Protein AF-0000000081425101 (afdb_homodimer)

Structure (mmCIF, N/CA/C/O backbone):
data_AF-0000000081425101-model_v1
#
loop_
_entity.id
_entity.type
_entity.pdbx_description
1 polymer 'Dienelactone hydrolase domain-containing protein'
#
loop_
_atom_site.group_PDB
_atom_site.id
_atom_site.type_symbol
_atom_site.label_atom_id
_atom_site.label_alt_id
_atom_site.label_comp_id
_atom_site.label_asym_id
_atom_site.label_entity_id
_atom_site.label_seq_id
_atom_site.pdbx_PDB_ins_code
_atom_site.Cartn_x
_atom_site.Cartn_y
_atom_site.Cartn_z
_atom_site.occupancy
_atom_site.B_iso_or_equiv
_atom_site.auth_seq_id
_atom_site.auth_comp_id
_atom_site.auth_asym_id
_atom_site.auth_atom_id
_atom_site.pdbx_PDB_model_num
ATOM 1 N N . MET A 1 1 ? 7.863 -20.641 13.914 1 85.19 1 MET A N 1
ATOM 2 C CA . MET A 1 1 ? 7.121 -21.844 14.242 1 85.19 1 MET A CA 1
ATOM 3 C C . MET A 1 1 ? 7.688 -23.047 13.492 1 85.19 1 MET A C 1
ATOM 5 O O . MET A 1 1 ? 8.258 -22.906 12.414 1 85.19 1 MET A O 1
ATOM 9 N N . SER A 1 2 ? 7.559 -24.188 14.055 1 95.88 2 SER A N 1
ATOM 10 C CA . SER A 1 2 ? 8.008 -25.406 13.375 1 95.88 2 SER A CA 1
ATOM 11 C C . SER A 1 2 ? 7.145 -25.703 12.156 1 95.88 2 SER A C 1
ATOM 13 O O . SER A 1 2 ? 5.961 -25.359 12.125 1 95.88 2 SER A O 1
ATOM 15 N N . TYR A 1 3 ? 7.84 -26.203 11.117 1 97.88 3 TYR A N 1
ATOM 16 C CA . TYR A 1 3 ? 7.129 -26.469 9.875 1 97.88 3 TYR A CA 1
ATOM 17 C C . TYR A 1 3 ? 7.578 -27.797 9.266 1 97.88 3 TYR A C 1
ATOM 19 O O . TYR A 1 3 ? 8.609 -28.359 9.656 1 97.88 3 TYR A O 1
ATOM 27 N N . ILE A 1 4 ? 6.715 -28.328 8.383 1 97.94 4 ILE A N 1
ATOM 28 C CA . ILE A 1 4 ? 7.039 -29.469 7.516 1 97.94 4 ILE A CA 1
ATOM 29 C C . ILE A 1 4 ? 7.141 -29 6.066 1 97.94 4 ILE A C 1
ATOM 31 O O . ILE A 1 4 ? 6.332 -28.188 5.609 1 97.94 4 ILE A O 1
ATOM 35 N N . LYS A 1 5 ? 8.109 -29.438 5.398 1 98.25 5 LYS A N 1
ATOM 36 C CA . LYS A 1 5 ? 8.281 -29.188 3.971 1 98.25 5 LYS A CA 1
ATOM 37 C C . LYS A 1 5 ? 8.422 -30.484 3.189 1 98.25 5 LYS A C 1
ATOM 39 O O . LYS A 1 5 ? 9.164 -31.375 3.59 1 98.25 5 LYS A O 1
ATOM 44 N N . LYS A 1 6 ? 7.633 -30.625 2.078 1 97.5 6 LYS A N 1
ATOM 45 C CA . LYS A 1 6 ? 7.676 -31.812 1.232 1 97.5 6 LYS A CA 1
ATOM 46 C C . LYS A 1 6 ? 7.559 -31.438 -0.244 1 97.5 6 LYS A C 1
ATOM 48 O O . LYS A 1 6 ? 6.922 -30.453 -0.59 1 97.5 6 LYS A O 1
ATOM 53 N N . THR A 1 7 ? 8.258 -32.219 -1.006 1 97.88 7 THR A N 1
ATOM 54 C CA . THR A 1 7 ? 8.023 -32.188 -2.443 1 97.88 7 THR A CA 1
ATOM 55 C C . THR A 1 7 ? 6.867 -33.094 -2.838 1 97.88 7 THR A C 1
ATOM 57 O O . THR A 1 7 ? 6.836 -34.25 -2.447 1 97.88 7 THR A O 1
ATOM 60 N N . ILE A 1 8 ? 5.93 -32.531 -3.588 1 97.31 8 ILE A N 1
ATOM 61 C CA . ILE A 1 8 ? 4.699 -33.25 -3.914 1 97.31 8 ILE A CA 1
ATOM 62 C C . ILE A 1 8 ? 4.539 -33.344 -5.43 1 97.31 8 ILE A C 1
ATOM 64 O O . ILE A 1 8 ? 4.754 -32.344 -6.141 1 97.31 8 ILE A O 1
ATOM 68 N N . GLU A 1 9 ? 4.199 -34.562 -5.84 1 98.06 9 GLU A N 1
ATOM 69 C CA . GLU A 1 9 ? 3.771 -34.688 -7.23 1 98.06 9 GLU A CA 1
ATOM 70 C C . GLU A 1 9 ? 2.268 -34.5 -7.367 1 98.06 9 GLU A C 1
ATOM 72 O O . GLU A 1 9 ? 1.493 -34.938 -6.516 1 98.06 9 GLU A O 1
ATOM 77 N N . TYR A 1 10 ? 1.822 -33.812 -8.32 1 98 10 TYR A N 1
ATOM 78 C CA . TYR A 1 10 ? 0.434 -33.625 -8.734 1 98 10 TYR A CA 1
ATOM 79 C C . TYR A 1 10 ? 0.325 -33.562 -10.258 1 98 10 TYR A C 1
ATOM 81 O O . TYR A 1 10 ? 1.31 -33.812 -10.969 1 98 10 TYR A O 1
ATOM 89 N N . HIS A 1 11 ? -0.949 -33.438 -10.773 1 97.81 11 HIS A N 1
ATOM 90 C CA . HIS A 1 11 ? -1.079 -33.719 -12.203 1 97.81 11 HIS A CA 1
ATOM 91 C C . HIS A 1 11 ? -1.978 -32.688 -12.875 1 97.81 11 HIS A C 1
ATOM 93 O O . HIS A 1 11 ? -2.902 -32.156 -12.258 1 97.81 11 HIS A O 1
ATOM 99 N N . ASP A 1 12 ? -1.668 -32.375 -14.047 1 97.81 12 ASP A N 1
ATOM 100 C CA . ASP A 1 12 ? -2.57 -31.797 -15.039 1 97.81 12 ASP A CA 1
ATOM 101 C C . ASP A 1 12 ? -2.805 -32.781 -16.203 1 97.81 12 ASP A C 1
ATOM 103 O O . ASP A 1 12 ? -1.979 -32.875 -17.109 1 97.81 12 ASP A O 1
ATOM 107 N N . GLY A 1 13 ? -3.947 -33.406 -16.203 1 96.5 13 GLY A N 1
ATOM 108 C CA . GLY A 1 13 ? -4.094 -34.531 -17.109 1 96.5 13 GLY A CA 1
ATOM 109 C C . GLY A 1 13 ? -2.975 -35.562 -17 1 96.5 13 GLY A C 1
ATOM 110 O O . GLY A 1 13 ? -2.693 -36.062 -15.906 1 96.5 13 GLY A O 1
ATOM 111 N N . ASN A 1 14 ? -2.303 -35.812 -18.078 1 96.25 14 ASN A N 1
ATOM 112 C CA . ASN A 1 14 ? -1.231 -36.781 -18.109 1 96.25 14 ASN A CA 1
ATOM 113 C C . ASN A 1 14 ? 0.113 -36.188 -17.734 1 96.25 14 ASN A C 1
ATOM 115 O O . ASN A 1 14 ? 1.093 -36.906 -17.516 1 96.25 14 ASN A O 1
ATOM 119 N N . ASP A 1 15 ? 0.165 -34.906 -17.609 1 97 15 ASP A N 1
ATOM 120 C CA . ASP A 1 15 ? 1.416 -34.25 -17.25 1 97 15 ASP A CA 1
ATOM 121 C C . ASP A 1 15 ? 1.7 -34.344 -15.758 1 97 15 ASP A C 1
ATOM 123 O O . ASP A 1 15 ? 0.817 -34.125 -14.938 1 97 15 ASP A O 1
ATOM 127 N N . VAL A 1 16 ? 2.961 -34.75 -15.484 1 98.12 16 VAL A N 1
ATOM 128 C CA . VAL A 1 16 ? 3.387 -34.844 -14.094 1 98.12 16 VAL A CA 1
ATOM 129 C C . VAL A 1 16 ? 4.027 -33.5 -13.664 1 98.12 16 VAL A C 1
ATOM 131 O O . VAL A 1 16 ? 4.949 -33.031 -14.312 1 98.12 16 VAL A O 1
ATOM 134 N N . LEU A 1 17 ? 3.469 -32.938 -12.594 1 98.31 17 LEU A N 1
ATOM 135 C CA . LEU A 1 17 ? 3.977 -31.703 -12 1 98.31 17 LEU A CA 1
ATOM 136 C C . LEU A 1 17 ? 4.566 -31.969 -10.625 1 98.31 17 LEU A C 1
ATOM 138 O O . LEU A 1 17 ? 4.289 -33 -10.016 1 98.31 17 LEU A O 1
ATOM 142 N N . GLU A 1 18 ? 5.441 -31.125 -10.195 1 97.62 18 GLU A N 1
ATOM 143 C CA . GLU A 1 18 ? 6.078 -31.266 -8.883 1 97.62 18 GLU A CA 1
ATOM 144 C C . GLU A 1 18 ? 6.133 -29.922 -8.156 1 97.62 18 GLU A C 1
ATOM 146 O O . GLU A 1 18 ? 6.68 -28.938 -8.672 1 97.62 18 GLU A O 1
ATOM 151 N N . GLY A 1 19 ? 5.496 -29.859 -6.988 1 98.31 19 GLY A N 1
ATOM 152 C CA . GLY A 1 19 ? 5.477 -28.641 -6.188 1 98.31 19 GLY A CA 1
ATOM 153 C C . GLY A 1 19 ? 6.07 -28.828 -4.805 1 98.31 19 GLY A C 1
ATOM 154 O O . GLY A 1 19 ? 6.461 -29.938 -4.434 1 98.31 19 GLY A O 1
ATOM 155 N N . VAL A 1 20 ? 6.324 -27.734 -4.133 1 98.75 20 VAL A N 1
ATOM 156 C CA . VAL A 1 20 ? 6.828 -27.75 -2.762 1 98.75 20 VAL A CA 1
ATOM 157 C C . VAL A 1 20 ? 5.715 -27.344 -1.798 1 98.75 20 VAL A C 1
ATOM 159 O O . VAL A 1 20 ? 5.176 -26.234 -1.887 1 98.75 20 VAL A O 1
ATOM 162 N N . LEU A 1 21 ? 5.363 -28.25 -0.912 1 98.75 21 LEU A N 1
ATOM 163 C CA . LEU A 1 21 ? 4.352 -28.016 0.113 1 98.75 21 LEU A CA 1
ATOM 164 C C . LEU A 1 21 ? 5 -27.75 1.468 1 98.75 21 LEU A C 1
ATOM 166 O O . LEU A 1 21 ? 5.895 -28.5 1.885 1 98.75 21 LEU A O 1
ATOM 170 N N . ALA A 1 22 ? 4.699 -26.672 2.129 1 98.88 22 ALA A N 1
ATOM 171 C CA . ALA A 1 22 ? 5.133 -26.375 3.49 1 98.88 22 ALA A CA 1
ATOM 172 C C . ALA A 1 22 ? 3.951 -25.984 4.367 1 98.88 22 ALA A C 1
ATOM 174 O O . ALA A 1 22 ? 3.055 -25.266 3.924 1 98.88 22 ALA A O 1
ATOM 175 N N . TYR A 1 23 ? 3.924 -26.469 5.59 1 98.44 23 TYR A N 1
ATOM 176 C CA . TYR A 1 23 ? 2.826 -26.172 6.504 1 98.44 23 TYR A CA 1
ATOM 177 C C . TYR A 1 23 ? 3.268 -26.328 7.953 1 98.44 23 TYR A C 1
ATOM 179 O O . TYR A 1 23 ? 4.297 -26.938 8.234 1 98.44 23 TYR A O 1
ATOM 187 N N . PRO A 1 24 ? 2.506 -25.672 8.859 1 97.88 24 PRO A N 1
ATOM 188 C CA . PRO A 1 24 ? 2.848 -25.812 10.281 1 97.88 24 PRO A CA 1
ATOM 189 C C . PRO A 1 24 ? 2.879 -27.266 10.742 1 97.88 24 PRO A C 1
ATOM 191 O O . PRO A 1 24 ? 2.037 -28.062 10.328 1 97.88 24 PRO A O 1
ATOM 194 N N . LYS A 1 25 ? 3.766 -27.484 11.586 1 96.12 25 LYS A N 1
ATOM 195 C CA . LYS A 1 25 ? 3.916 -28.844 12.094 1 96.12 25 LYS A CA 1
ATOM 196 C C . LYS A 1 25 ? 2.605 -29.359 12.688 1 96.12 25 LYS A C 1
ATOM 198 O O . LYS A 1 25 ? 1.928 -28.641 13.422 1 96.12 25 LYS A O 1
ATOM 203 N N . ASP A 1 26 ? 2.137 -30.516 12.281 1 92.12 26 ASP A N 1
ATOM 204 C CA . ASP A 1 26 ? 1.005 -31.281 12.789 1 92.12 26 ASP A CA 1
ATOM 205 C C . ASP A 1 26 ? -0.319 -30.719 12.289 1 92.12 26 ASP A C 1
ATOM 207 O O . ASP A 1 26 ? -1.387 -31.078 12.781 1 92.12 26 ASP A O 1
ATOM 211 N N . ALA A 1 27 ? -0.232 -29.766 11.352 1 93.94 27 ALA A N 1
ATOM 212 C CA . ALA A 1 27 ? -1.463 -29.234 10.773 1 93.94 27 ALA A CA 1
ATOM 213 C C . ALA A 1 27 ? -2.289 -30.344 10.125 1 93.94 27 ALA A C 1
ATOM 215 O O . ALA A 1 27 ? -3.52 -30.297 10.148 1 93.94 27 ALA A O 1
ATOM 216 N N . ASP A 1 28 ? -1.655 -31.328 9.594 1 92.12 28 ASP A N 1
ATOM 217 C CA . ASP A 1 28 ? -2.334 -32.406 8.883 1 92.12 28 ASP A CA 1
ATOM 218 C C . ASP A 1 28 ? -2.887 -33.438 9.859 1 92.12 28 ASP A C 1
ATOM 220 O O . ASP A 1 28 ? -3.543 -34.406 9.453 1 92.12 28 ASP A O 1
ATOM 224 N N . LYS A 1 29 ? -2.65 -33.156 11.156 1 92.75 29 LYS A N 1
ATOM 225 C CA . LYS A 1 29 ? -3.082 -34.125 12.164 1 92.75 29 LYS A CA 1
ATOM 226 C C . LYS A 1 29 ? -4.137 -33.5 13.086 1 92.75 29 LYS A C 1
ATOM 228 O O . LYS A 1 29 ? -4.824 -34.25 13.812 1 92.75 29 LYS A O 1
ATOM 233 N N . ASN A 1 30 ? -4.355 -32.25 13.219 1 85.44 30 ASN A N 1
ATOM 234 C CA . ASN A 1 30 ? -5.109 -31.531 14.242 1 85.44 30 ASN A CA 1
ATOM 235 C C . ASN A 1 30 ? -6.57 -31.344 13.836 1 85.44 30 ASN A C 1
ATOM 237 O O . ASN A 1 30 ? -7.391 -30.906 14.648 1 85.44 30 ASN A O 1
ATOM 241 N N . GLY A 1 31 ? -6.996 -31.75 12.695 1 86.75 31 GLY A N 1
ATOM 242 C CA . GLY A 1 31 ? -8.383 -31.672 12.25 1 86.75 31 GLY A CA 1
ATOM 243 C C . GLY A 1 31 ? -8.805 -30.266 11.867 1 86.75 31 GLY A C 1
ATOM 244 O O . GLY A 1 31 ? -9.789 -30.094 11.148 1 86.75 31 GLY A O 1
ATOM 245 N N . SER A 1 32 ? -8.164 -29.219 12.445 1 91.44 32 SER A N 1
ATOM 246 C CA . SER A 1 32 ? -8.5 -27.844 12.078 1 91.44 32 SER A CA 1
ATOM 247 C C . SER A 1 32 ? -7.973 -27.516 10.688 1 91.44 32 SER A C 1
ATOM 249 O O . SER A 1 32 ? -6.879 -27.938 10.305 1 91.44 32 SER A O 1
ATOM 251 N N . LYS A 1 33 ? -8.781 -26.844 9.953 1 97.12 33 LYS A N 1
ATOM 252 C CA . LYS A 1 33 ? -8.375 -26.438 8.609 1 97.12 33 LYS A CA 1
ATOM 253 C C . LYS A 1 33 ? -7.691 -25.078 8.625 1 97.12 33 LYS A C 1
ATOM 255 O O . LYS A 1 33 ? -8.078 -24.188 9.391 1 97.12 33 LYS A O 1
ATOM 260 N N . LEU A 1 34 ? -6.699 -24.953 7.867 1 98.19 34 LEU A N 1
ATOM 261 C CA . LEU A 1 34 ? -5.879 -23.75 7.832 1 98.19 34 LEU A CA 1
ATOM 262 C C . LEU A 1 34 ? -6.059 -23 6.512 1 98.19 34 LEU A C 1
ATOM 264 O O . LEU A 1 34 ? -6.465 -23.594 5.512 1 98.19 34 LEU A O 1
ATOM 268 N N . LYS A 1 35 ? -5.793 -21.688 6.559 1 98.62 35 LYS A N 1
ATOM 269 C CA . LYS A 1 35 ? -5.688 -20.906 5.324 1 98.62 35 LYS A CA 1
ATOM 270 C C . LYS A 1 35 ? -4.52 -21.391 4.473 1 98.62 35 LYS A C 1
ATOM 272 O O . LYS A 1 35 ? -3.512 -21.859 5 1 98.62 35 LYS A O 1
ATOM 277 N N . ALA A 1 36 ? -4.633 -21.234 3.178 1 98.88 36 ALA A N 1
ATOM 278 C CA . ALA A 1 36 ? -3.568 -21.672 2.287 1 98.88 36 ALA A CA 1
ATOM 279 C C . ALA A 1 36 ? -3.131 -20.562 1.343 1 98.88 36 ALA A C 1
ATOM 281 O O . ALA A 1 36 ? -3.902 -19.641 1.063 1 98.88 36 ALA A O 1
ATOM 282 N N . VAL A 1 37 ? -1.928 -20.625 0.927 1 98.94 37 VAL A N 1
ATOM 283 C CA . VAL A 1 37 ? -1.384 -19.688 -0.046 1 98.94 37 VAL A CA 1
ATOM 284 C C . VAL A 1 37 ? -0.661 -20.438 -1.154 1 98.94 37 VAL A C 1
ATOM 286 O O . VAL A 1 37 ? 0.284 -21.188 -0.889 1 98.94 37 VAL A O 1
ATOM 289 N N . LEU A 1 38 ? -1.127 -20.281 -2.369 1 98.94 38 LEU A N 1
ATOM 290 C CA . LEU A 1 38 ? -0.383 -20.734 -3.537 1 98.94 38 LEU A CA 1
ATOM 291 C C . LEU A 1 38 ? 0.763 -19.781 -3.859 1 98.94 38 LEU A C 1
ATOM 293 O O . LEU A 1 38 ? 0.61 -18.562 -3.76 1 98.94 38 LEU A O 1
ATOM 297 N N . VAL A 1 39 ? 1.881 -20.359 -4.211 1 98.94 39 VAL A N 1
ATOM 298 C CA . VAL A 1 39 ? 3.043 -19.562 -4.617 1 98.94 39 VAL A CA 1
ATOM 299 C C . VAL A 1 39 ? 3.408 -19.906 -6.062 1 98.94 39 VAL A C 1
ATOM 301 O O . VAL A 1 39 ? 3.754 -21.047 -6.375 1 98.94 39 VAL A O 1
ATOM 304 N N . PHE A 1 40 ? 3.295 -18.891 -6.953 1 98.94 40 PHE A N 1
ATOM 305 C CA . PHE A 1 40 ? 3.639 -19.109 -8.359 1 98.94 40 PHE A CA 1
ATOM 306 C C . PHE A 1 40 ? 4.992 -18.484 -8.68 1 98.94 40 PHE A C 1
ATOM 308 O O . PHE A 1 40 ? 5.266 -17.344 -8.305 1 98.94 40 PHE A O 1
ATOM 315 N N . HIS A 1 41 ? 5.766 -19.156 -9.398 1 98.75 41 HIS A N 1
ATOM 316 C CA . HIS A 1 41 ? 7.176 -18.859 -9.602 1 98.75 41 HIS A CA 1
ATOM 317 C C . HIS A 1 41 ? 7.359 -17.812 -10.703 1 98.75 41 HIS A C 1
ATOM 319 O O . HIS A 1 41 ? 6.457 -17.594 -11.508 1 98.75 41 HIS A O 1
ATOM 325 N N . ALA A 1 42 ? 8.562 -17.219 -10.711 1 98.25 42 ALA A N 1
ATOM 326 C CA . ALA A 1 42 ? 9.016 -16.391 -11.828 1 98.25 42 ALA A CA 1
ATOM 327 C C . ALA A 1 42 ? 9.414 -17.266 -13.016 1 98.25 42 ALA A C 1
ATOM 329 O O . ALA A 1 42 ? 9.078 -18.453 -13.062 1 98.25 42 ALA A O 1
ATOM 330 N N . PHE A 1 43 ? 10.172 -16.719 -14.016 1 97.62 43 PHE A N 1
ATOM 331 C CA . PHE A 1 43 ? 10.289 -17.328 -15.328 1 97.62 43 PHE A CA 1
ATOM 332 C C . PHE A 1 43 ? 11.211 -18.547 -15.273 1 97.62 43 PHE A C 1
ATOM 334 O O . PHE A 1 43 ? 11.234 -19.359 -16.203 1 97.62 43 PHE A O 1
ATOM 341 N N . SER A 1 44 ? 11.867 -18.844 -14.172 1 97.62 44 SER A N 1
ATOM 342 C CA . SER A 1 44 ? 12.828 -19.938 -14.141 1 97.62 44 SER A CA 1
ATOM 343 C C . SER A 1 44 ? 12.195 -21.203 -13.57 1 97.62 44 SER A C 1
ATOM 345 O O . SER A 1 44 ? 12.828 -22.266 -13.539 1 97.62 44 SER A O 1
ATOM 347 N N . GLY A 1 45 ? 10.992 -21.203 -13.148 1 98 45 GLY A N 1
ATOM 348 C CA . GLY A 1 45 ? 10.422 -22.25 -12.328 1 98 45 GLY A CA 1
ATOM 349 C C . GLY A 1 45 ? 10.648 -22.047 -10.844 1 98 45 GLY A C 1
ATOM 350 O O . GLY A 1 45 ? 10.961 -20.938 -10.406 1 98 45 GLY A O 1
ATOM 351 N N . ILE A 1 46 ? 10.367 -23.094 -10.094 1 97.88 46 ILE A N 1
ATOM 352 C CA . ILE A 1 46 ? 10.57 -22.984 -8.648 1 97.88 46 ILE A CA 1
ATOM 353 C C . ILE A 1 46 ? 12.07 -22.922 -8.344 1 97.88 46 ILE A C 1
ATOM 355 O O . ILE A 1 46 ? 12.82 -23.828 -8.734 1 97.88 46 ILE A O 1
ATOM 359 N N . THR A 1 47 ? 12.469 -21.875 -7.805 1 96.62 47 THR A N 1
ATOM 360 C CA . THR A 1 47 ? 13.836 -21.719 -7.324 1 96.62 47 THR A CA 1
ATOM 361 C C . THR A 1 47 ? 13.867 -21.625 -5.801 1 96.62 47 THR A C 1
ATOM 363 O O . THR A 1 47 ? 12.852 -21.844 -5.141 1 96.62 47 THR A O 1
ATOM 366 N N . GLU A 1 48 ? 15.008 -21.312 -5.262 1 96.75 48 GLU A N 1
ATOM 367 C CA . GLU A 1 48 ? 15.164 -21.109 -3.824 1 96.75 48 GLU A CA 1
ATOM 368 C C . GLU A 1 48 ? 14.273 -19.984 -3.32 1 96.75 48 GLU A C 1
ATOM 370 O O . GLU A 1 48 ? 13.766 -20.031 -2.199 1 96.75 48 GLU A O 1
ATOM 375 N N . HIS A 1 49 ? 14.078 -19.031 -4.148 1 97.69 49 HIS A N 1
ATOM 376 C CA . HIS A 1 49 ? 13.273 -17.875 -3.758 1 97.69 49 HIS A CA 1
ATOM 377 C C . HIS A 1 49 ? 11.852 -18.297 -3.418 1 97.69 49 HIS A C 1
ATOM 379 O O . HIS A 1 49 ? 11.352 -18 -2.328 1 97.69 49 HIS A O 1
ATOM 385 N N . GLU A 1 50 ? 11.219 -18.984 -4.305 1 98.12 50 GLU A N 1
ATOM 386 C CA . GLU A 1 50 ? 9.844 -19.422 -4.07 1 98.12 50 GLU A CA 1
ATOM 387 C C . GLU A 1 50 ? 9.766 -20.422 -2.92 1 98.12 50 GLU A C 1
ATOM 389 O O . GLU A 1 50 ? 8.805 -20.406 -2.148 1 98.12 50 GLU A O 1
ATOM 394 N N . GLU A 1 51 ? 10.758 -21.266 -2.852 1 98.19 51 GLU A N 1
ATOM 395 C CA . GLU A 1 51 ? 10.781 -22.234 -1.753 1 98.19 51 GLU A CA 1
ATOM 396 C C . GLU A 1 51 ? 10.883 -21.531 -0.404 1 98.19 51 GLU A C 1
ATOM 398 O O . GLU A 1 51 ? 10.188 -21.891 0.547 1 98.19 51 GLU A O 1
ATOM 403 N N . GLU A 1 52 ? 11.75 -20.547 -0.371 1 98.44 52 GLU A N 1
ATOM 404 C CA . GLU A 1 52 ? 11.922 -19.781 0.861 1 98.44 52 GLU A CA 1
ATOM 405 C C . GLU A 1 52 ? 10.633 -19.062 1.242 1 98.44 52 GLU A C 1
ATOM 407 O O . GLU A 1 52 ? 10.242 -19.047 2.412 1 98.44 52 GLU A O 1
ATOM 412 N N . LYS A 1 53 ? 9.992 -18.438 0.291 1 98.81 53 LYS A N 1
ATOM 413 C CA . LYS A 1 53 ? 8.734 -17.75 0.568 1 98.81 53 LYS A CA 1
ATOM 414 C C . LYS A 1 53 ? 7.664 -18.734 1.029 1 98.81 53 LYS A C 1
ATOM 416 O O . LYS A 1 53 ? 6.848 -18.406 1.895 1 98.81 53 LYS A O 1
ATOM 421 N N . THR A 1 54 ? 7.664 -19.922 0.459 1 98.88 54 THR A N 1
ATOM 422 C CA . THR A 1 54 ? 6.73 -20.969 0.856 1 98.88 54 THR A CA 1
ATOM 423 C C . THR A 1 54 ? 6.949 -21.359 2.314 1 98.88 54 THR A C 1
ATOM 425 O O . THR A 1 54 ? 5.992 -21.453 3.086 1 98.88 54 THR A O 1
ATOM 428 N N . VAL A 1 55 ? 8.18 -21.531 2.684 1 98.75 55 VAL A N 1
ATOM 429 C CA . VAL A 1 55 ? 8.531 -21.875 4.055 1 98.75 55 VAL A CA 1
ATOM 430 C C . VAL A 1 55 ? 8.172 -20.719 4.992 1 98.75 55 VAL A C 1
ATOM 432 O O . VAL A 1 55 ? 7.637 -20.938 6.078 1 98.75 55 VAL A O 1
ATOM 435 N N . ASP A 1 56 ? 8.5 -19.484 4.594 1 98.81 56 ASP A N 1
ATOM 436 C CA . ASP A 1 56 ? 8.164 -18.328 5.406 1 98.81 56 ASP A CA 1
ATOM 437 C C . ASP A 1 56 ? 6.672 -18.266 5.699 1 98.81 56 ASP A C 1
ATOM 439 O O . ASP A 1 56 ? 6.266 -17.969 6.828 1 98.81 56 ASP A O 1
ATOM 443 N N . LEU A 1 57 ? 5.871 -18.547 4.703 1 98.88 57 LEU A N 1
ATOM 444 C CA . LEU A 1 57 ? 4.422 -18.547 4.875 1 98.88 57 LEU A CA 1
ATOM 445 C C . LEU A 1 57 ? 3.99 -19.641 5.84 1 98.88 57 LEU A C 1
ATOM 447 O O . LEU A 1 57 ? 3.104 -19.438 6.672 1 98.88 57 LEU A O 1
ATOM 451 N N . ALA A 1 58 ? 4.602 -20.797 5.73 1 98.81 58 ALA A N 1
ATOM 452 C CA . ALA A 1 58 ? 4.293 -21.891 6.652 1 98.81 58 ALA A CA 1
ATOM 453 C C . ALA A 1 58 ? 4.605 -21.5 8.094 1 98.81 58 ALA A C 1
ATOM 455 O O . ALA A 1 58 ? 3.826 -21.781 9.008 1 98.81 58 ALA A O 1
ATOM 456 N N . LYS A 1 59 ? 5.754 -20.812 8.234 1 98.5 59 LYS A N 1
ATOM 457 C CA . LYS A 1 59 ? 6.16 -20.359 9.562 1 98.5 59 LYS A CA 1
ATOM 458 C C . LYS A 1 59 ? 5.172 -19.344 10.125 1 98.5 59 LYS A C 1
ATOM 460 O O . LYS A 1 59 ? 5.094 -19.156 11.344 1 98.5 59 LYS A O 1
ATOM 465 N N . LEU A 1 60 ? 4.414 -18.75 9.281 1 98.31 60 LEU A N 1
ATOM 466 C CA . LEU A 1 60 ? 3.422 -17.766 9.695 1 98.31 60 LEU A CA 1
ATOM 467 C C . LEU A 1 60 ? 2.062 -18.422 9.922 1 98.31 60 LEU A C 1
ATOM 469 O O . LEU A 1 60 ? 1.085 -17.734 10.234 1 98.31 60 LEU A O 1
ATOM 473 N N . GLY A 1 61 ? 1.929 -19.719 9.633 1 97.69 61 GLY A N 1
ATOM 474 C CA . GLY A 1 61 ? 0.725 -20.438 10 1 97.69 61 GLY A CA 1
ATOM 475 C C . GLY A 1 61 ? -0.112 -20.844 8.797 1 97.69 61 GLY A C 1
ATOM 476 O O . GLY A 1 61 ? -1.219 -21.375 8.953 1 97.69 61 GLY A O 1
ATOM 477 N N . PHE A 1 62 ? 0.399 -20.688 7.613 1 98.62 62 PHE A N 1
ATOM 478 C CA . PHE A 1 62 ? -0.336 -21.031 6.402 1 98.62 62 PHE A CA 1
ATOM 479 C C . PHE A 1 62 ? 0.089 -22.391 5.883 1 98.62 62 PHE A C 1
ATOM 481 O O . PHE A 1 62 ? 1.204 -22.844 6.152 1 98.62 62 PHE A O 1
ATOM 488 N N . VAL A 1 63 ? -0.837 -23.062 5.199 1 98.62 63 VAL A N 1
ATOM 489 C CA . VAL A 1 63 ? -0.418 -24.078 4.246 1 98.62 63 VAL A CA 1
ATOM 490 C C . VAL A 1 63 ? 0.036 -23.422 2.947 1 98.62 63 VAL A C 1
ATOM 492 O O . VAL A 1 63 ? -0.746 -22.719 2.287 1 98.62 63 VAL A O 1
ATOM 495 N N . ALA A 1 64 ? 1.246 -23.578 2.658 1 98.94 64 ALA A N 1
ATOM 496 C CA . ALA A 1 64 ? 1.78 -22.938 1.462 1 98.94 64 ALA A CA 1
ATOM 497 C C . ALA A 1 64 ? 2.217 -23.969 0.428 1 98.94 64 ALA A C 1
ATOM 499 O O . ALA A 1 64 ? 2.779 -25.016 0.78 1 98.94 64 ALA A O 1
ATOM 500 N N . PHE A 1 65 ? 1.963 -23.703 -0.838 1 98.94 65 PHE A N 1
ATOM 501 C CA . PHE A 1 65 ? 2.295 -24.641 -1.915 1 98.94 65 PHE A CA 1
ATOM 502 C C . PHE A 1 65 ? 2.893 -23.891 -3.104 1 98.94 65 PHE A C 1
ATOM 504 O O . PHE A 1 65 ? 2.195 -23.141 -3.787 1 98.94 65 PHE A O 1
ATOM 511 N N . ALA A 1 66 ? 4.172 -24.062 -3.316 1 98.94 66 ALA A N 1
ATOM 512 C CA . ALA A 1 66 ? 4.797 -23.578 -4.547 1 98.94 66 ALA A CA 1
ATOM 513 C C . ALA A 1 66 ? 4.465 -24.5 -5.723 1 98.94 66 ALA A C 1
ATOM 515 O O . ALA A 1 66 ? 4.902 -25.641 -5.762 1 98.94 66 ALA A O 1
ATOM 516 N N . ALA A 1 67 ? 3.787 -23.938 -6.672 1 98.56 67 ALA A N 1
ATOM 517 C CA . ALA A 1 67 ? 3.27 -24.75 -7.77 1 98.56 67 ALA A CA 1
ATOM 518 C C . ALA A 1 67 ? 4.242 -24.781 -8.945 1 98.56 67 ALA A C 1
ATOM 520 O O . ALA A 1 67 ? 4.84 -23.75 -9.281 1 98.56 67 ALA A O 1
ATOM 521 N N . ASP A 1 68 ? 4.262 -25.875 -9.531 1 95.12 68 ASP A N 1
ATOM 522 C CA . ASP A 1 68 ? 5.047 -26.109 -10.742 1 95.12 68 ASP A CA 1
ATOM 523 C C . ASP A 1 68 ? 4.203 -25.875 -12 1 95.12 68 ASP A C 1
ATOM 525 O O . ASP A 1 68 ? 3.424 -26.734 -12.398 1 95.12 68 ASP A O 1
ATOM 529 N N . VAL A 1 69 ? 4.492 -24.766 -12.633 1 98.12 69 VAL A N 1
ATOM 530 C CA . VAL A 1 69 ? 3.686 -24.469 -13.812 1 98.12 69 VAL A CA 1
ATOM 531 C C . VAL A 1 69 ? 4.266 -25.188 -15.031 1 98.12 69 VAL A C 1
ATOM 533 O O . VAL A 1 69 ? 3.529 -25.562 -15.938 1 98.12 69 VAL A O 1
ATOM 536 N N . TYR A 1 70 ? 5.488 -25.422 -15.062 1 98.12 70 TYR A N 1
ATOM 537 C CA . TYR A 1 70 ? 6.16 -25.922 -16.266 1 98.12 70 TYR A CA 1
ATOM 538 C C . TYR A 1 70 ? 6.121 -27.438 -16.328 1 98.12 70 TYR A C 1
ATOM 540 O O . TYR A 1 70 ? 6.105 -28.016 -17.422 1 98.12 70 TYR A O 1
ATOM 548 N N . GLY A 1 71 ? 6.234 -28.062 -15.164 1 97.12 71 GLY A N 1
ATOM 549 C CA . GLY A 1 71 ? 6.301 -29.516 -15.117 1 97.12 71 GLY A CA 1
ATOM 550 C C . GLY A 1 71 ? 7.52 -30.031 -14.375 1 97.12 71 GLY A C 1
ATOM 551 O O . GLY A 1 71 ? 8.508 -29.312 -14.211 1 97.12 71 GLY A O 1
ATOM 552 N N . LYS A 1 72 ? 7.387 -31.297 -13.992 1 97.06 72 LYS A N 1
ATOM 553 C CA . LYS A 1 72 ? 8.422 -31.906 -13.172 1 97.06 72 LYS A CA 1
ATOM 554 C C . LYS A 1 72 ? 9.781 -31.875 -13.867 1 97.06 72 LYS A C 1
ATOM 556 O O . LYS A 1 72 ? 9.906 -32.312 -15.008 1 97.06 72 LYS A O 1
ATOM 561 N N . GLY A 1 73 ? 10.695 -31.281 -13.156 1 94.25 73 GLY A N 1
ATOM 562 C CA . GLY A 1 73 ? 12.078 -31.297 -13.617 1 94.25 73 GLY A CA 1
ATOM 563 C C . GLY A 1 73 ? 12.391 -30.203 -14.609 1 94.25 73 GLY A C 1
ATOM 564 O O . GLY A 1 73 ? 13.516 -30.094 -15.094 1 94.25 73 GLY A O 1
ATOM 565 N N . LYS A 1 74 ? 11.453 -29.375 -14.961 1 96.56 74 LYS A N 1
ATOM 566 C CA . LYS A 1 74 ? 11.648 -28.297 -15.914 1 96.56 74 LYS A CA 1
ATOM 567 C C . LYS A 1 74 ? 12 -27 -15.195 1 96.56 74 LYS A C 1
ATOM 569 O O . LYS A 1 74 ? 11.125 -26.297 -14.695 1 96.56 74 LYS A O 1
ATOM 574 N N . ARG A 1 75 ? 13.328 -26.688 -15.164 1 96.81 75 ARG A N 1
ATOM 575 C CA . ARG A 1 75 ? 13.859 -25.484 -14.523 1 96.81 75 ARG A CA 1
ATOM 576 C C . ARG A 1 75 ? 14.867 -24.797 -15.422 1 96.81 75 ARG A C 1
ATOM 578 O O . ARG A 1 75 ? 15.695 -25.438 -16.062 1 96.81 75 ARG A O 1
ATOM 585 N N . GLY A 1 76 ? 14.727 -23.484 -15.477 1 96.12 76 GLY A N 1
ATOM 586 C CA . GLY A 1 76 ? 15.719 -22.719 -16.203 1 96.12 76 GLY A CA 1
ATOM 587 C C . GLY A 1 76 ? 16.922 -22.328 -15.359 1 96.12 76 GLY A C 1
ATOM 588 O O . GLY A 1 76 ? 16.766 -21.953 -14.195 1 96.12 76 GLY A O 1
ATOM 589 N N . THR A 1 77 ? 18.109 -22.391 -16.016 1 93.69 77 THR A N 1
ATOM 590 C CA . THR A 1 77 ? 19.328 -22.016 -15.297 1 93.69 77 THR A CA 1
ATOM 591 C C . THR A 1 77 ? 19.922 -20.734 -15.875 1 93.69 77 THR A C 1
ATOM 593 O O . THR A 1 77 ? 20.734 -20.078 -15.227 1 93.69 77 THR A O 1
ATOM 596 N N . THR A 1 78 ? 19.516 -20.531 -17.094 1 94.31 78 THR A N 1
ATOM 597 C CA . THR A 1 78 ? 19.922 -19.281 -17.75 1 94.31 78 THR A CA 1
ATOM 598 C C . THR A 1 78 ? 18.703 -18.453 -18.125 1 94.31 78 THR A C 1
ATOM 600 O O . THR A 1 78 ? 17.562 -18.938 -18.078 1 94.31 78 THR A O 1
ATOM 603 N N . ARG A 1 79 ? 19.031 -17.188 -18.391 1 93.12 79 ARG A N 1
ATOM 604 C CA . ARG A 1 79 ? 17.953 -16.312 -18.828 1 93.12 79 ARG A CA 1
ATOM 605 C C . ARG A 1 79 ? 17.266 -16.844 -20.078 1 93.12 79 ARG A C 1
ATOM 607 O O . ARG A 1 79 ? 16.047 -16.828 -20.172 1 93.12 79 ARG A O 1
ATOM 614 N N . GLU A 1 80 ? 18.031 -17.312 -21.016 1 95.88 80 GLU A N 1
ATOM 615 C CA . GLU A 1 80 ? 17.516 -17.844 -22.266 1 95.88 80 GLU A CA 1
ATOM 616 C C . GLU A 1 80 ? 16.656 -19.078 -22.016 1 95.88 80 GLU A C 1
ATOM 618 O O . GLU A 1 80 ? 15.555 -19.203 -22.562 1 95.88 80 GLU A O 1
ATOM 623 N N . GLU A 1 81 ? 17.141 -19.984 -21.188 1 97.06 81 GLU A N 1
ATOM 624 C CA . GLU A 1 81 ? 16.391 -21.188 -20.844 1 97.06 81 GLU A CA 1
ATOM 625 C C . GLU A 1 81 ? 15.078 -20.828 -20.141 1 97.06 81 GLU A C 1
ATOM 627 O O . GLU A 1 81 ? 14.039 -21.422 -20.422 1 97.06 81 GLU A O 1
ATOM 632 N N . SER A 1 82 ? 15.18 -19.938 -19.297 1 97.38 82 SER A N 1
ATOM 633 C CA . SER A 1 82 ? 14.008 -19.531 -18.531 1 97.38 82 SER A CA 1
ATOM 634 C C . SER A 1 82 ? 12.938 -18.922 -19.453 1 97.38 82 SER A C 1
ATOM 636 O O . SER A 1 82 ? 11.758 -19.234 -19.312 1 97.38 82 SER A O 1
ATOM 638 N N . HIS A 1 83 ? 13.383 -18.094 -20.375 1 97.19 83 HIS A N 1
ATOM 639 C CA . HIS A 1 83 ? 12.438 -17.5 -21.312 1 97.19 83 HIS A CA 1
ATOM 640 C C . HIS A 1 83 ? 11.805 -18.578 -22.188 1 97.19 83 HIS A C 1
ATOM 642 O O . HIS A 1 83 ? 10.609 -18.516 -22.5 1 97.19 83 HIS A O 1
ATOM 648 N N . ALA A 1 84 ? 12.57 -19.484 -22.594 1 98 84 ALA A N 1
ATOM 649 C CA . ALA A 1 84 ? 12.07 -20.578 -23.422 1 98 84 ALA A CA 1
ATOM 650 C C . ALA A 1 84 ? 11.039 -21.406 -22.672 1 98 84 ALA A C 1
ATOM 652 O O . ALA A 1 84 ? 10.062 -21.875 -23.266 1 98 84 ALA A O 1
ATOM 653 N N . LEU A 1 85 ? 11.273 -21.625 -21.453 1 98.12 85 LEU A N 1
ATOM 654 C CA . LEU A 1 85 ? 10.352 -22.391 -20.625 1 98.12 85 LEU A CA 1
ATOM 655 C C . LEU A 1 85 ? 9.039 -21.641 -20.438 1 98.12 85 LEU A C 1
ATOM 657 O O . LEU A 1 85 ? 7.961 -22.25 -20.453 1 98.12 85 LEU A O 1
ATOM 661 N N . MET A 1 86 ? 9.086 -20.328 -20.281 1 98.44 86 MET A N 1
ATOM 662 C CA . MET A 1 86 ? 7.938 -19.484 -19.953 1 98.44 86 MET A CA 1
ATOM 663 C C . MET A 1 86 ? 7.066 -19.266 -21.188 1 98.44 86 MET A C 1
ATOM 665 O O . MET A 1 86 ? 5.848 -19.125 -21.078 1 98.44 86 MET A O 1
ATOM 669 N N . LYS A 1 87 ? 7.664 -19.234 -22.391 1 98.19 87 LYS A N 1
ATOM 670 C CA . LYS A 1 87 ? 7.07 -18.75 -23.625 1 98.19 87 LYS A CA 1
ATOM 671 C C . LYS A 1 87 ? 5.762 -19.469 -23.938 1 98.19 87 LYS A C 1
ATOM 673 O O . LYS A 1 87 ? 4.738 -18.844 -24.188 1 98.19 87 LYS A O 1
ATOM 678 N N . PRO A 1 88 ? 5.719 -20.781 -23.828 1 98.12 88 PRO A N 1
ATOM 679 C CA . PRO A 1 88 ? 4.469 -21.453 -24.188 1 98.12 88 PRO A CA 1
ATOM 680 C C . PRO A 1 88 ? 3.318 -21.094 -23.25 1 98.12 88 PRO A C 1
ATOM 682 O O . PRO A 1 88 ? 2.162 -21.031 -23.672 1 98.12 88 PRO A O 1
ATOM 685 N N . TYR A 1 89 ? 3.594 -20.844 -22.047 1 98.31 89 TYR A N 1
ATOM 686 C CA . TYR A 1 89 ? 2.568 -20.547 -21.062 1 98.31 89 TYR A CA 1
ATOM 687 C C . TYR A 1 89 ? 2.123 -19.094 -21.156 1 98.31 89 TYR A C 1
ATOM 689 O O . TYR A 1 89 ? 0.953 -18.781 -20.938 1 98.31 89 TYR A O 1
ATOM 697 N N . SER A 1 90 ? 3.012 -18.219 -21.547 1 97.25 90 SER A N 1
ATOM 698 C CA . SER A 1 90 ? 2.68 -16.812 -21.781 1 97.25 90 SER A CA 1
ATOM 699 C C . SER A 1 90 ? 1.859 -16.641 -23.047 1 97.25 90 SER A C 1
ATOM 701 O O . SER A 1 90 ? 1.02 -15.75 -23.141 1 97.25 90 SER A O 1
ATOM 703 N N . GLU A 1 91 ? 2.072 -17.516 -24 1 96.5 91 GLU A N 1
ATOM 704 C CA . GLU A 1 91 ? 1.381 -17.422 -25.281 1 96.5 91 GLU A CA 1
ATOM 705 C C . GLU A 1 91 ? 0.031 -18.141 -25.234 1 96.5 91 GLU A C 1
ATOM 707 O O . GLU A 1 91 ? -0.864 -17.828 -26.031 1 96.5 91 GLU A O 1
ATOM 712 N N . ASN A 1 92 ? -0.084 -19.094 -24.344 1 97.88 92 ASN A N 1
ATOM 713 C CA . ASN A 1 92 ? -1.302 -19.875 -24.203 1 97.88 92 ASN A CA 1
ATOM 714 C C . ASN A 1 92 ? -1.913 -19.734 -22.812 1 97.88 92 ASN A C 1
ATOM 716 O O . ASN A 1 92 ? -2.1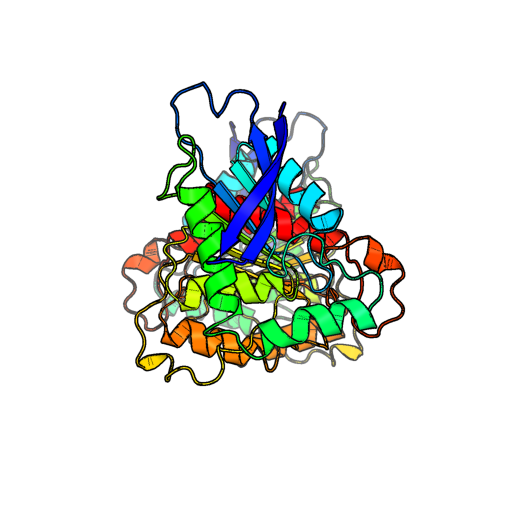78 -20.734 -22.141 1 97.88 92 ASN A O 1
ATOM 720 N N . ARG A 1 93 ? -2.266 -18.484 -22.484 1 98.31 93 ARG A N 1
ATOM 721 C CA . ARG A 1 93 ? -2.684 -18.141 -21.125 1 98.31 93 ARG A CA 1
ATOM 722 C C . ARG A 1 93 ? -4.059 -18.734 -20.812 1 98.31 93 ARG A C 1
ATOM 724 O O . ARG A 1 93 ? -4.332 -19.109 -19.672 1 98.31 93 ARG A O 1
ATOM 731 N N . SER A 1 94 ? -4.969 -18.875 -21.828 1 97.94 94 SER A N 1
ATOM 732 C CA . SER A 1 94 ? -6.348 -19.281 -21.594 1 97.94 94 SER A CA 1
ATOM 733 C C . SER A 1 94 ? -6.504 -20.797 -21.688 1 97.94 94 SER A C 1
ATOM 735 O O . SER A 1 94 ? -7.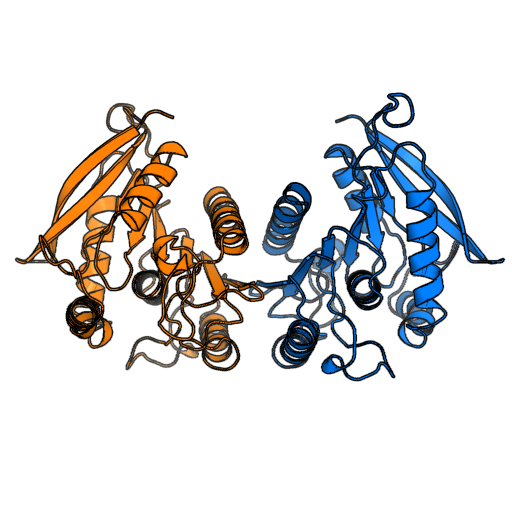59 -21.328 -21.453 1 97.94 94 SER A O 1
ATOM 737 N N . THR A 1 95 ? -5.449 -21.516 -22.016 1 97.69 95 THR A N 1
ATOM 738 C CA . THR A 1 95 ? -5.516 -22.969 -22.156 1 97.69 95 THR A CA 1
ATOM 739 C C . THR A 1 95 ? -4.43 -23.641 -21.312 1 97.69 95 THR A C 1
ATOM 741 O O . THR A 1 95 ? -4.617 -23.875 -20.109 1 97.69 95 THR A O 1
ATOM 744 N N . LEU A 1 96 ? -3.189 -23.656 -21.891 1 98.12 96 LEU A N 1
ATOM 745 C CA . LEU A 1 96 ? -2.105 -24.375 -21.234 1 98.12 96 LEU A CA 1
ATOM 746 C C . LEU A 1 96 ? -1.833 -23.797 -19.844 1 98.12 96 LEU A C 1
ATOM 748 O O . LEU A 1 96 ? -1.806 -24.547 -18.859 1 98.12 96 LEU A O 1
ATOM 752 N N . CYS A 1 97 ? -1.602 -22.531 -19.766 1 98.62 97 CYS A N 1
ATOM 753 C CA . CYS A 1 97 ? -1.273 -21.891 -18.5 1 98.62 97 CYS A CA 1
ATOM 754 C C . CYS A 1 97 ? -2.438 -22 -17.516 1 98.62 97 CYS A C 1
ATOM 756 O O . CYS A 1 97 ? -2.246 -22.375 -16.359 1 98.62 97 CYS A O 1
ATOM 758 N N . LYS A 1 98 ? -3.631 -21.688 -18 1 98.62 98 LYS A N 1
ATOM 759 C CA . LYS A 1 98 ? -4.824 -21.797 -17.172 1 98.62 98 LYS A CA 1
ATOM 760 C C . LYS A 1 98 ? -4.938 -23.188 -16.531 1 98.62 98 LYS A C 1
ATOM 762 O O . LYS A 1 98 ? -5.168 -23.312 -15.336 1 98.62 98 LYS A O 1
ATOM 767 N N . ASN A 1 99 ? -4.766 -24.219 -17.344 1 98.62 99 ASN A N 1
ATOM 768 C CA . ASN A 1 99 ? -4.879 -25.578 -16.844 1 98.62 99 ASN A CA 1
ATOM 769 C C . ASN A 1 99 ? -3.871 -25.85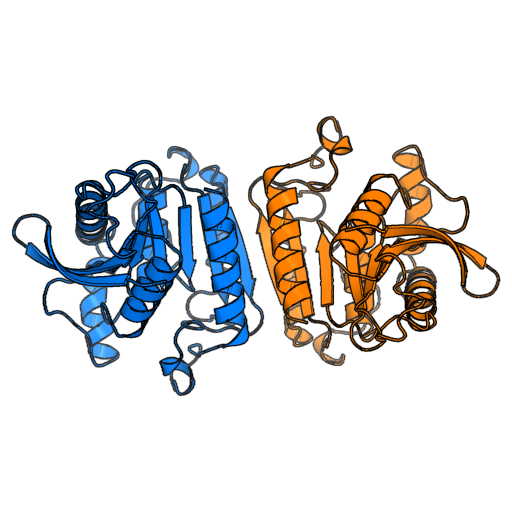9 -15.734 1 98.62 99 ASN A C 1
ATOM 771 O O . ASN A 1 99 ? -4.203 -26.516 -14.742 1 98.62 99 ASN A O 1
ATOM 775 N N . ARG A 1 100 ? -2.699 -25.391 -15.914 1 98.81 100 ARG A N 1
ATOM 776 C CA . ARG A 1 100 ? -1.656 -25.578 -14.914 1 98.81 100 ARG A CA 1
ATOM 777 C C . ARG A 1 100 ? -2.025 -24.891 -13.602 1 98.81 100 ARG A C 1
ATOM 779 O O . ARG A 1 100 ? -1.829 -25.453 -12.523 1 98.81 100 ARG A O 1
ATOM 786 N N . LEU A 1 101 ? -2.502 -23.688 -13.695 1 98.88 101 LEU A N 1
ATOM 787 C CA . LEU A 1 101 ? -2.871 -22.906 -12.516 1 98.88 101 LEU A CA 1
ATOM 788 C C . LEU A 1 101 ? -4 -23.594 -11.75 1 98.88 101 LEU A C 1
ATOM 790 O O . LEU A 1 101 ? -3.941 -23.719 -10.531 1 98.88 101 LEU A O 1
ATOM 794 N N . PHE A 1 102 ? -4.992 -24.078 -12.461 1 98.75 102 PHE A N 1
ATOM 795 C CA . PHE A 1 102 ? -6.133 -24.719 -11.812 1 98.75 102 PHE A CA 1
ATOM 796 C C . PHE A 1 102 ? -5.746 -26.078 -11.258 1 98.75 102 PHE A C 1
ATOM 798 O O . PHE A 1 102 ? -6.285 -26.516 -10.234 1 98.75 102 PHE A O 1
ATOM 805 N N . ALA A 1 103 ? -4.797 -26.766 -11.906 1 98.69 103 ALA A N 1
ATOM 806 C CA . ALA A 1 103 ? -4.289 -28.016 -11.336 1 98.69 103 ALA A CA 1
ATOM 807 C C . ALA A 1 103 ? -3.697 -27.781 -9.953 1 98.69 103 ALA A C 1
ATOM 809 O O . ALA A 1 103 ? -3.93 -28.562 -9.031 1 98.69 103 ALA A O 1
ATOM 810 N N . ALA A 1 104 ? -2.928 -26.734 -9.812 1 98.69 104 ALA A N 1
ATOM 811 C CA . ALA A 1 104 ? -2.338 -26.391 -8.523 1 98.69 104 ALA A CA 1
ATOM 812 C C . ALA A 1 104 ? -3.418 -26.062 -7.5 1 98.69 104 ALA A C 1
ATOM 814 O O . ALA A 1 104 ? -3.373 -26.531 -6.363 1 98.69 104 ALA A O 1
ATOM 815 N N . LEU A 1 105 ? -4.367 -25.203 -7.895 1 98.69 105 LEU A N 1
ATOM 816 C CA . LEU A 1 105 ? -5.469 -24.812 -7.016 1 98.69 105 LEU A CA 1
ATOM 817 C C . LEU A 1 105 ? -6.246 -26.047 -6.555 1 98.69 105 LEU A C 1
ATOM 819 O O . LEU A 1 105 ? -6.535 -26.188 -5.363 1 98.69 105 LEU A O 1
ATOM 823 N N . ASN A 1 106 ? -6.566 -26.922 -7.492 1 98.19 106 ASN A N 1
ATOM 824 C CA . ASN A 1 106 ? -7.324 -28.125 -7.168 1 98.19 106 ASN A CA 1
ATOM 825 C C . ASN A 1 106 ? -6.551 -29.031 -6.227 1 98.19 106 ASN A C 1
ATOM 827 O O . ASN A 1 106 ? -7.137 -29.672 -5.352 1 98.19 106 ASN A O 1
ATOM 831 N N . HIS A 1 107 ? -5.273 -29.109 -6.449 1 98.12 107 HIS A N 1
ATOM 832 C CA . HIS A 1 107 ? -4.461 -29.906 -5.547 1 98.12 107 HIS A CA 1
ATOM 833 C C . HIS A 1 107 ? -4.539 -29.391 -4.117 1 98.12 107 HIS A C 1
ATOM 835 O O . HIS A 1 107 ? -4.762 -30.156 -3.178 1 98.12 107 HIS A O 1
ATOM 841 N N . VAL A 1 108 ? -4.328 -28.109 -3.928 1 98.31 108 VAL A N 1
ATOM 842 C CA . VAL A 1 108 ? -4.359 -27.5 -2.602 1 98.31 108 VAL A CA 1
ATOM 843 C C . VAL A 1 108 ? -5.738 -27.703 -1.976 1 98.31 108 VAL A C 1
ATOM 845 O O . VAL A 1 108 ? -5.852 -28 -0.783 1 98.31 108 VAL A O 1
ATOM 848 N N . LYS A 1 109 ? -6.793 -27.594 -2.764 1 97.88 109 LYS A N 1
ATOM 849 C CA . LYS A 1 109 ? -8.156 -27.781 -2.289 1 97.88 109 LYS A CA 1
ATOM 850 C C . LYS A 1 109 ? -8.367 -29.219 -1.808 1 97.88 109 LYS A C 1
ATOM 852 O O . LYS A 1 109 ? -9.219 -29.469 -0.951 1 97.88 109 LYS A O 1
ATOM 857 N N . SER A 1 110 ? -7.625 -30.109 -2.332 1 97.31 110 SER A N 1
ATOM 858 C CA . SER A 1 110 ? -7.805 -31.531 -2.02 1 97.31 110 SER A CA 1
ATOM 859 C C . SER A 1 110 ? -7.16 -31.891 -0.685 1 97.31 110 SER A C 1
ATOM 861 O O . SER A 1 110 ? -7.41 -32.969 -0.135 1 97.31 110 SER A O 1
ATOM 863 N N . LEU A 1 111 ? -6.281 -31.016 -0.194 1 96.94 111 LEU A N 1
ATOM 864 C CA . LEU A 1 111 ? -5.648 -31.281 1.095 1 96.94 111 LEU A CA 1
ATOM 865 C C . LEU A 1 111 ? -6.66 -31.156 2.23 1 96.94 111 LEU A C 1
ATOM 867 O O . LEU A 1 111 ? -7.328 -30.125 2.363 1 96.94 111 LEU A O 1
ATOM 871 N N . ASN A 1 112 ? -6.746 -32.125 3.072 1 95.62 112 ASN A N 1
ATOM 872 C CA . ASN A 1 112 ? -7.812 -32.219 4.062 1 95.62 112 ASN A CA 1
ATOM 873 C C . ASN A 1 112 ? -7.633 -31.188 5.184 1 95.62 112 ASN A C 1
ATOM 875 O O . ASN A 1 112 ? -8.555 -30.938 5.965 1 95.62 112 ASN A O 1
ATOM 879 N N . PHE A 1 113 ? -6.488 -30.562 5.273 1 96.94 113 PHE A N 1
ATOM 880 C CA . PHE A 1 113 ? -6.223 -29.609 6.34 1 96.94 113 PHE A CA 1
ATOM 881 C C . PHE A 1 113 ? -6.195 -28.188 5.789 1 96.94 113 PHE A C 1
ATOM 883 O O . PHE A 1 113 ? -5.629 -27.281 6.414 1 96.94 113 PHE A O 1
ATOM 890 N N . VAL A 1 114 ? -6.785 -27.984 4.613 1 98.06 114 VAL A N 1
ATOM 891 C CA . VAL A 1 114 ? -6.91 -26.656 4.016 1 98.06 114 VAL A CA 1
ATOM 892 C C . VAL A 1 114 ? -8.375 -26.219 4.031 1 98.06 114 VAL A C 1
ATOM 894 O O . VAL A 1 114 ? -9.266 -27.016 3.717 1 98.06 114 VAL A O 1
ATOM 897 N N . ASP A 1 115 ? -8.641 -25.016 4.512 1 97.94 115 ASP A N 1
ATOM 898 C CA . ASP A 1 115 ? -9.938 -24.375 4.336 1 97.94 115 ASP A CA 1
ATOM 899 C C . ASP A 1 115 ? -10.125 -23.891 2.898 1 97.94 115 ASP A C 1
ATOM 901 O O . ASP A 1 115 ? -9.523 -22.891 2.492 1 97.94 115 ASP A O 1
ATOM 905 N N . GLN A 1 116 ? -10.977 -24.531 2.16 1 97.12 116 GLN A N 1
ATOM 906 C CA . GLN A 1 116 ? -11.125 -24.297 0.727 1 97.12 116 GLN A CA 1
ATOM 907 C C . GLN A 1 116 ? -11.648 -22.891 0.448 1 97.12 116 GLN A C 1
ATOM 909 O O . GLN A 1 116 ? -11.555 -22.406 -0.68 1 97.12 116 GLN A O 1
ATOM 914 N N . LYS A 1 117 ? -12.211 -22.25 1.468 1 96.44 117 LYS A N 1
ATOM 915 C CA . LYS A 1 117 ? -12.758 -20.906 1.282 1 96.44 117 LYS A CA 1
ATOM 916 C C . LYS A 1 117 ? -11.719 -19.844 1.581 1 96.44 117 LYS A C 1
ATOM 918 O O . LYS A 1 117 ? -11.953 -18.656 1.348 1 96.44 117 LYS A O 1
ATOM 923 N N . LYS A 1 118 ? -10.555 -20.219 2.078 1 98.31 118 LYS A N 1
ATOM 924 C CA . LYS A 1 118 ? -9.523 -19.281 2.504 1 98.31 118 LYS A CA 1
ATOM 925 C C . LYS A 1 118 ? -8.195 -19.578 1.813 1 98.31 118 LYS A C 1
ATOM 927 O O . LYS A 1 118 ? -7.148 -19.656 2.467 1 98.31 118 LYS A O 1
ATOM 932 N N . ILE A 1 119 ? -8.25 -19.766 0.483 1 98.88 119 ILE A N 1
ATOM 933 C CA . ILE A 1 119 ? -7.062 -19.969 -0.34 1 98.88 119 ILE A CA 1
ATOM 934 C C . ILE A 1 119 ? -6.699 -18.672 -1.046 1 98.88 119 ILE A C 1
ATOM 936 O O . ILE A 1 119 ? -7.551 -18.031 -1.671 1 98.88 119 ILE A O 1
ATOM 940 N N . SER A 1 120 ? -5.516 -18.188 -0.841 1 98.94 120 SER A N 1
ATOM 941 C CA . SER A 1 120 ? -4.938 -17.031 -1.541 1 98.94 120 SER A CA 1
ATOM 942 C C . SER A 1 120 ? -3.781 -17.469 -2.439 1 98.94 120 SER A C 1
ATOM 944 O O . SER A 1 120 ? -3.422 -18.641 -2.477 1 98.94 120 SER A O 1
ATOM 946 N N . ALA A 1 121 ? -3.291 -16.562 -3.223 1 98.94 121 ALA A N 1
ATOM 947 C CA . ALA A 1 121 ? -2.156 -16.828 -4.098 1 98.94 121 ALA A CA 1
ATOM 948 C C . ALA A 1 121 ? -1.213 -15.641 -4.172 1 98.94 121 ALA A C 1
ATOM 950 O O . ALA A 1 121 ? -1.658 -14.484 -4.164 1 98.94 121 ALA A O 1
ATOM 951 N N . ILE A 1 122 ? 0.036 -15.938 -4.188 1 99 122 ILE A N 1
ATOM 952 C CA . ILE A 1 122 ? 1.048 -14.93 -4.473 1 99 122 ILE A CA 1
ATOM 953 C C . ILE A 1 122 ? 1.897 -15.367 -5.664 1 99 122 ILE A C 1
ATOM 955 O O . ILE A 1 122 ? 1.942 -16.562 -5.996 1 99 122 ILE A O 1
ATOM 959 N N . GLY A 1 123 ? 2.51 -14.445 -6.309 1 98.94 123 GLY A N 1
ATOM 960 C CA . GLY A 1 123 ? 3.395 -14.789 -7.41 1 98.94 123 GLY A CA 1
ATOM 961 C C . GLY A 1 123 ? 4.367 -13.68 -7.762 1 98.94 123 GLY A C 1
ATOM 962 O O . GLY A 1 123 ? 4.145 -12.516 -7.41 1 98.94 123 GLY A O 1
ATOM 963 N N . PHE A 1 124 ? 5.41 -14.031 -8.445 1 98.88 124 PHE A N 1
ATOM 964 C CA . PHE A 1 124 ? 6.496 -13.125 -8.797 1 98.88 124 PHE A CA 1
ATOM 965 C C . PHE A 1 124 ? 6.703 -13.086 -10.305 1 98.88 124 PHE A C 1
ATOM 967 O O . PHE A 1 124 ? 6.879 -14.125 -10.938 1 98.88 124 PHE A O 1
ATOM 974 N N . CYS A 1 125 ? 6.781 -11.828 -10.898 1 98.69 125 CYS A N 1
ATOM 975 C CA . CYS A 1 125 ? 7 -11.688 -12.328 1 98.69 125 CYS A CA 1
ATOM 976 C C . CYS A 1 125 ? 5.969 -12.484 -13.125 1 98.69 125 CYS A C 1
ATOM 978 O O . CYS A 1 125 ? 4.777 -12.164 -13.094 1 98.69 125 CYS A O 1
ATOM 980 N N . PHE A 1 126 ? 6.352 -13.562 -13.789 1 98.75 126 PHE A N 1
ATOM 981 C CA . PHE A 1 126 ? 5.441 -14.477 -14.469 1 98.75 126 PHE A CA 1
ATOM 982 C C . PHE A 1 126 ? 4.387 -15.008 -13.5 1 98.75 126 PHE A C 1
ATOM 984 O O . PHE A 1 126 ? 3.199 -15.039 -13.828 1 98.75 126 PHE A O 1
ATOM 991 N N . GLY A 1 127 ? 4.789 -15.375 -12.344 1 98.88 127 GLY A N 1
ATOM 992 C CA . GLY A 1 127 ? 3.881 -15.859 -11.32 1 98.88 127 GLY A CA 1
ATOM 993 C C . GLY A 1 127 ? 2.875 -14.82 -10.867 1 98.88 127 GLY A C 1
ATOM 994 O O . GLY A 1 127 ? 1.749 -15.156 -10.5 1 98.88 127 GLY A O 1
ATOM 995 N N . GLY A 1 128 ? 3.348 -13.562 -10.805 1 98.94 128 GLY A N 1
ATOM 996 C CA . GLY A 1 128 ? 2.4 -12.5 -10.523 1 98.94 128 GLY A CA 1
ATOM 997 C C . GLY A 1 128 ? 1.294 -12.391 -11.555 1 98.94 128 GLY A C 1
ATOM 998 O O . GLY A 1 128 ? 0.127 -12.203 -11.211 1 98.94 128 GLY A O 1
ATOM 999 N N . GLN A 1 129 ? 1.67 -12.492 -12.797 1 98.81 129 GLN A N 1
ATOM 1000 C CA . GLN A 1 129 ? 0.68 -12.531 -13.867 1 98.81 129 GLN A CA 1
ATOM 1001 C C . GLN A 1 129 ? -0.276 -13.703 -13.695 1 98.81 129 GLN A C 1
ATOM 1003 O O . GLN A 1 129 ? -1.483 -13.57 -13.906 1 98.81 129 GLN A O 1
ATOM 1008 N N . CYS A 1 130 ? 0.246 -14.828 -13.32 1 98.88 130 CYS A N 1
ATOM 1009 C CA . CYS A 1 130 ? -0.558 -16.031 -13.109 1 98.88 130 CYS A CA 1
ATOM 1010 C C . CYS A 1 130 ? -1.609 -15.797 -12.031 1 98.88 130 CYS A C 1
ATOM 1012 O O . CYS A 1 130 ? -2.766 -16.188 -12.188 1 98.88 130 CYS A O 1
ATOM 1014 N N . VAL A 1 131 ? -1.216 -15.148 -10.977 1 98.94 131 VAL A N 1
ATOM 1015 C CA . VAL A 1 131 ? -2.127 -14.844 -9.883 1 98.94 131 VAL A CA 1
ATOM 1016 C C . VAL A 1 131 ? -3.25 -13.938 -10.375 1 98.94 131 VAL A C 1
ATOM 1018 O O . VAL A 1 131 ? -4.426 -14.172 -10.078 1 98.94 131 VAL A O 1
ATOM 1021 N N . LEU A 1 132 ? -2.881 -12.953 -11.109 1 98.88 132 LEU A N 1
ATOM 1022 C CA . LEU A 1 132 ? -3.873 -12.023 -11.648 1 98.88 132 LEU A CA 1
ATOM 1023 C C . LEU A 1 132 ? -4.805 -12.734 -12.625 1 98.88 132 LEU A C 1
ATOM 1025 O O . LEU A 1 132 ? -6 -12.438 -12.672 1 98.88 132 LEU A O 1
ATOM 1029 N N . ASP A 1 133 ? -4.262 -13.68 -13.391 1 98.81 133 ASP A N 1
ATOM 1030 C CA . ASP A 1 133 ? -5.098 -14.445 -14.312 1 98.81 133 ASP A CA 1
ATOM 1031 C C . ASP A 1 133 ? -6.102 -15.312 -13.555 1 98.81 133 ASP A C 1
ATOM 1033 O O . ASP A 1 133 ? -7.258 -15.43 -13.961 1 98.81 133 ASP A O 1
ATOM 1037 N N . LEU A 1 134 ? -5.664 -15.945 -12.461 1 98.88 134 LEU A N 1
ATOM 1038 C CA . LEU A 1 134 ? -6.613 -16.688 -11.641 1 98.88 134 LEU A CA 1
ATOM 1039 C C . LEU A 1 134 ? -7.766 -15.805 -11.195 1 98.88 134 LEU A C 1
ATOM 1041 O O . LEU A 1 134 ? -8.922 -16.234 -11.18 1 98.88 134 LEU A O 1
ATOM 1045 N N . ALA A 1 135 ? -7.473 -14.609 -10.781 1 98.75 135 ALA A N 1
ATOM 1046 C CA . ALA A 1 135 ? -8.516 -13.664 -10.391 1 98.75 135 ALA A CA 1
ATOM 1047 C C . ALA A 1 135 ? -9.422 -13.336 -11.578 1 98.75 135 ALA A C 1
ATOM 1049 O O . ALA A 1 135 ? -10.648 -13.273 -11.43 1 98.75 135 ALA A O 1
ATOM 1050 N N . ARG A 1 136 ? -8.781 -13.133 -12.734 1 98.5 136 ARG A N 1
ATOM 1051 C CA . ARG A 1 136 ? -9.539 -12.836 -13.938 1 98.5 136 ARG A CA 1
ATOM 1052 C C . ARG A 1 136 ? -10.516 -13.953 -14.266 1 98.5 136 ARG A C 1
ATOM 1054 O O . ARG A 1 136 ? -11.617 -13.703 -14.773 1 98.5 136 ARG A O 1
ATOM 1061 N N . TYR A 1 137 ? -10.117 -15.18 -13.953 1 97.94 137 TYR A N 1
ATOM 1062 C CA . TYR A 1 137 ? -10.961 -16.344 -14.211 1 97.94 137 TYR A CA 1
ATOM 1063 C C . TYR A 1 137 ? -11.961 -16.547 -13.078 1 97.94 137 TYR A C 1
ATOM 1065 O O . TYR A 1 137 ? -12.742 -17.5 -13.094 1 97.94 137 TYR A O 1
ATOM 1073 N N . ASN A 1 138 ? -11.906 -15.789 -12.055 1 97.56 138 ASN A N 1
ATOM 1074 C CA . ASN A 1 138 ? -12.711 -15.93 -10.844 1 97.56 138 ASN A CA 1
ATOM 1075 C C . ASN A 1 138 ? -12.555 -17.312 -10.219 1 97.56 138 ASN A C 1
ATOM 1077 O O . ASN A 1 138 ? -13.539 -17.953 -9.875 1 97.56 138 ASN A O 1
ATOM 1081 N N . ALA A 1 139 ? -11.211 -17.859 -10.109 1 96.06 139 ALA A N 1
ATOM 1082 C CA . ALA A 1 139 ? -10.844 -19.141 -9.523 1 96.06 139 ALA A CA 1
ATOM 1083 C C . ALA A 1 139 ? -11.117 -19.156 -8.023 1 96.06 139 ALA A C 1
ATOM 1085 O O . ALA A 1 139 ? -10.734 -20.094 -7.32 1 96.06 139 ALA A O 1
ATOM 1086 N N . ASP A 1 140 ? -11.977 -18.469 -7.391 1 90.5 140 ASP A N 1
ATOM 1087 C CA . ASP A 1 140 ? -12.43 -18.422 -6.004 1 90.5 140 ASP A CA 1
ATOM 1088 C C . ASP A 1 140 ? -11.25 -18.234 -5.047 1 90.5 140 ASP A C 1
ATOM 1090 O O . ASP A 1 140 ? -11.062 -19.047 -4.133 1 90.5 140 ASP A O 1
ATOM 1094 N N . LEU A 1 141 ? -10.406 -17.359 -5.188 1 98.44 141 LEU A N 1
ATOM 1095 C CA . LEU A 1 141 ? -9.336 -16.969 -4.27 1 98.44 141 LEU A CA 1
ATOM 1096 C C . LEU A 1 141 ? -9.82 -15.883 -3.309 1 98.44 141 LEU A C 1
ATOM 1098 O O . LEU A 1 141 ? -10.547 -14.969 -3.711 1 98.44 141 LEU A O 1
ATOM 1102 N N . ALA A 1 142 ? -9.43 -16.062 -2.035 1 98.75 142 ALA A N 1
ATOM 1103 C CA . ALA A 1 142 ? -9.703 -15.008 -1.064 1 98.75 142 ALA A CA 1
ATOM 1104 C C . ALA A 1 142 ? -8.906 -13.75 -1.388 1 98.75 142 ALA A C 1
ATOM 1106 O O . ALA A 1 142 ? -9.445 -12.641 -1.342 1 98.75 142 ALA A O 1
ATOM 1107 N N . ALA A 1 143 ? -7.637 -13.938 -1.731 1 98.88 143 ALA A N 1
ATOM 1108 C CA . ALA A 1 143 ? -6.766 -12.828 -2.117 1 98.88 143 ALA A CA 1
ATOM 1109 C C . ALA A 1 143 ? -5.754 -13.266 -3.172 1 98.88 143 ALA A C 1
ATOM 1111 O O . ALA A 1 143 ? -5.383 -14.445 -3.236 1 98.88 143 ALA A O 1
ATOM 1112 N N . GLY A 1 144 ? -5.395 -12.398 -4.035 1 98.94 144 GLY A N 1
ATOM 1113 C CA . GLY A 1 144 ? -4.309 -12.547 -4.992 1 98.94 144 GLY A CA 1
ATOM 1114 C C . GLY A 1 144 ? -3.287 -11.422 -4.91 1 98.94 144 GLY A C 1
ATOM 1115 O O . GLY A 1 144 ? -3.645 -10.25 -4.98 1 98.94 144 GLY A O 1
ATOM 1116 N N . ILE A 1 145 ? -2.037 -11.75 -4.742 1 99 145 ILE A N 1
ATOM 1117 C CA . ILE A 1 145 ? -0.967 -10.766 -4.609 1 99 145 ILE A CA 1
ATOM 1118 C C . ILE A 1 145 ? 0.03 -10.93 -5.754 1 99 145 ILE A C 1
ATOM 1120 O O . ILE A 1 145 ? 0.601 -12.008 -5.938 1 99 145 ILE A O 1
ATOM 1124 N N . SER A 1 146 ? 0.216 -9.93 -6.508 1 98.94 146 SER A N 1
ATOM 1125 C CA . SER A 1 146 ? 1.195 -9.898 -7.59 1 98.94 146 SER A CA 1
ATOM 1126 C C . SER A 1 146 ? 2.41 -9.055 -7.211 1 98.94 146 SER A C 1
ATOM 1128 O O . SER A 1 146 ? 2.281 -7.867 -6.918 1 98.94 146 SER A O 1
ATOM 1130 N N . PHE A 1 147 ? 3.58 -9.672 -7.191 1 98.94 147 PHE A N 1
ATOM 1131 C CA . PHE A 1 147 ? 4.844 -8.953 -7.039 1 98.94 147 PHE A CA 1
ATOM 1132 C C . PHE A 1 147 ? 5.516 -8.742 -8.391 1 98.94 147 PHE A C 1
ATOM 1134 O O . PHE A 1 147 ? 5.969 -9.703 -9.016 1 98.94 147 PHE A O 1
ATOM 1141 N N . HIS A 1 148 ? 5.629 -7.48 -8.797 1 98.81 148 HIS A N 1
ATOM 1142 C CA . HIS A 1 148 ? 6.207 -7.094 -10.078 1 98.81 148 HIS A CA 1
ATOM 1143 C C . HIS A 1 148 ? 5.734 -8.016 -11.195 1 98.81 148 HIS A C 1
ATOM 1145 O O . HIS A 1 148 ? 6.531 -8.438 -12.039 1 98.81 148 HIS A O 1
ATOM 1151 N N . GLY A 1 149 ? 4.484 -8.359 -11.211 1 98.81 149 GLY A N 1
ATOM 1152 C CA . GLY A 1 149 ? 3.908 -9.273 -12.18 1 98.81 149 GLY A CA 1
ATOM 1153 C C . GLY A 1 149 ? 3.48 -8.586 -13.469 1 98.81 149 GLY A C 1
ATOM 1154 O O . GLY A 1 149 ? 3.277 -7.375 -13.492 1 98.81 149 GLY A O 1
ATOM 1155 N N . GLY A 1 150 ? 3.408 -9.391 -14.531 1 98.56 150 GLY A N 1
ATOM 1156 C CA . GLY A 1 150 ? 2.805 -8.883 -15.75 1 98.56 150 GLY A CA 1
ATOM 1157 C C . GLY A 1 150 ? 1.376 -8.406 -15.562 1 98.56 150 GLY A C 1
ATOM 1158 O O . GLY A 1 150 ? 0.602 -9.031 -14.836 1 98.56 150 GLY A O 1
ATOM 1159 N N . LEU A 1 151 ? 1.035 -7.309 -16.25 1 98.75 151 LEU A N 1
ATOM 1160 C CA . LEU A 1 151 ? -0.236 -6.648 -15.969 1 98.75 151 LEU A CA 1
ATOM 1161 C C . LEU A 1 151 ? -1.165 -6.734 -17.172 1 98.75 151 LEU A C 1
ATOM 1163 O O . LEU A 1 151 ? -2.338 -6.363 -17.094 1 98.75 151 LEU A O 1
ATOM 1167 N N . SER A 1 152 ? -0.725 -7.281 -18.25 1 97.94 152 SER A N 1
ATOM 1168 C CA . SER A 1 152 ? -1.512 -7.305 -19.484 1 97.94 152 SER A CA 1
ATOM 1169 C C . SER A 1 152 ? -2.734 -8.203 -19.344 1 97.94 152 SER A C 1
ATOM 1171 O O . SER A 1 152 ? -2.688 -9.219 -18.641 1 97.94 152 SER A O 1
ATOM 1173 N N . PRO A 1 153 ? -3.797 -7.844 -20.016 1 97.69 153 PRO A N 1
ATOM 1174 C CA . PRO A 1 153 ? -4.98 -8.711 -19.984 1 97.69 153 PRO A CA 1
ATOM 1175 C C . PRO A 1 153 ? -4.746 -10.047 -20.688 1 97.69 153 PRO A C 1
ATOM 1177 O O . PRO A 1 153 ? -3.742 -10.227 -21.375 1 97.69 153 PRO A O 1
ATOM 1180 N N . ILE A 1 154 ? -5.668 -10.961 -20.422 1 97.56 154 ILE A N 1
ATOM 1181 C CA . ILE A 1 154 ? -5.645 -12.234 -21.141 1 97.56 154 ILE A CA 1
ATOM 1182 C C . ILE A 1 154 ? -5.906 -12 -22.625 1 97.56 154 ILE A C 1
ATOM 1184 O O . ILE A 1 154 ? -6.91 -11.391 -22.984 1 97.56 154 ILE A O 1
ATOM 1188 N N . PRO A 1 155 ? -4.98 -12.5 -23.422 1 95.5 155 PRO A N 1
ATOM 1189 C CA . PRO A 1 155 ? -5.184 -12.297 -24.859 1 95.5 155 PRO A CA 1
ATOM 1190 C C . PRO A 1 155 ? -6.496 -12.898 -25.359 1 95.5 155 PRO A C 1
ATOM 1192 O O . PRO A 1 155 ? -6.848 -14.023 -24.984 1 95.5 155 PRO A O 1
ATOM 1195 N N . GLY A 1 156 ? -7.234 -12.078 -26.094 1 93.75 156 GLY A N 1
ATOM 1196 C CA . GLY A 1 156 ? -8.445 -12.57 -26.734 1 93.75 156 GLY A CA 1
ATOM 1197 C C . GLY A 1 156 ? -9.648 -12.547 -25.812 1 93.75 156 GLY A C 1
ATOM 1198 O O . GLY A 1 156 ? -10.742 -12.984 -26.188 1 93.75 156 GLY A O 1
ATOM 1199 N N . ALA A 1 157 ? -9.445 -12.102 -24.625 1 92.56 157 ALA A N 1
ATOM 1200 C CA . ALA A 1 157 ? -10.578 -12.031 -23.688 1 92.56 157 ALA A CA 1
ATOM 1201 C C . ALA A 1 157 ? -11.602 -11 -24.156 1 92.56 157 ALA A C 1
ATOM 1203 O O . ALA A 1 157 ? -11.266 -10.047 -24.875 1 92.56 157 ALA A O 1
ATOM 1204 N N . GLU A 1 158 ? -12.773 -11.234 -23.734 1 92.75 158 GLU A N 1
ATOM 1205 C CA . GLU A 1 158 ? -13.836 -10.258 -23.969 1 92.75 158 GLU A CA 1
ATOM 1206 C C . GLU A 1 158 ? -13.547 -8.953 -23.234 1 92.75 158 GLU A C 1
ATOM 1208 O O . GLU A 1 158 ? -12.703 -8.906 -22.344 1 92.75 158 GLU A O 1
ATOM 1213 N N . SER A 1 159 ? -14.344 -7.957 -23.703 1 96.12 159 SER A N 1
ATOM 1214 C CA . SER A 1 159 ? -14.219 -6.672 -23.016 1 96.12 159 SER A CA 1
ATOM 1215 C C . SER A 1 159 ? -14.531 -6.793 -21.531 1 96.12 159 SER A C 1
ATOM 1217 O O . SER A 1 159 ? -15.508 -7.441 -21.156 1 96.12 159 SER A O 1
ATOM 1219 N N . PRO A 1 160 ? -13.672 -6.203 -20.719 1 96.94 160 PRO A N 1
ATOM 1220 C CA . PRO A 1 160 ? -13.859 -6.352 -19.281 1 96.94 160 PRO A CA 1
ATOM 1221 C C . PRO A 1 160 ? -15.258 -5.945 -18.828 1 96.94 160 PRO A C 1
ATOM 1223 O O . PRO A 1 160 ? -15.797 -6.516 -17.859 1 96.94 160 PRO A O 1
ATOM 1226 N N . GLU A 1 161 ? -15.852 -5.027 -19.469 1 96.19 161 GLU A N 1
ATOM 1227 C CA . GLU A 1 161 ? -17.156 -4.516 -19.094 1 96.19 161 GLU A CA 1
ATOM 1228 C C . GLU A 1 161 ? -18.234 -5.594 -19.234 1 96.19 161 GLU A C 1
ATOM 1230 O O . GLU A 1 161 ? -19.312 -5.484 -18.641 1 96.19 161 GLU A O 1
ATOM 1235 N N . THR A 1 162 ? -17.969 -6.605 -20.016 1 97.12 162 THR A N 1
ATOM 1236 C CA . THR A 1 162 ? -18.969 -7.637 -20.297 1 97.12 162 THR A CA 1
ATOM 1237 C C . THR A 1 162 ? -18.766 -8.844 -19.375 1 97.12 162 THR A C 1
ATOM 1239 O O . THR A 1 162 ? -19.562 -9.781 -19.391 1 97.12 162 THR A O 1
ATOM 1242 N N . LEU A 1 163 ? -17.75 -8.797 -18.656 1 96.88 163 LEU A N 1
ATOM 1243 C CA . LEU A 1 163 ? -17.406 -9.938 -17.812 1 96.88 163 LEU A CA 1
ATOM 1244 C C . LEU A 1 163 ? -17.891 -9.727 -16.391 1 96.88 163 LEU A C 1
ATOM 1246 O O . LEU A 1 163 ? -18.109 -8.586 -15.953 1 96.88 163 LEU A O 1
ATOM 1250 N N . ASP A 1 164 ? -18.078 -10.789 -15.648 1 97.06 164 ASP A N 1
ATOM 1251 C CA . ASP A 1 164 ? -18.484 -10.727 -14.258 1 97.06 164 ASP A CA 1
ATOM 1252 C C . ASP A 1 164 ? -17.453 -9.992 -13.406 1 97.06 164 ASP A C 1
ATOM 1254 O O . ASP A 1 164 ? -16.266 -10 -13.719 1 97.06 164 ASP A O 1
ATOM 1258 N N . PRO A 1 165 ? -17.922 -9.367 -12.328 1 97.88 165 PRO A N 1
ATOM 1259 C CA . PRO A 1 165 ? -16.969 -8.734 -11.406 1 97.88 165 PRO A CA 1
ATOM 1260 C C . PRO A 1 165 ? -15.953 -9.719 -10.844 1 97.88 165 PRO A C 1
ATOM 1262 O O . PRO A 1 165 ? -16.266 -10.891 -10.625 1 97.88 165 PRO A O 1
ATOM 1265 N N . ILE A 1 166 ? -14.773 -9.25 -10.633 1 98.44 166 ILE A N 1
ATOM 1266 C CA . ILE A 1 166 ? -13.734 -10.039 -9.977 1 98.44 166 ILE A CA 1
ATOM 1267 C C . ILE A 1 166 ? -14.008 -10.109 -8.477 1 98.44 166 ILE A C 1
ATOM 1269 O O . ILE A 1 166 ? -14.172 -9.086 -7.82 1 98.44 166 ILE A O 1
ATOM 1273 N N . LYS A 1 167 ? -13.984 -11.289 -7.914 1 97.62 167 LYS A N 1
ATOM 1274 C CA . LYS A 1 167 ? -14.359 -11.492 -6.52 1 97.62 167 LYS A CA 1
ATOM 1275 C C . LYS A 1 167 ? -13.133 -11.5 -5.613 1 97.62 167 LYS A C 1
ATOM 1277 O O . LYS A 1 167 ? -13.234 -11.219 -4.418 1 97.62 167 LYS A O 1
ATOM 1282 N N . THR A 1 168 ? -12.008 -11.844 -6.184 1 98.56 168 THR A N 1
ATOM 1283 C CA . THR A 1 168 ? -10.758 -11.938 -5.441 1 98.56 168 THR A CA 1
ATOM 1284 C C . THR A 1 168 ? -10.273 -10.547 -5.02 1 98.56 168 THR A C 1
ATOM 1286 O O . THR A 1 168 ? -10.336 -9.602 -5.805 1 98.56 168 THR A O 1
ATOM 1289 N N . SER A 1 169 ? -9.891 -10.375 -3.707 1 98.81 169 SER A N 1
ATOM 1290 C CA . SER A 1 169 ? -9.211 -9.156 -3.287 1 98.81 169 SER A CA 1
ATOM 1291 C C . SER A 1 169 ? -7.773 -9.117 -3.805 1 98.81 169 SER A C 1
ATOM 1293 O O . SER A 1 169 ? -7 -10.047 -3.576 1 98.81 169 SER A O 1
ATOM 1295 N N . LEU A 1 170 ? -7.426 -8.07 -4.508 1 98.94 170 LEU A N 1
ATOM 1296 C CA . LEU A 1 170 ? -6.152 -8.047 -5.215 1 98.94 170 LEU A CA 1
ATOM 1297 C C . LEU A 1 170 ? -5.211 -7.016 -4.602 1 98.94 170 LEU A C 1
ATOM 1299 O O . LEU A 1 170 ? -5.637 -5.922 -4.227 1 98.94 170 LEU A O 1
ATOM 1303 N N . LEU A 1 171 ? -3.988 -7.395 -4.445 1 98.94 171 LEU A N 1
ATOM 1304 C CA . LEU A 1 171 ? -2.875 -6.512 -4.117 1 98.94 171 LEU A CA 1
ATOM 1305 C C . LEU A 1 171 ? -1.788 -6.59 -5.188 1 98.94 171 LEU A C 1
ATOM 1307 O O . LEU A 1 171 ? -1.241 -7.664 -5.441 1 98.94 171 LEU A O 1
ATOM 1311 N N . ILE A 1 172 ? -1.565 -5.5 -5.836 1 98.94 172 ILE A N 1
ATOM 1312 C CA . ILE A 1 172 ? -0.507 -5.406 -6.836 1 98.94 172 ILE A CA 1
ATOM 1313 C C . ILE A 1 172 ? 0.648 -4.57 -6.289 1 98.94 172 ILE A C 1
ATOM 1315 O O . ILE A 1 172 ? 0.486 -3.379 -6.02 1 98.94 172 ILE A O 1
ATOM 1319 N N . CYS A 1 173 ? 1.773 -5.188 -6.066 1 98.94 173 CYS A N 1
ATOM 1320 C CA . CYS A 1 173 ? 3.008 -4.52 -5.668 1 98.94 173 CYS A CA 1
ATOM 1321 C C . CYS A 1 173 ? 3.938 -4.332 -6.863 1 98.94 173 CYS A C 1
ATOM 1323 O O . CYS A 1 173 ? 4.496 -5.301 -7.379 1 98.94 173 CYS A O 1
ATOM 1325 N N . HIS A 1 174 ? 4.156 -3.123 -7.285 1 98.88 174 HIS A N 1
ATOM 1326 C CA . HIS A 1 174 ? 4.844 -2.84 -8.539 1 98.88 174 HIS A CA 1
ATOM 1327 C C . HIS A 1 174 ? 5.891 -1.749 -8.359 1 98.88 174 HIS A C 1
ATOM 1329 O O . HIS A 1 174 ? 5.711 -0.834 -7.555 1 98.88 174 HIS A O 1
ATOM 1335 N N . GLY A 1 175 ? 7.027 -1.9 -9.047 1 98.69 175 GLY A N 1
ATOM 1336 C CA . GLY A 1 175 ? 8.07 -0.885 -8.977 1 98.69 175 GLY A CA 1
ATOM 1337 C C . GLY A 1 175 ? 7.855 0.252 -9.961 1 98.69 175 GLY A C 1
ATOM 1338 O O . GLY A 1 175 ? 7.594 0.019 -11.141 1 98.69 175 GLY A O 1
ATOM 1339 N N . ASP A 1 176 ? 7.996 1.444 -9.492 1 98 176 ASP A N 1
ATOM 1340 C CA . ASP A 1 176 ? 7.902 2.631 -10.336 1 98 176 ASP A CA 1
ATOM 1341 C C . ASP A 1 176 ? 9.008 2.652 -11.391 1 98 176 ASP A C 1
ATOM 1343 O O . ASP A 1 176 ? 8.844 3.232 -12.461 1 98 176 ASP A O 1
ATOM 1347 N N . GLY A 1 177 ? 10.141 2.043 -11.078 1 97.38 177 GLY A N 1
ATOM 1348 C CA . GLY A 1 177 ? 11.281 2.004 -11.984 1 97.38 177 GLY A CA 1
ATOM 1349 C C . GLY A 1 177 ? 11.273 0.798 -12.906 1 97.38 177 GLY A C 1
ATOM 1350 O O . GLY A 1 177 ? 12.258 0.526 -13.586 1 97.38 177 GLY A O 1
ATOM 1351 N N . ASP A 1 178 ? 10.211 0.015 -12.922 1 98.06 178 ASP A N 1
ATOM 1352 C CA . ASP A 1 178 ? 10.102 -1.159 -13.781 1 98.06 178 ASP A CA 1
ATOM 1353 C C . ASP A 1 178 ? 9.844 -0.756 -15.234 1 98.06 178 ASP A C 1
ATOM 1355 O O . ASP A 1 178 ? 8.695 -0.57 -15.641 1 98.06 178 ASP A O 1
ATOM 1359 N N . ILE A 1 179 ? 10.82 -0.722 -16.031 1 97 179 ILE A N 1
ATOM 1360 C CA . ILE A 1 179 ? 10.711 -0.256 -17.406 1 97 179 ILE A CA 1
ATOM 1361 C C . ILE A 1 179 ? 10.188 -1.386 -18.297 1 97 179 ILE A C 1
ATOM 1363 O O . ILE A 1 179 ? 9.82 -1.157 -19.453 1 97 179 ILE A O 1
ATOM 1367 N N . HIS A 1 180 ? 10.188 -2.627 -17.812 1 97.19 180 HIS A N 1
ATOM 1368 C CA . HIS A 1 180 ? 9.672 -3.764 -18.562 1 97.19 180 HIS A CA 1
ATOM 1369 C C . HIS A 1 180 ? 8.148 -3.822 -18.5 1 97.19 180 HIS A C 1
ATOM 1371 O O . HIS A 1 180 ? 7.508 -4.379 -19.391 1 97.19 180 HIS A O 1
ATOM 1377 N N . ILE A 1 181 ? 7.613 -3.369 -17.453 1 98 181 ILE A N 1
ATOM 1378 C CA . ILE A 1 181 ? 6.176 -3.232 -17.219 1 98 181 ILE A CA 1
ATOM 1379 C C . ILE A 1 181 ? 5.867 -1.842 -16.672 1 98 181 ILE A C 1
ATOM 1381 O O . ILE A 1 181 ? 5.582 -1.688 -15.484 1 98 181 ILE A O 1
ATOM 1385 N N . PRO A 1 182 ? 5.863 -0.893 -17.531 1 96.69 182 PRO A N 1
ATOM 1386 C CA . PRO A 1 182 ? 5.75 0.489 -17.047 1 96.69 182 PRO A CA 1
ATOM 1387 C C . PRO A 1 182 ? 4.383 0.797 -16.453 1 96.69 182 PRO A C 1
ATOM 1389 O O . PRO A 1 182 ? 3.354 0.487 -17.047 1 96.69 182 PRO A O 1
ATOM 1392 N N . VAL A 1 183 ? 4.371 1.416 -15.312 1 95.81 183 VAL A N 1
ATOM 1393 C CA . VAL A 1 183 ? 3.141 1.761 -14.602 1 95.81 183 VAL A CA 1
ATOM 1394 C C . VAL A 1 183 ? 2.33 2.752 -15.438 1 95.81 183 VAL A C 1
ATOM 1396 O O . VAL A 1 183 ? 1.104 2.646 -15.516 1 95.81 183 VAL A O 1
ATOM 1399 N N . GLU A 1 184 ? 2.904 3.674 -16.094 1 93.19 184 GLU A N 1
ATOM 1400 C CA . GLU A 1 184 ? 2.262 4.785 -16.797 1 93.19 184 GLU A CA 1
ATOM 1401 C C . GLU A 1 184 ? 1.427 4.293 -17.969 1 93.19 184 GLU A C 1
ATOM 1403 O O . GLU A 1 184 ? 0.532 4.996 -18.438 1 93.19 184 GLU A O 1
ATOM 1408 N N . THR A 1 185 ? 1.753 3.158 -18.469 1 95.06 185 THR A N 1
ATOM 1409 C CA . THR A 1 185 ? 0.994 2.605 -19.594 1 95.06 185 THR A CA 1
ATOM 1410 C C . THR A 1 185 ? 0.269 1.33 -19.172 1 95.06 185 THR A C 1
ATOM 1412 O O . THR A 1 185 ? -0.935 1.353 -18.906 1 95.06 185 THR A O 1
ATOM 1415 N N . GLN A 1 186 ? 1.092 0.34 -18.797 1 97.19 186 GLN A N 1
ATOM 1416 C CA . GLN A 1 186 ? 0.498 -0.958 -18.5 1 97.19 186 GLN A CA 1
ATOM 1417 C C . GLN A 1 186 ? -0.261 -0.92 -17.172 1 97.19 186 GLN A C 1
ATOM 1419 O O . GLN A 1 186 ? -1.31 -1.555 -17.031 1 97.19 186 GLN A O 1
ATOM 1424 N N . GLY A 1 187 ? 0.3 -0.204 -16.203 1 97.19 187 GLY A N 1
ATOM 1425 C CA . GLY A 1 187 ? -0.427 -0.046 -14.961 1 97.19 187 GLY A CA 1
ATOM 1426 C C . GLY A 1 187 ? -1.767 0.645 -15.133 1 97.19 187 GLY A C 1
ATOM 1427 O O . GLY A 1 187 ? -2.77 0.218 -14.555 1 97.19 187 GLY A O 1
ATOM 1428 N N . VAL A 1 188 ? -1.771 1.66 -15.922 1 95.31 188 VAL A N 1
ATOM 1429 C CA . VAL A 1 188 ? -2.979 2.439 -16.172 1 95.31 188 VAL A CA 1
ATOM 1430 C C . VAL A 1 188 ? -4.031 1.557 -16.844 1 95.31 188 VAL A C 1
ATOM 1432 O O . VAL A 1 188 ? -5.191 1.541 -16.422 1 95.31 188 VAL A O 1
ATOM 1435 N N . GLU A 1 189 ? -3.666 0.794 -17.859 1 96.5 189 GLU A N 1
ATOM 1436 C CA . GLU A 1 189 ? -4.59 -0.098 -18.547 1 96.5 189 GLU A CA 1
ATOM 1437 C C . GLU A 1 189 ? -5.102 -1.192 -17.609 1 96.5 189 GLU A C 1
ATOM 1439 O O . GLU A 1 189 ? -6.27 -1.577 -17.688 1 96.5 189 GLU A O 1
ATOM 1444 N N . PHE A 1 190 ? -4.219 -1.631 -16.859 1 98.56 190 PHE A N 1
ATOM 1445 C CA . PHE A 1 190 ? -4.605 -2.656 -15.891 1 98.56 190 PHE A CA 1
ATOM 1446 C C . PHE A 1 190 ? -5.664 -2.129 -14.93 1 98.56 190 PHE A C 1
ATOM 1448 O O . PHE A 1 190 ? -6.664 -2.805 -14.672 1 98.56 190 PHE A O 1
ATOM 1455 N N . ILE A 1 191 ? -5.477 -0.939 -14.391 1 98 191 ILE A N 1
ATOM 1456 C CA . ILE A 1 191 ? -6.41 -0.346 -13.438 1 98 191 ILE A CA 1
ATOM 1457 C C . ILE A 1 191 ? -7.762 -0.121 -14.109 1 98 191 ILE A C 1
ATOM 1459 O O . ILE A 1 191 ? -8.812 -0.369 -13.508 1 98 191 ILE A O 1
ATOM 1463 N N . LYS A 1 192 ? -7.734 0.287 -15.344 1 96.94 192 LYS A N 1
ATOM 1464 C CA . LYS A 1 192 ? -8.977 0.443 -16.094 1 96.94 192 LYS A CA 1
ATOM 1465 C C . LYS A 1 192 ? -9.727 -0.879 -16.188 1 96.94 192 LYS A C 1
ATOM 1467 O O . LYS A 1 192 ? -10.953 -0.919 -16.016 1 96.94 192 LYS A O 1
ATOM 1472 N N . GLU A 1 193 ? -8.992 -1.901 -16.484 1 98.31 193 GLU A N 1
ATOM 1473 C CA . GLU A 1 193 ? -9.594 -3.232 -16.547 1 98.31 193 GLU A CA 1
ATOM 1474 C C . GLU A 1 193 ? -10.219 -3.623 -15.219 1 98.31 193 GLU A C 1
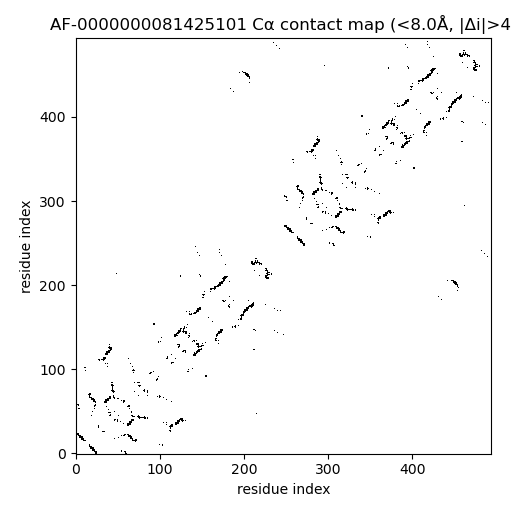ATOM 1476 O O . GLU A 1 193 ? -11.344 -4.109 -15.172 1 98.31 193 GLU A O 1
ATOM 1481 N N . MET A 1 194 ? -9.461 -3.4 -14.148 1 98.44 194 MET A N 1
ATOM 1482 C CA . MET A 1 194 ? -9.93 -3.773 -12.82 1 98.44 194 MET A CA 1
ATOM 1483 C C . MET A 1 194 ? -11.164 -2.965 -12.43 1 98.44 194 MET A C 1
ATOM 1485 O O . MET A 1 194 ? -12.086 -3.49 -11.805 1 98.44 194 MET A O 1
ATOM 1489 N N . ARG A 1 195 ? -11.188 -1.736 -12.82 1 97.19 195 ARG A N 1
ATOM 1490 C CA . ARG A 1 195 ? -12.352 -0.891 -12.578 1 97.19 195 ARG A CA 1
ATOM 1491 C C . ARG A 1 195 ? -13.586 -1.435 -13.289 1 97.19 195 ARG A C 1
ATOM 1493 O O . ARG A 1 195 ? -14.648 -1.557 -12.68 1 97.19 195 ARG A O 1
ATOM 1500 N N . ALA A 1 196 ? -13.383 -1.732 -14.508 1 97.69 196 ALA A N 1
ATOM 1501 C CA . ALA A 1 196 ? -14.5 -2.234 -15.312 1 97.69 196 ALA A CA 1
ATOM 1502 C C . ALA A 1 196 ? -15.062 -3.525 -14.727 1 97.69 196 ALA A C 1
ATOM 1504 O O . ALA A 1 196 ? -16.266 -3.771 -14.797 1 97.69 196 ALA A O 1
ATOM 1505 N N . ARG A 1 197 ? -14.195 -4.285 -14.148 1 98.06 197 ARG A N 1
ATOM 1506 C CA . ARG A 1 197 ? -14.586 -5.57 -13.586 1 98.06 197 ARG A CA 1
ATOM 1507 C C . ARG A 1 197 ? -14.969 -5.434 -12.117 1 98.06 197 ARG A C 1
ATOM 1509 O O . ARG A 1 197 ? -15.164 -6.434 -11.422 1 98.06 197 ARG A O 1
ATOM 1516 N N . LYS A 1 198 ? -15.016 -4.164 -11.57 1 97.69 198 LYS A N 1
ATOM 1517 C CA . LYS A 1 198 ? -15.453 -3.846 -10.211 1 97.69 198 LYS A CA 1
ATOM 1518 C C . LYS A 1 198 ? -14.609 -4.59 -9.18 1 97.69 198 LYS A C 1
ATOM 1520 O O . LYS A 1 198 ? -15.141 -5.062 -8.164 1 97.69 198 LYS A O 1
ATOM 1525 N N . ALA A 1 199 ? -13.344 -4.723 -9.469 1 98.56 199 ALA A N 1
ATOM 1526 C CA . ALA A 1 199 ? -12.453 -5.48 -8.602 1 98.56 199 ALA A CA 1
ATOM 1527 C C . ALA A 1 199 ? -12.141 -4.699 -7.324 1 98.56 199 ALA A C 1
ATOM 1529 O O . ALA A 1 199 ? -12.062 -3.471 -7.344 1 98.56 199 ALA A O 1
ATOM 1530 N N . ASP A 1 200 ? -12.008 -5.387 -6.191 1 98.56 200 ASP A N 1
ATOM 1531 C CA . ASP A 1 200 ? -11.344 -4.887 -4.988 1 98.56 200 ASP A CA 1
ATOM 1532 C C . ASP A 1 200 ? -9.82 -4.973 -5.121 1 98.56 200 ASP A C 1
ATOM 1534 O O . ASP A 1 200 ? -9.234 -6.031 -4.887 1 98.56 200 ASP A O 1
ATOM 1538 N N . PHE A 1 2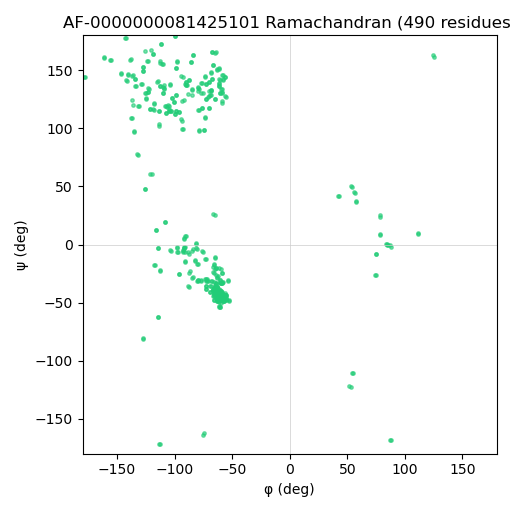01 ? -9.188 -3.824 -5.492 1 98.81 201 PHE A N 1
ATOM 1539 C CA . PHE A 1 201 ? -7.746 -3.881 -5.68 1 98.81 201 PHE A CA 1
ATOM 1540 C C . PHE A 1 201 ? -7.051 -2.795 -4.867 1 98.81 201 PHE A C 1
ATOM 1542 O O . PHE A 1 201 ? -7.664 -1.785 -4.516 1 98.81 201 PHE A O 1
ATOM 1549 N N . GLN A 1 202 ? -5.883 -3.066 -4.453 1 98.88 202 GLN A N 1
ATOM 1550 C CA . GLN A 1 202 ? -4.848 -2.135 -4.027 1 98.88 202 GLN A CA 1
ATOM 1551 C C . GLN A 1 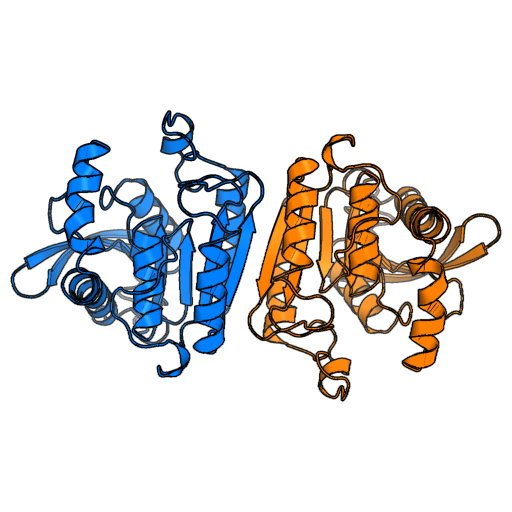202 ? -3.658 -2.158 -4.984 1 98.88 202 GLN A C 1
ATOM 1553 O O . GLN A 1 202 ? -3.031 -3.203 -5.176 1 98.88 202 GLN A O 1
ATOM 1558 N N . PHE A 1 203 ? -3.412 -1.097 -5.648 1 98.88 203 PHE A N 1
ATOM 1559 C CA . PHE A 1 203 ? -2.238 -0.98 -6.504 1 98.88 203 PHE A CA 1
ATOM 1560 C C . PHE A 1 203 ? -1.18 -0.096 -5.855 1 98.88 203 PHE A C 1
ATOM 1562 O O . PHE A 1 203 ? -1.407 1.097 -5.641 1 98.88 203 PHE A O 1
ATOM 1569 N N . ILE A 1 204 ? -0.066 -0.632 -5.52 1 98.94 204 ILE A N 1
ATOM 1570 C CA . ILE A 1 204 ? 1.002 0.119 -4.871 1 98.94 204 ILE A CA 1
ATOM 1571 C C . ILE A 1 204 ? 2.154 0.332 -5.848 1 98.94 204 ILE A C 1
ATOM 1573 O O . ILE A 1 204 ? 2.709 -0.631 -6.383 1 98.94 204 ILE A O 1
ATOM 1577 N N . ASP A 1 205 ? 2.449 1.533 -6.121 1 98.75 205 ASP A N 1
ATOM 1578 C CA . ASP A 1 205 ? 3.623 1.94 -6.887 1 98.75 205 ASP A CA 1
ATOM 1579 C C . ASP A 1 205 ? 4.777 2.326 -5.965 1 98.75 205 ASP A C 1
ATOM 1581 O O . ASP A 1 205 ? 4.676 3.299 -5.215 1 98.75 205 ASP A O 1
ATOM 1585 N N . TYR A 1 206 ? 5.895 1.565 -5.965 1 98.88 206 TYR A N 1
ATOM 1586 C CA . TYR A 1 206 ? 7.039 1.785 -5.09 1 98.88 206 TYR A CA 1
ATOM 1587 C C . TYR A 1 206 ? 8.141 2.541 -5.816 1 98.88 206 TYR A C 1
ATOM 1589 O O . TYR A 1 206 ? 8.656 2.074 -6.836 1 98.88 206 TYR A O 1
ATOM 1597 N N . ALA A 1 207 ? 8.586 3.568 -5.203 1 98.38 207 ALA A N 1
ATOM 1598 C CA . ALA A 1 207 ? 9.625 4.422 -5.773 1 98.38 207 ALA A CA 1
ATOM 1599 C C . ALA A 1 207 ? 10.914 3.639 -5.992 1 98.38 207 ALA A C 1
ATOM 1601 O O . ALA A 1 207 ? 11.297 2.814 -5.156 1 98.38 207 ALA A O 1
ATOM 1602 N N . ASN A 1 208 ? 11.547 3.801 -7.082 1 95.94 208 ASN A N 1
ATOM 1603 C CA . ASN A 1 208 ? 12.93 3.406 -7.355 1 95.94 208 ASN A CA 1
ATOM 1604 C C . ASN A 1 208 ? 13.047 1.897 -7.547 1 95.94 208 ASN A C 1
ATOM 1606 O O . ASN A 1 208 ? 14.094 1.404 -7.973 1 95.94 208 ASN A O 1
ATOM 1610 N N . ALA A 1 209 ? 12.031 1.154 -7.301 1 98.44 209 ALA A N 1
ATOM 1611 C CA . ALA A 1 209 ? 12.094 -0.299 -7.426 1 98.44 209 ALA A CA 1
ATOM 1612 C C . ALA A 1 209 ? 11.969 -0.73 -8.883 1 98.44 209 ALA A C 1
ATOM 1614 O O . ALA A 1 209 ? 11.133 -0.201 -9.625 1 98.44 209 ALA A O 1
ATOM 1615 N N . LYS A 1 210 ? 12.812 -1.645 -9.281 1 98.44 210 LYS A N 1
ATOM 1616 C CA . LYS A 1 210 ? 12.836 -2.191 -10.641 1 98.44 210 LYS A CA 1
ATOM 1617 C C . LYS A 1 210 ? 12.125 -3.541 -10.695 1 98.44 210 LYS A C 1
ATOM 1619 O O . LYS A 1 210 ? 11.508 -3.967 -9.719 1 98.44 210 LYS A O 1
ATOM 1624 N N . HIS A 1 211 ? 12.094 -4.105 -11.953 1 98.62 211 HIS A N 1
ATOM 1625 C CA . HIS A 1 211 ? 11.539 -5.445 -12.086 1 98.62 211 HIS A CA 1
ATOM 1626 C C . HIS A 1 211 ? 12.344 -6.457 -11.273 1 98.62 211 HIS A C 1
ATOM 1628 O O . HIS A 1 211 ? 13.578 -6.402 -11.25 1 98.62 211 HIS A O 1
ATOM 1634 N N . GLY A 1 212 ? 11.664 -7.387 -10.594 1 98.62 212 GLY A N 1
ATOM 1635 C CA . GLY A 1 212 ? 12.344 -8.414 -9.82 1 98.62 212 GLY A CA 1
ATOM 1636 C C . GLY A 1 212 ? 12.852 -7.906 -8.484 1 98.62 212 GLY A C 1
ATOM 1637 O O . GLY A 1 212 ? 13.797 -8.469 -7.922 1 98.62 212 GLY A O 1
ATOM 1638 N N . PHE A 1 213 ? 12.273 -6.844 -7.926 1 98.81 213 PHE A N 1
ATOM 1639 C CA . PHE A 1 213 ? 12.781 -6.156 -6.742 1 98.81 213 PHE A CA 1
ATOM 1640 C C . PHE A 1 213 ? 12.727 -7.07 -5.523 1 98.81 213 PHE A C 1
ATOM 1642 O O . PHE A 1 213 ? 13.336 -6.77 -4.496 1 98.81 213 PHE A O 1
ATOM 1649 N N . THR A 1 214 ? 12.07 -8.211 -5.578 1 98.75 214 THR A N 1
ATOM 1650 C CA . THR A 1 214 ? 11.914 -9.086 -4.422 1 98.75 214 THR A CA 1
ATOM 1651 C C . THR A 1 214 ? 13.047 -10.109 -4.363 1 98.75 214 THR A C 1
ATOM 1653 O O . THR A 1 214 ? 13.227 -10.789 -3.354 1 98.75 214 THR A O 1
ATOM 1656 N N . GLU A 1 215 ? 13.797 -10.297 -5.391 1 97.94 215 GLU A N 1
ATOM 1657 C CA . GLU A 1 215 ? 14.742 -11.398 -5.484 1 97.94 215 GLU A CA 1
ATOM 1658 C C . GLU A 1 215 ? 16.172 -10.93 -5.238 1 97.94 215 GLU A C 1
ATOM 1660 O O . GLU A 1 215 ? 16.766 -10.266 -6.09 1 97.94 215 GLU A O 1
ATOM 1665 N N . PRO A 1 216 ? 16.828 -11.344 -4.203 1 96.75 216 PRO A N 1
ATOM 1666 C CA . PRO A 1 216 ? 18.172 -10.883 -3.861 1 96.75 216 PRO A CA 1
ATOM 1667 C C . PRO A 1 216 ? 19.188 -11.195 -4.953 1 96.75 216 PRO A C 1
ATOM 1669 O O . PRO A 1 216 ? 20.156 -10.445 -5.145 1 96.75 216 PRO A O 1
ATOM 1672 N N . LYS A 1 217 ? 18.984 -12.273 -5.691 1 94.12 217 LYS A N 1
ATOM 1673 C CA . LYS A 1 217 ? 19.922 -12.648 -6.75 1 94.12 217 LYS A CA 1
ATOM 1674 C C . LYS A 1 217 ? 20.031 -11.547 -7.805 1 94.12 217 LYS A C 1
ATOM 1676 O O . LYS A 1 217 ? 21.016 -11.469 -8.539 1 94.12 217 LYS A O 1
ATOM 1681 N N . ASN A 1 218 ? 19.031 -10.695 -7.859 1 96.44 218 ASN A N 1
ATOM 1682 C CA . ASN A 1 218 ? 19 -9.625 -8.852 1 96.44 218 ASN A CA 1
ATOM 1683 C C . ASN A 1 218 ? 19.844 -8.438 -8.414 1 96.44 218 ASN A C 1
ATOM 1685 O O . ASN A 1 218 ? 19.984 -7.461 -9.156 1 96.44 218 ASN A O 1
ATOM 1689 N N . ALA A 1 219 ? 20.438 -8.438 -7.223 1 95.62 219 ALA A N 1
ATOM 1690 C CA . ALA A 1 219 ? 21.281 -7.359 -6.738 1 95.62 219 ALA A CA 1
ATOM 1691 C C . ALA A 1 219 ? 22.469 -7.129 -7.676 1 95.62 219 ALA A C 1
ATOM 1693 O O . ALA A 1 219 ? 22.969 -6.012 -7.785 1 95.62 219 ALA A O 1
ATOM 1694 N N . THR A 1 220 ? 22.844 -8.172 -8.43 1 94.25 220 THR A N 1
ATOM 1695 C CA . THR A 1 220 ? 24 -8.086 -9.305 1 94.25 220 THR A CA 1
ATOM 1696 C C . THR A 1 220 ? 23.594 -8.227 -10.766 1 94.25 220 THR A C 1
ATOM 1698 O O . THR A 1 220 ? 24.422 -8.539 -11.625 1 94.25 220 THR A O 1
ATOM 1701 N N . SER A 1 221 ? 22.328 -8.133 -10.961 1 94 221 SER A N 1
ATOM 1702 C CA . SER A 1 221 ? 21.844 -8.273 -12.336 1 94 221 SER A CA 1
ATOM 1703 C C . SER A 1 221 ? 22.438 -7.195 -13.234 1 94 221 SER A C 1
ATOM 1705 O O . SER A 1 221 ? 22.531 -6.031 -12.836 1 94 221 SER A O 1
ATOM 1707 N N . THR A 1 222 ? 22.766 -7.574 -14.461 1 93.69 222 THR A N 1
ATOM 1708 C CA . THR A 1 222 ? 23.266 -6.625 -15.453 1 93.69 222 THR A CA 1
ATOM 1709 C C . THR A 1 222 ? 22.172 -6.27 -16.453 1 93.69 222 THR A C 1
ATOM 1711 O O . THR A 1 222 ? 22.406 -5.484 -17.375 1 93.69 222 THR A O 1
ATOM 1714 N N . VAL A 1 223 ? 21.031 -6.934 -16.344 1 94.12 223 VAL A N 1
ATOM 1715 C CA . VAL A 1 223 ? 19.906 -6.633 -17.234 1 94.12 223 VAL A CA 1
ATOM 1716 C C . VAL A 1 223 ? 19.312 -5.277 -16.859 1 94.12 223 VAL A C 1
ATOM 1718 O O . VAL A 1 223 ? 18.953 -5.043 -15.695 1 94.12 223 VAL A O 1
ATOM 1721 N N . GLU A 1 224 ? 19.203 -4.426 -17.859 1 95.12 224 GLU A N 1
ATOM 1722 C CA . GLU A 1 224 ? 18.641 -3.098 -17.609 1 95.12 224 GLU A CA 1
ATOM 1723 C C . GLU A 1 224 ? 17.219 -3.188 -17.078 1 95.12 224 GLU A C 1
ATOM 1725 O O . GLU A 1 224 ? 16.391 -3.93 -17.609 1 95.12 224 GLU A O 1
ATOM 1730 N N . GLY A 1 225 ? 16.938 -2.484 -15.984 1 96.5 225 GLY A N 1
ATOM 1731 C CA . GLY A 1 225 ? 15.602 -2.402 -15.43 1 96.5 225 GLY A CA 1
ATOM 1732 C C . GLY A 1 225 ? 15.281 -3.523 -14.461 1 96.5 225 GLY A C 1
ATOM 1733 O O . GLY A 1 225 ? 14.164 -3.619 -13.953 1 96.5 225 GLY A O 1
ATOM 1734 N N . VAL A 1 226 ? 16.219 -4.41 -14.258 1 97.69 226 VAL A N 1
ATOM 1735 C CA . VAL A 1 226 ? 16.062 -5.488 -13.289 1 97.69 226 VAL A CA 1
ATOM 1736 C C . VAL A 1 226 ? 16.969 -5.242 -12.086 1 97.69 226 VAL A C 1
ATOM 1738 O O . VAL A 1 226 ? 18.125 -4.836 -12.25 1 97.69 226 VAL A O 1
ATOM 1741 N N . GLY A 1 227 ? 16.406 -5.418 -10.867 1 98.19 227 GLY A N 1
ATOM 1742 C CA . GLY A 1 227 ? 17.266 -5.211 -9.711 1 98.19 227 GLY A CA 1
ATOM 1743 C C . GLY A 1 227 ? 16.562 -5.461 -8.391 1 98.19 227 GLY A C 1
ATOM 1744 O O . GLY A 1 227 ? 15.375 -5.152 -8.25 1 98.19 227 GLY A O 1
ATOM 1745 N N . TYR A 1 228 ? 17.391 -6.027 -7.469 1 98.38 228 TYR A N 1
ATOM 1746 C CA . TYR A 1 228 ? 16.891 -6.211 -6.109 1 98.38 228 TYR A CA 1
ATOM 1747 C C . TYR A 1 228 ? 16.75 -4.871 -5.395 1 98.38 228 TYR A C 1
ATOM 1749 O O . TYR A 1 228 ? 17.562 -3.969 -5.578 1 98.38 228 TYR A O 1
ATOM 1757 N N . HIS A 1 229 ? 15.672 -4.723 -4.637 1 98.5 229 HIS A N 1
ATOM 1758 C CA . HIS A 1 229 ? 15.43 -3.559 -3.791 1 98.5 229 HIS A CA 1
ATOM 1759 C C . HIS A 1 229 ? 14.93 -3.977 -2.41 1 98.5 229 HIS A C 1
ATOM 1761 O O . HIS A 1 229 ? 13.734 -4.176 -2.211 1 98.5 229 HIS A O 1
ATOM 1767 N N . GLU A 1 230 ? 15.805 -4.047 -1.466 1 98.06 230 GLU A N 1
ATOM 1768 C CA . GLU A 1 230 ? 15.57 -4.648 -0.157 1 98.06 230 GLU A CA 1
ATOM 1769 C C . GLU A 1 230 ? 14.391 -3.986 0.547 1 98.06 230 GLU A C 1
ATOM 1771 O O . GLU A 1 230 ? 13.508 -4.668 1.077 1 98.06 230 GLU A O 1
ATOM 1776 N N . LYS A 1 231 ? 14.367 -2.652 0.588 1 97.81 231 LYS A N 1
ATOM 1777 C CA . LYS A 1 231 ? 13.32 -1.899 1.271 1 97.81 231 LYS A CA 1
ATOM 1778 C C . LYS A 1 231 ? 11.945 -2.215 0.688 1 97.81 231 LYS A C 1
ATOM 1780 O O . LYS A 1 231 ? 11 -2.508 1.428 1 97.81 231 LYS A O 1
ATOM 1785 N N . THR A 1 232 ? 11.82 -2.197 -0.599 1 98.75 232 THR A N 1
ATOM 1786 C CA . THR A 1 232 ? 10.555 -2.484 -1.263 1 98.75 232 THR A CA 1
ATOM 1787 C C . THR A 1 232 ? 10.156 -3.941 -1.057 1 98.75 232 THR A C 1
ATOM 1789 O O . THR A 1 232 ? 8.969 -4.25 -0.912 1 98.75 232 THR A O 1
ATOM 1792 N N . SER A 1 233 ? 11.141 -4.836 -1.114 1 98.75 233 SER A N 1
ATOM 1793 C CA . SER A 1 233 ? 10.859 -6.242 -0.837 1 98.75 233 SER A CA 1
ATOM 1794 C C . SER A 1 233 ? 10.188 -6.414 0.523 1 98.75 233 SER A C 1
ATOM 1796 O O . SER A 1 233 ? 9.164 -7.086 0.637 1 98.75 233 SER A O 1
ATOM 1798 N N . ARG A 1 234 ? 10.719 -5.793 1.51 1 98.5 234 ARG A N 1
ATOM 1799 C CA . ARG A 1 234 ? 10.164 -5.859 2.859 1 98.5 234 ARG A CA 1
ATOM 1800 C C . ARG A 1 234 ? 8.789 -5.207 2.922 1 98.5 234 ARG A C 1
ATOM 1802 O O . ARG A 1 234 ? 7.852 -5.773 3.484 1 98.5 234 ARG A O 1
ATOM 1809 N N . ARG A 1 235 ? 8.641 -4.016 2.371 1 98.88 235 ARG A N 1
ATOM 1810 C CA . ARG A 1 235 ? 7.391 -3.264 2.396 1 98.88 235 ARG A CA 1
ATOM 1811 C C . ARG A 1 235 ? 6.27 -4.039 1.715 1 98.88 235 ARG A C 1
ATOM 1813 O O . ARG A 1 235 ? 5.148 -4.098 2.223 1 98.88 235 ARG A O 1
ATOM 1820 N N . SER A 1 236 ? 6.59 -4.617 0.558 1 98.88 236 SER A N 1
ATOM 1821 C CA . SER A 1 236 ? 5.574 -5.352 -0.189 1 98.88 236 SER A CA 1
ATOM 1822 C C . SER A 1 236 ? 5.168 -6.629 0.536 1 98.88 236 SER A C 1
ATOM 1824 O O . SER A 1 236 ? 4.008 -7.035 0.49 1 98.88 236 SER A O 1
ATOM 1826 N N . TRP A 1 237 ? 6.102 -7.289 1.198 1 98.81 237 TRP A N 1
ATOM 1827 C CA . TRP A 1 237 ? 5.773 -8.453 2.014 1 98.81 237 TRP A CA 1
ATOM 1828 C C . TRP A 1 237 ? 4.836 -8.07 3.156 1 98.81 237 TRP A C 1
ATOM 1830 O O . TRP A 1 237 ? 3.852 -8.766 3.416 1 98.81 237 TRP A O 1
ATOM 1840 N N . ASN A 1 238 ? 5.086 -6.953 3.811 1 98.81 238 ASN A N 1
ATOM 1841 C CA . ASN A 1 238 ? 4.227 -6.484 4.895 1 98.81 238 ASN A CA 1
ATOM 1842 C C . ASN A 1 238 ? 2.826 -6.148 4.391 1 98.81 238 ASN A C 1
ATOM 1844 O O . ASN A 1 238 ? 1.836 -6.418 5.074 1 98.81 238 ASN A O 1
ATOM 1848 N N . ALA A 1 239 ? 2.787 -5.543 3.219 1 98.88 239 ALA A N 1
ATOM 1849 C CA . ALA A 1 239 ? 1.481 -5.266 2.627 1 98.88 239 ALA A CA 1
ATOM 1850 C C . ALA A 1 239 ? 0.702 -6.555 2.387 1 98.88 239 ALA A C 1
ATOM 1852 O O . ALA A 1 239 ? -0.503 -6.613 2.643 1 98.88 239 ALA A O 1
ATOM 1853 N N . MET A 1 240 ? 1.39 -7.535 1.887 1 98.94 240 MET A N 1
ATOM 1854 C CA . MET A 1 240 ? 0.771 -8.844 1.694 1 98.94 240 MET A CA 1
ATOM 1855 C C . MET A 1 240 ? 0.238 -9.391 3.014 1 98.94 240 MET A C 1
ATOM 1857 O O . MET A 1 240 ? -0.901 -9.859 3.084 1 98.94 240 MET A O 1
ATOM 1861 N N . LEU A 1 241 ? 1.068 -9.344 4.02 1 98.75 241 LEU A N 1
ATOM 1862 C CA . LEU A 1 241 ? 0.664 -9.898 5.305 1 98.75 241 LEU A CA 1
ATOM 1863 C C . LEU A 1 241 ? -0.583 -9.195 5.832 1 98.75 241 LEU A C 1
ATOM 1865 O O . LEU A 1 241 ? -1.462 -9.836 6.418 1 98.75 241 LEU A O 1
ATOM 1869 N N . ASN A 1 242 ? -0.689 -7.891 5.676 1 98.69 242 ASN A N 1
ATOM 1870 C CA . ASN A 1 242 ? -1.893 -7.164 6.07 1 98.69 242 ASN A CA 1
ATOM 1871 C C . ASN A 1 242 ? -3.127 -7.688 5.34 1 98.69 242 ASN A C 1
ATOM 1873 O O . ASN A 1 242 ? -4.18 -7.879 5.949 1 98.69 242 ASN A O 1
ATOM 1877 N N . LEU A 1 243 ? -2.977 -7.906 4.031 1 98.88 243 LEU A N 1
ATOM 1878 C CA . LEU A 1 243 ? -4.125 -8.375 3.266 1 98.88 243 LEU A CA 1
ATOM 1879 C C . LEU A 1 243 ? -4.492 -9.805 3.656 1 98.88 243 LEU A C 1
ATOM 1881 O O . LEU A 1 243 ? -5.672 -10.133 3.795 1 98.88 243 LEU A O 1
ATOM 1885 N N . LEU A 1 244 ? -3.482 -10.656 3.857 1 98.75 244 LEU A N 1
ATOM 1886 C CA . LEU A 1 244 ? -3.748 -12.039 4.234 1 98.75 244 LEU A CA 1
ATOM 1887 C C . LEU A 1 244 ? -4.426 -12.109 5.598 1 98.75 244 LEU A C 1
ATOM 1889 O O . LEU A 1 244 ? -5.254 -12.992 5.84 1 98.75 244 LEU A O 1
ATOM 1893 N N . ALA A 1 245 ? -4.113 -11.211 6.473 1 97.94 245 ALA A N 1
ATOM 1894 C CA . ALA A 1 245 ? -4.758 -11.156 7.781 1 97.94 245 ALA A CA 1
ATOM 1895 C C . ALA A 1 245 ? -6.223 -10.742 7.652 1 97.94 245 ALA A C 1
ATOM 1897 O O . ALA A 1 245 ? -7.059 -11.141 8.469 1 97.94 245 ALA A O 1
ATOM 1898 N N . GLU A 1 246 ? -6.516 -9.977 6.711 1 97.56 246 GLU A N 1
ATOM 1899 C CA . GLU A 1 246 ? -7.855 -9.445 6.48 1 97.56 246 GLU A CA 1
ATOM 1900 C C . GLU A 1 246 ? -8.797 -10.516 5.953 1 97.56 246 GLU A C 1
ATOM 1902 O O . GLU A 1 246 ? -9.977 -10.547 6.305 1 97.56 246 GLU A O 1
ATOM 1907 N N . VAL A 1 247 ? -8.297 -11.414 5.141 1 96.5 247 VAL A N 1
ATOM 1908 C CA . VAL A 1 247 ? -9.172 -12.328 4.418 1 96.5 247 VAL A CA 1
ATOM 1909 C C . VAL A 1 247 ? -9.117 -13.711 5.07 1 96.5 247 VAL A C 1
ATOM 1911 O O . VAL A 1 247 ? -8.211 -14 5.852 1 96.5 247 VAL A O 1
ATOM 1914 N N . MET B 1 1 ? -3.232 1.216 25.5 1 85.38 1 MET B N 1
ATOM 1915 C CA . MET B 1 1 ? -2.367 1.762 26.531 1 85.38 1 MET B CA 1
ATOM 1916 C C . MET B 1 1 ? -2.949 3.049 27.109 1 85.38 1 MET B C 1
ATOM 1918 O O . MET B 1 1 ? -3.701 3.752 26.438 1 85.38 1 MET B O 1
ATOM 1922 N N . SER B 1 2 ? -2.645 3.334 28.312 1 95.81 2 SER B N 1
ATOM 1923 C CA . SER B 1 2 ? -3.098 4.582 28.922 1 95.81 2 SER B CA 1
ATOM 1924 C C . SER B 1 2 ? -2.434 5.789 28.266 1 95.81 2 SER B C 1
ATOM 1926 O O . SER B 1 2 ? -1.307 5.695 27.781 1 95.81 2 SER B O 1
ATOM 1928 N N . TYR B 1 3 ? -3.254 6.863 28.141 1 97.81 3 TYR B N 1
ATOM 1929 C CA . TYR B 1 3 ? -2.744 8.055 27.469 1 97.81 3 TYR B CA 1
ATOM 1930 C C . TYR B 1 3 ? -3.184 9.32 28.203 1 97.81 3 TYR B C 1
ATOM 1932 O O . TYR B 1 3 ? -4.086 9.281 29.047 1 97.81 3 TYR B O 1
ATOM 1940 N N . ILE B 1 4 ? -2.42 10.398 27.938 1 97.88 4 ILE B N 1
ATOM 1941 C CA . ILE B 1 4 ? -2.795 11.75 28.344 1 97.88 4 ILE B CA 1
ATOM 1942 C C . ILE B 1 4 ? -3.186 12.555 27.109 1 97.88 4 ILE B C 1
ATOM 1944 O O . ILE B 1 4 ? -2.543 12.453 26.062 1 97.88 4 ILE B O 1
ATOM 1948 N N . LYS B 1 5 ? -4.215 13.289 27.203 1 97.88 5 LYS B N 1
ATOM 1949 C CA . LYS B 1 5 ? -4.656 14.211 26.156 1 97.88 5 LYS B CA 1
ATOM 1950 C C . LYS B 1 5 ? -4.82 15.625 26.719 1 97.88 5 LYS B C 1
ATOM 1952 O O . LYS B 1 5 ? -5.43 15.82 27.766 1 97.88 5 LYS B O 1
ATOM 1957 N N . LYS B 1 6 ? -4.211 16.594 25.984 1 97.56 6 LYS B N 1
ATOM 1958 C CA . LYS B 1 6 ? -4.297 18 26.391 1 97.56 6 LYS B CA 1
ATOM 1959 C C . LYS B 1 6 ? -4.473 18.906 25.188 1 97.56 6 LYS B C 1
ATOM 1961 O O . LYS B 1 6 ? -3.99 18.609 24.094 1 97.56 6 LYS B O 1
ATOM 1966 N N . THR B 1 7 ? -5.219 19.969 25.484 1 97.75 7 THR B N 1
ATOM 1967 C CA . THR B 1 7 ? -5.238 21.062 24.516 1 97.75 7 THR B CA 1
ATOM 1968 C C . THR B 1 7 ? -4.098 22.047 24.797 1 97.75 7 THR B C 1
ATOM 1970 O O . THR B 1 7 ? -3.904 22.484 25.938 1 97.75 7 THR B O 1
ATOM 1973 N N . ILE B 1 8 ? -3.363 22.344 23.766 1 97.25 8 ILE B N 1
ATOM 1974 C CA . ILE B 1 8 ? -2.156 23.156 23.906 1 97.25 8 ILE B CA 1
ATOM 1975 C C . ILE B 1 8 ? -2.254 24.391 23.016 1 97.25 8 ILE B C 1
ATOM 1977 O O . ILE B 1 8 ? -2.682 24.312 21.859 1 97.25 8 ILE B O 1
ATOM 1981 N N . GLU B 1 9 ? -1.867 25.516 23.656 1 98 9 GLU B N 1
ATOM 1982 C CA . GLU B 1 9 ? -1.676 26.703 22.828 1 98 9 GLU B CA 1
ATOM 1983 C C . GLU B 1 9 ? -0.24 26.812 22.328 1 98 9 GLU B C 1
ATOM 1985 O O . GLU B 1 9 ? 0.704 26.484 23.062 1 98 9 GLU B O 1
ATOM 1990 N N . TYR B 1 10 ? -0.027 27.156 21.141 1 97.88 10 TYR B N 1
ATOM 1991 C CA . TYR B 1 10 ? 1.25 27.484 20.516 1 97.88 10 TYR B CA 1
ATOM 1992 C C . TYR B 1 10 ? 1.095 28.625 19.531 1 97.88 10 TYR B C 1
ATOM 1994 O O . TYR B 1 10 ? 0.027 29.25 19.438 1 97.88 10 TYR B O 1
ATOM 2002 N N . HIS B 1 11 ? 2.248 29.062 18.906 1 97.69 11 HIS B N 1
ATOM 2003 C CA . HIS B 1 11 ? 2.154 30.344 18.219 1 97.69 11 HIS B CA 1
ATOM 2004 C C . HIS B 1 11 ? 2.836 30.297 16.859 1 97.69 11 HIS B C 1
ATOM 2006 O O . HIS B 1 11 ? 3.809 29.562 16.672 1 97.69 11 HIS B O 1
ATOM 2012 N N . ASP B 1 12 ? 2.309 30.984 15.953 1 97.75 12 ASP B N 1
ATOM 2013 C CA . ASP B 1 12 ? 2.977 31.453 14.742 1 97.75 12 ASP B CA 1
ATOM 2014 C C . ASP B 1 12 ? 3.092 32.969 14.75 1 97.75 12 ASP B C 1
ATOM 2016 O O . ASP B 1 12 ? 2.137 33.688 14.406 1 97.75 12 ASP B O 1
ATOM 2020 N N . GLY B 1 13 ? 4.262 33.469 15.07 1 96.38 13 GLY B N 1
ATOM 2021 C CA . GLY B 1 13 ? 4.34 34.906 15.352 1 96.38 13 GLY B CA 1
ATOM 2022 C C . GLY B 1 13 ? 3.344 35.375 16.391 1 96.38 13 GLY B C 1
ATOM 2023 O O . GLY B 1 13 ? 3.285 34.812 17.5 1 96.38 13 GLY B O 1
ATOM 2024 N N . ASN B 1 14 ? 2.525 36.312 16.047 1 96 14 ASN B N 1
ATOM 2025 C CA . ASN B 1 14 ? 1.55 36.844 16.984 1 96 14 ASN B CA 1
ATOM 2026 C C . ASN B 1 14 ? 0.242 36.062 16.953 1 96 14 ASN B C 1
ATOM 2028 O O . ASN B 1 14 ? -0.624 36.281 17.812 1 96 14 ASN B O 1
ATOM 2032 N N . ASP B 1 15 ? 0.111 35.156 16.062 1 96.88 15 ASP B N 1
ATOM 2033 C CA . ASP B 1 15 ? -1.113 34.375 15.977 1 96.88 15 ASP B CA 1
ATOM 2034 C C . ASP B 1 15 ? -1.132 33.281 17.031 1 96.88 15 ASP B C 1
ATOM 2036 O O . ASP B 1 15 ? -0.143 32.562 17.203 1 96.88 15 ASP B O 1
ATOM 2040 N N . VAL B 1 16 ? -2.287 33.188 17.688 1 98 16 VAL B N 1
ATOM 2041 C CA . VAL B 1 16 ? -2.465 32.156 18.688 1 98 16 VAL B CA 1
ATOM 2042 C C . VAL B 1 16 ? -3.125 30.938 18.031 1 98 16 VAL B C 1
ATOM 2044 O O . VAL B 1 16 ? -4.184 31.047 17.406 1 98 16 VAL B O 1
ATOM 2047 N N . LEU B 1 17 ? -2.439 29.781 18.156 1 98.19 17 LEU B N 1
ATOM 2048 C CA . LEU B 1 17 ? -2.936 28.516 17.641 1 98.19 17 LEU B CA 1
ATOM 2049 C C . LEU B 1 17 ? -3.262 27.562 18.781 1 98.19 17 LEU B C 1
ATOM 2051 O O . LEU B 1 17 ? -2.824 27.766 19.922 1 98.19 17 LEU B O 1
ATOM 2055 N N . GLU B 1 18 ? -4.094 26.609 18.516 1 97.44 18 GLU B N 1
ATOM 2056 C CA . GLU B 1 18 ? -4.484 25.625 19.516 1 97.44 18 GLU B CA 1
ATOM 2057 C C . GLU B 1 18 ? -4.5 24.219 18.922 1 97.44 18 GLU B C 1
ATOM 2059 O O . GLU B 1 18 ? -5.133 23.984 17.891 1 97.44 18 GLU B O 1
ATOM 2064 N N . GLY B 1 19 ? -3.744 23.297 19.547 1 98.19 19 GLY B N 1
ATOM 2065 C CA . GLY B 1 19 ? -3.682 21.922 19.094 1 98.19 19 GLY B CA 1
ATOM 2066 C C . GLY B 1 19 ? -4.008 20.922 20.188 1 98.19 19 GLY B C 1
ATOM 2067 O O . GLY B 1 19 ? -4.23 21.297 21.328 1 98.19 19 GLY B O 1
ATOM 2068 N N . VAL B 1 20 ? -4.234 19.719 19.781 1 98.75 20 VAL B N 1
ATOM 2069 C CA . VAL B 1 20 ? -4.496 18.609 20.703 1 98.75 20 VAL B CA 1
ATOM 2070 C C . VAL B 1 20 ? -3.268 17.703 20.797 1 98.75 20 VAL B C 1
ATOM 2072 O O . VAL B 1 20 ? -2.844 17.125 19.797 1 98.75 20 VAL B O 1
ATOM 2075 N N . LEU B 1 21 ? -2.686 17.625 21.984 1 98.75 21 LEU B N 1
ATOM 2076 C CA . LEU B 1 21 ? -1.534 16.766 22.25 1 98.75 21 LEU B CA 1
ATOM 2077 C C . LEU B 1 21 ? -1.96 15.508 22.984 1 98.75 21 LEU B C 1
ATOM 2079 O O . LEU B 1 21 ? -2.705 15.57 23.969 1 98.75 21 LEU B O 1
ATOM 2083 N N . ALA B 1 22 ? -1.644 14.344 22.5 1 98.88 22 ALA B N 1
ATOM 2084 C CA . ALA B 1 22 ? -1.862 13.07 23.172 1 98.88 22 ALA B CA 1
ATOM 2085 C C . ALA B 1 22 ? -0.584 12.234 23.203 1 98.88 22 ALA B C 1
ATOM 2087 O O . ALA B 1 22 ? 0.162 12.203 22.219 1 98.88 22 ALA B O 1
ATOM 2088 N N . TYR B 1 23 ? -0.317 11.602 24.312 1 98.44 23 TYR B N 1
ATOM 2089 C CA . TYR B 1 23 ? 0.892 10.797 24.469 1 98.44 23 TYR B CA 1
ATOM 2090 C C . TYR B 1 23 ? 0.715 9.734 25.531 1 98.44 23 TYR B C 1
ATOM 2092 O O . TYR B 1 23 ? -0.198 9.82 26.359 1 98.44 23 TYR B O 1
ATOM 2100 N N . PRO B 1 24 ? 1.566 8.68 25.453 1 97.88 24 PRO B N 1
ATOM 2101 C CA . PRO B 1 24 ? 1.479 7.645 26.484 1 97.88 24 PRO B CA 1
ATOM 2102 C C . PRO B 1 24 ? 1.646 8.203 27.906 1 97.88 24 PRO B C 1
ATOM 2104 O O . PRO B 1 24 ? 2.469 9.094 28.125 1 97.88 24 PRO B O 1
ATOM 2107 N N . LYS B 1 25 ? 0.938 7.621 28.734 1 96.12 25 LYS B N 1
ATOM 2108 C CA . LYS B 1 25 ? 0.989 8.062 30.125 1 96.12 25 LYS B CA 1
ATOM 2109 C C . LYS B 1 25 ? 2.418 8.039 30.672 1 96.12 25 LYS B C 1
ATOM 2111 O O . LYS B 1 25 ? 3.152 7.07 30.438 1 96.12 25 LYS B O 1
ATOM 2116 N N . ASP B 1 26 ? 2.912 9.125 31.234 1 92.06 26 ASP B N 1
ATOM 2117 C CA . ASP B 1 26 ? 4.172 9.305 31.938 1 92.06 26 ASP B CA 1
ATOM 2118 C C . ASP B 1 26 ? 5.34 9.445 30.969 1 92.06 26 ASP B C 1
ATOM 2120 O O . ASP B 1 26 ? 6.504 9.367 31.375 1 92.06 26 ASP B O 1
ATOM 2124 N N . ALA B 1 27 ? 5.016 9.562 29.688 1 93.94 27 ALA B N 1
ATOM 2125 C CA . ALA B 1 27 ? 6.086 9.781 28.719 1 93.94 27 ALA B CA 1
ATOM 2126 C C . ALA B 1 27 ? 6.875 11.047 29.031 1 93.94 27 ALA B C 1
ATOM 2128 O O . ALA B 1 27 ? 8.086 11.102 28.812 1 93.94 27 ALA B O 1
ATOM 2129 N N . ASP B 1 28 ? 6.246 12.023 29.578 1 91.94 28 ASP B N 1
ATOM 2130 C CA . ASP B 1 28 ? 6.879 13.305 29.875 1 91.94 28 ASP B CA 1
ATOM 2131 C C . ASP B 1 28 ? 7.668 13.242 31.188 1 91.94 28 ASP B C 1
ATOM 2133 O O . ASP B 1 28 ? 8.312 14.219 31.562 1 91.94 28 ASP B O 1
ATOM 2137 N N . LYS B 1 29 ? 7.641 12.023 31.797 1 92.5 29 LYS B N 1
ATOM 2138 C CA . LYS B 1 29 ? 8.312 11.883 33.094 1 92.5 29 LYS B CA 1
ATOM 2139 C C . LYS B 1 29 ? 9.453 10.867 33 1 92.5 29 LYS B C 1
ATOM 2141 O O . LYS B 1 29 ? 10.312 10.82 33.875 1 92.5 29 LYS B O 1
ATOM 2146 N N . ASN B 1 30 ? 9.562 10.008 32.062 1 85.62 30 ASN B N 1
ATOM 2147 C CA . ASN B 1 30 ? 10.422 8.828 32 1 85.62 30 ASN B CA 1
ATOM 2148 C C . ASN B 1 30 ? 11.766 9.141 31.359 1 85.62 30 ASN B C 1
ATOM 2150 O O . ASN B 1 30 ? 12.68 8.305 31.375 1 85.62 30 ASN B O 1
ATOM 2154 N N . GLY B 1 31 ? 12.039 10.336 30.906 1 86.62 31 GLY B N 1
ATOM 2155 C CA . GLY B 1 31 ? 13.312 10.75 30.344 1 86.62 31 GLY B CA 1
ATOM 2156 C C . GLY B 1 31 ? 13.555 10.195 28.953 1 86.62 31 GLY B C 1
ATOM 2157 O O . GLY B 1 31 ? 14.383 10.719 28.203 1 86.62 31 GLY B O 1
ATOM 2158 N N . SER B 1 32 ? 12.938 9.023 28.578 1 91.38 32 SER B N 1
ATOM 2159 C CA . SER B 1 32 ? 13.094 8.477 27.234 1 91.38 32 SER B CA 1
ATOM 2160 C C . SER B 1 32 ? 12.312 9.297 26.219 1 91.38 32 SER B C 1
ATOM 2162 O O . SER B 1 32 ? 11.203 9.758 26.5 1 91.38 32 SER B O 1
ATOM 2164 N N . LYS B 1 33 ? 12.93 9.508 25.109 1 97.06 33 LYS B N 1
ATOM 2165 C CA . LYS B 1 33 ? 12.266 10.266 24.047 1 97.06 33 LYS B CA 1
ATOM 2166 C C . LYS B 1 33 ? 11.484 9.344 23.125 1 97.06 33 LYS B C 1
ATOM 2168 O O . LYS B 1 33 ? 11.922 8.227 22.844 1 97.06 33 LYS B O 1
ATOM 2173 N N . LEU B 1 34 ? 10.375 9.758 22.75 1 98.19 34 LEU B N 1
ATOM 2174 C CA . LEU B 1 34 ? 9.461 8.961 21.922 1 98.19 34 LEU B CA 1
ATOM 2175 C C . LEU B 1 34 ? 9.359 9.531 20.516 1 98.19 34 LEU B C 1
ATOM 2177 O O . LEU B 1 34 ? 9.633 10.711 20.297 1 98.19 34 LEU B O 1
ATOM 2181 N N . LYS B 1 35 ? 8.992 8.656 19.562 1 98.69 35 LYS B N 1
ATOM 2182 C CA . LYS B 1 35 ? 8.617 9.109 18.234 1 98.69 35 LYS B CA 1
ATOM 2183 C C . LYS B 1 35 ? 7.363 9.984 18.281 1 98.69 35 LYS B C 1
ATOM 2185 O O . LYS B 1 35 ? 6.5 9.789 19.141 1 98.69 35 LYS B O 1
ATOM 2190 N N . ALA B 1 36 ? 7.25 10.898 17.359 1 98.88 36 ALA B N 1
ATOM 2191 C CA . ALA B 1 36 ? 6.086 11.781 17.344 1 98.88 36 ALA B CA 1
ATOM 2192 C C . ALA B 1 36 ? 5.41 11.766 15.969 1 98.88 36 ALA B C 1
ATOM 2194 O O . ALA B 1 36 ? 6.043 11.461 14.961 1 98.88 36 ALA B O 1
ATOM 2195 N N . VAL B 1 37 ? 4.16 12.023 15.961 1 98.94 37 VAL B N 1
ATOM 2196 C CA . VAL B 1 37 ? 3.383 12.141 14.734 1 98.94 37 VAL B CA 1
ATOM 2197 C C . VAL B 1 37 ? 2.547 13.414 14.773 1 98.94 37 VAL B C 1
ATOM 2199 O O . VAL B 1 37 ? 1.728 13.602 15.672 1 98.94 37 VAL B O 1
ATOM 2202 N N . LEU B 1 38 ? 2.789 14.297 13.828 1 98.94 38 LEU B N 1
ATOM 2203 C CA . LEU B 1 38 ? 1.897 15.43 13.602 1 98.94 38 LEU B CA 1
ATOM 2204 C C . LEU B 1 38 ? 0.639 14.984 12.859 1 98.94 38 LEU B C 1
ATOM 2206 O O . LEU B 1 38 ? 0.706 14.148 11.953 1 98.94 38 LEU B O 1
ATOM 2210 N N . VAL B 1 39 ? -0.48 15.516 13.273 1 98.94 39 VAL B N 1
ATOM 2211 C CA . VAL B 1 39 ? -1.754 15.242 12.617 1 98.94 39 VAL B CA 1
ATOM 2212 C C . VAL B 1 39 ? -2.332 16.547 12.055 1 98.94 39 VAL B C 1
ATOM 2214 O O . VAL B 1 39 ? -2.627 17.469 12.805 1 98.94 39 VAL B O 1
ATOM 2217 N N . PHE B 1 40 ? -2.455 16.609 10.719 1 98.94 40 PHE B N 1
ATOM 2218 C CA . PHE B 1 40 ? -3.012 17.797 10.078 1 98.94 40 PHE B CA 1
ATOM 2219 C C . PHE B 1 40 ? -4.445 17.547 9.625 1 98.94 40 PHE B C 1
ATOM 2221 O O . PHE B 1 40 ? -4.742 16.516 9.023 1 98.94 40 PHE B O 1
ATOM 2228 N N . HIS B 1 41 ? -5.27 18.469 9.844 1 98.75 41 HIS B N 1
ATOM 2229 C CA . HIS B 1 41 ? -6.715 18.312 9.719 1 98.75 41 HIS B CA 1
ATOM 2230 C C . HIS B 1 41 ? -7.168 18.5 8.273 1 98.75 41 HIS B C 1
ATOM 2232 O O . HIS B 1 41 ? -6.438 19.062 7.457 1 98.75 41 HIS B O 1
ATOM 2238 N N . ALA B 1 42 ? -8.406 18.031 8.008 1 98.19 42 ALA B N 1
ATOM 2239 C CA . ALA B 1 42 ? -9.109 18.344 6.766 1 98.19 42 ALA B CA 1
ATOM 2240 C C . ALA B 1 42 ? -9.625 19.781 6.773 1 98.19 42 ALA B C 1
ATOM 2242 O O . ALA B 1 42 ? -9.203 20.594 7.602 1 98.19 42 ALA B O 1
ATOM 2243 N N . PHE B 1 43 ? -10.594 20.141 5.887 1 97.5 43 PHE B N 1
ATOM 2244 C CA . PHE B 1 43 ? -10.883 21.531 5.574 1 97.5 43 PHE B CA 1
ATOM 2245 C C . PHE B 1 43 ? -11.68 22.188 6.695 1 97.5 43 PHE B C 1
ATOM 2247 O O . PHE B 1 43 ? -11.805 23.406 6.746 1 97.5 43 PHE B O 1
ATOM 2254 N N . SER B 1 44 ? -12.109 21.469 7.711 1 97.5 44 SER B N 1
ATOM 2255 C CA . SER B 1 44 ? -12.953 22.062 8.742 1 97.5 44 SER B CA 1
ATOM 2256 C C . SER B 1 44 ? -12.125 22.469 9.961 1 97.5 44 SER B C 1
ATOM 2258 O O . SER B 1 44 ? -12.656 23.078 10.898 1 97.5 44 SER B O 1
ATOM 2260 N N . GLY B 1 45 ? -10.883 22.219 10 1 97.88 45 GLY B N 1
ATOM 2261 C CA . GLY B 1 45 ? -10.094 22.297 11.219 1 97.88 45 GLY B CA 1
ATOM 2262 C C . GLY B 1 45 ? -10.086 21 12.008 1 97.88 45 GLY B C 1
ATOM 2263 O O . GLY B 1 45 ? -10.414 19.938 11.477 1 97.88 45 GLY B O 1
ATOM 2264 N N . ILE B 1 46 ? -9.602 21.094 13.227 1 97.75 46 ILE B N 1
ATOM 2265 C CA . ILE B 1 46 ? -9.562 19.906 14.07 1 97.75 46 ILE B CA 1
ATOM 2266 C C . ILE B 1 46 ? -10.984 19.516 14.461 1 97.75 46 ILE B C 1
ATOM 2268 O O . ILE B 1 46 ? -11.727 20.312 15.039 1 97.75 46 ILE B O 1
ATOM 2272 N N . THR B 1 47 ? -11.375 18.391 14.062 1 96.38 47 THR B N 1
ATOM 2273 C CA . THR B 1 47 ? -12.648 17.812 14.461 1 96.38 47 THR B CA 1
ATOM 2274 C C . THR B 1 47 ? -12.422 16.562 15.32 1 96.38 47 THR B C 1
ATOM 2276 O O . THR B 1 47 ? -11.297 16.281 15.719 1 96.38 47 THR B O 1
ATOM 2279 N N . GLU B 1 48 ? -13.477 15.859 15.602 1 96.62 48 GLU B N 1
ATOM 2280 C CA . GLU B 1 48 ? -13.406 14.609 16.359 1 96.62 48 GLU B CA 1
ATOM 2281 C C . GLU B 1 48 ? -12.539 13.586 15.633 1 96.62 48 GLU B C 1
ATOM 2283 O O . GLU B 1 48 ? -11.836 12.797 16.281 1 96.62 48 GLU B O 1
ATOM 2288 N N . HIS B 1 49 ? -12.57 13.648 14.375 1 97.56 49 HIS B N 1
ATOM 2289 C CA . HIS B 1 49 ? -11.805 12.688 13.578 1 97.56 49 HIS B CA 1
ATOM 2290 C C . HIS B 1 49 ? -10.312 12.805 13.867 1 97.56 49 HIS B C 1
ATOM 2292 O O . HIS B 1 49 ? -9.664 11.812 14.219 1 97.56 49 HIS B O 1
ATOM 2298 N N . GLU B 1 50 ? -9.789 13.977 13.758 1 98.06 50 GLU B N 1
ATOM 2299 C CA . GLU B 1 50 ? -8.359 14.18 14 1 98.06 50 GLU B CA 1
ATOM 2300 C C . GLU B 1 50 ? -8.008 13.922 15.461 1 98.06 50 GLU B C 1
ATOM 2302 O O . GLU B 1 50 ? -6.93 13.398 15.758 1 98.06 50 GLU B O 1
ATOM 2307 N N . GLU B 1 51 ? -8.906 14.32 16.328 1 98.12 51 GLU B N 1
ATOM 2308 C CA . GLU B 1 51 ? -8.656 14.07 17.734 1 98.12 51 GLU B CA 1
ATOM 2309 C C . GLU B 1 51 ? -8.586 12.578 18.031 1 98.12 51 GLU B C 1
ATOM 2311 O O . GLU B 1 51 ? -7.715 12.117 18.766 1 98.12 51 GLU B O 1
ATOM 2316 N N . GLU B 1 52 ? -9.508 11.867 17.438 1 98.38 52 GLU B N 1
ATOM 2317 C CA . GLU B 1 52 ? -9.523 10.414 17.625 1 98.38 52 GLU B CA 1
ATOM 2318 C C . GLU B 1 52 ? -8.258 9.773 17.078 1 98.38 52 GLU B C 1
ATOM 2320 O O . GLU B 1 52 ? -7.676 8.891 17.719 1 98.38 52 GLU B O 1
ATOM 2325 N N . LYS B 1 53 ? -7.84 10.172 15.922 1 98.81 53 LYS B N 1
ATOM 2326 C CA . LYS B 1 53 ? -6.613 9.633 15.344 1 98.81 53 LYS B CA 1
ATOM 2327 C C . LYS B 1 53 ? -5.398 9.977 16.203 1 98.81 53 LYS B C 1
ATOM 2329 O O . LYS B 1 53 ? -4.477 9.172 16.328 1 98.81 53 LYS B O 1
ATOM 2334 N N . THR B 1 54 ? -5.402 11.164 16.781 1 98.88 54 THR B N 1
ATOM 2335 C CA . THR B 1 54 ? -4.332 11.594 17.672 1 98.88 54 THR B CA 1
ATOM 2336 C C . THR B 1 54 ? -4.262 10.688 18.906 1 98.88 54 THR B C 1
ATOM 2338 O O . THR B 1 54 ? -3.184 10.227 19.281 1 98.88 54 THR B O 1
ATOM 2341 N N . VAL B 1 55 ? -5.398 10.406 19.453 1 98.75 55 VAL B N 1
ATOM 2342 C CA . VAL B 1 55 ? -5.477 9.531 20.625 1 98.75 55 VAL B CA 1
ATOM 2343 C C . VAL B 1 55 ? -5.066 8.109 20.234 1 98.75 55 VAL B C 1
ATOM 2345 O O . VAL B 1 55 ? -4.336 7.449 20.984 1 98.75 55 VAL B O 1
ATOM 2348 N N . ASP B 1 56 ? -5.555 7.621 19.094 1 98.81 56 ASP B N 1
ATOM 2349 C CA . ASP B 1 56 ? -5.188 6.289 18.625 1 98.81 56 ASP B CA 1
ATOM 2350 C C . ASP B 1 56 ? -3.672 6.145 18.516 1 98.81 56 ASP B C 1
ATOM 2352 O O . ASP B 1 56 ? -3.107 5.121 18.906 1 98.81 56 ASP B O 1
ATOM 2356 N N . LEU B 1 57 ? -3.025 7.16 17.984 1 98.88 57 LEU B N 1
ATOM 2357 C CA . LEU B 1 57 ? -1.573 7.141 17.844 1 98.88 57 LEU B CA 1
ATOM 2358 C C . LEU B 1 57 ? -0.894 7.121 19.219 1 98.88 57 LEU B C 1
ATOM 2360 O O . LEU B 1 57 ? 0.1 6.414 19.406 1 98.88 57 LEU B O 1
ATOM 2364 N N . ALA B 1 58 ? -1.416 7.879 20.141 1 98.75 58 ALA B N 1
ATOM 2365 C CA . ALA B 1 58 ? -0.867 7.875 21.5 1 98.75 58 ALA B CA 1
ATOM 2366 C C . ALA B 1 58 ? -0.963 6.484 22.125 1 98.75 58 ALA B C 1
ATOM 2368 O O . ALA B 1 58 ? -0.021 6.023 22.766 1 98.75 58 ALA B O 1
ATOM 2369 N N . LYS B 1 59 ? -2.129 5.852 21.875 1 98.5 59 LYS B N 1
ATOM 2370 C CA . LYS B 1 59 ? -2.342 4.508 22.406 1 98.5 59 LYS B CA 1
ATOM 2371 C C . LYS B 1 59 ? -1.36 3.514 21.797 1 98.5 59 LYS B C 1
ATOM 2373 O O . LYS B 1 59 ? -1.09 2.463 22.375 1 98.5 59 LYS B O 1
ATOM 2378 N N . LEU B 1 60 ? -0.807 3.854 20.688 1 98.31 60 LEU B N 1
ATOM 2379 C CA . LEU B 1 60 ? 0.154 2.992 20 1 98.31 60 LEU B CA 1
ATOM 2380 C C . LEU B 1 60 ? 1.581 3.336 20.422 1 98.31 60 LEU B C 1
ATOM 2382 O O . LEU B 1 60 ? 2.537 2.738 19.922 1 98.31 60 LEU B O 1
ATOM 2386 N N . GLY B 1 61 ? 1.774 4.398 21.219 1 97.75 61 GLY B N 1
ATOM 2387 C CA . GLY B 1 61 ? 3.078 4.672 21.797 1 97.75 61 GLY B CA 1
ATOM 2388 C C . GLY B 1 61 ? 3.73 5.922 21.234 1 97.75 61 GLY B C 1
ATOM 2389 O O . GLY B 1 61 ? 4.887 6.215 21.547 1 97.75 61 GLY B O 1
ATOM 2390 N N . PHE B 1 62 ? 3.01 6.691 20.484 1 98.69 62 PHE B N 1
ATOM 2391 C CA . PHE B 1 62 ? 3.557 7.902 19.891 1 98.69 62 PHE B CA 1
ATOM 2392 C C . PHE B 1 62 ? 3.164 9.133 20.703 1 98.69 62 PHE B C 1
ATOM 2394 O O . PHE B 1 62 ? 2.152 9.117 21.406 1 98.69 62 PHE B O 1
ATOM 2401 N N . VAL B 1 63 ? 4.004 10.156 20.641 1 98.62 63 VAL B N 1
ATOM 2402 C CA . VAL B 1 63 ? 3.518 11.5 20.922 1 98.62 63 VAL B CA 1
ATOM 2403 C C . VAL B 1 63 ? 2.797 12.055 19.688 1 98.62 63 VAL B C 1
ATOM 2405 O O . VAL B 1 63 ? 3.396 12.195 18.625 1 98.62 63 VAL B O 1
ATOM 2408 N N . ALA B 1 64 ? 1.575 12.281 19.844 1 98.94 64 ALA B N 1
ATOM 2409 C CA . ALA B 1 64 ? 0.795 12.758 18.703 1 98.94 64 ALA B CA 1
ATOM 2410 C C . ALA B 1 64 ? 0.275 14.172 18.953 1 98.94 64 ALA B C 1
ATOM 2412 O O . ALA B 1 64 ? -0.137 14.5 20.062 1 98.94 64 ALA B O 1
ATOM 2413 N N . PHE B 1 65 ? 0.296 15.008 17.938 1 98.94 65 PHE B N 1
ATOM 2414 C CA . PHE B 1 65 ? -0.14 16.391 18.062 1 98.94 65 PHE B CA 1
ATOM 2415 C C . PHE B 1 65 ? -0.987 16.797 16.859 1 98.94 65 PHE B C 1
ATOM 2417 O O . PHE B 1 65 ? -0.476 16.906 15.742 1 98.94 65 PHE B O 1
ATOM 2424 N N . ALA B 1 66 ? -2.264 16.969 17.062 1 98.88 66 ALA B N 1
ATOM 2425 C CA . ALA B 1 66 ? -3.125 17.562 16.047 1 98.88 66 ALA B CA 1
ATOM 2426 C C . ALA B 1 66 ? -2.932 19.078 15.992 1 98.88 66 ALA B C 1
ATOM 2428 O O . ALA B 1 66 ? -3.275 19.797 16.938 1 98.88 66 ALA B O 1
ATOM 2429 N N . ALA B 1 67 ? -2.479 19.531 14.875 1 98.5 67 ALA B N 1
ATOM 2430 C CA . ALA B 1 67 ? -2.1 20.938 14.758 1 98.5 67 ALA B CA 1
ATOM 2431 C C . ALA B 1 67 ? -3.248 21.766 14.203 1 98.5 67 ALA B C 1
ATOM 2433 O O . ALA B 1 67 ? -3.955 21.344 13.289 1 98.5 67 ALA B O 1
ATOM 2434 N N . ASP B 1 68 ? -3.309 22.922 14.695 1 94.94 68 ASP B N 1
ATOM 2435 C CA . ASP B 1 68 ? -4.273 23.906 14.234 1 94.94 68 ASP B CA 1
ATOM 2436 C C . ASP B 1 68 ? -3.666 24.812 13.156 1 94.94 68 ASP B C 1
ATOM 2438 O O . ASP B 1 68 ? -2.924 25.734 13.461 1 94.94 68 ASP B O 1
ATOM 2442 N N . VAL B 1 69 ? -4.125 24.578 11.969 1 98.06 69 VAL B N 1
ATOM 2443 C CA . VAL B 1 69 ? -3.551 25.375 10.883 1 98.06 69 VAL B CA 1
ATOM 2444 C C . VAL B 1 69 ? -4.27 26.719 10.781 1 98.06 69 VAL B C 1
ATOM 2446 O O . VAL B 1 69 ? -3.666 27.719 10.406 1 98.06 69 VAL B O 1
ATOM 2449 N N . TYR B 1 70 ? -5.449 26.797 11.156 1 98 70 TYR B N 1
ATOM 2450 C CA . TYR B 1 70 ? -6.27 27.969 10.914 1 98 70 TYR B CA 1
ATOM 2451 C C . TYR B 1 70 ? -6.117 28.984 12.055 1 98 70 TYR B C 1
ATOM 2453 O O . TYR B 1 70 ? -6.266 30.188 11.844 1 98 70 TYR B O 1
ATOM 2461 N N . GLY B 1 71 ? -5.965 28.453 13.266 1 96.94 71 GLY B N 1
ATOM 2462 C CA . GLY B 1 71 ? -5.902 29.312 14.438 1 96.94 71 GLY B CA 1
ATOM 2463 C C . GLY B 1 71 ? -6.93 28.969 15.492 1 96.94 71 GLY B C 1
ATOM 2464 O O . GLY B 1 71 ? -7.926 28.297 15.203 1 96.94 71 GLY B O 1
ATOM 2465 N N . LYS B 1 72 ? -6.652 29.484 16.672 1 96.94 72 LYS B N 1
ATOM 2466 C CA . LYS B 1 72 ? -7.477 29.156 17.844 1 96.94 72 LYS B CA 1
ATOM 2467 C C . LYS B 1 72 ? -8.93 29.547 17.609 1 96.94 72 LYS B C 1
ATOM 2469 O O . LYS B 1 72 ? -9.227 30.703 17.266 1 96.94 72 LYS B O 1
ATOM 2474 N N . GLY B 1 73 ? -9.766 28.547 17.719 1 93.94 73 GLY B N 1
ATOM 2475 C CA . GLY B 1 73 ? -11.203 28.797 17.703 1 93.94 73 GLY B CA 1
ATOM 2476 C C . GLY B 1 73 ? -11.766 28.859 16.297 1 93.94 73 GLY B C 1
ATOM 2477 O O . GLY B 1 73 ? -12.969 29.062 16.109 1 93.94 73 GLY B O 1
ATOM 2478 N N . LYS B 1 74 ? -10.977 28.703 15.289 1 96.31 74 LYS B N 1
ATOM 2479 C CA . LYS B 1 74 ? -11.422 28.75 13.898 1 96.31 74 LYS B CA 1
ATOM 2480 C C . LYS B 1 74 ? -11.758 27.344 13.391 1 96.31 74 LYS B C 1
ATOM 2482 O O . LYS B 1 74 ? -10.859 26.594 13.008 1 96.31 74 LYS B O 1
ATOM 2487 N N . ARG B 1 75 ? -13.07 27.031 13.391 1 96.69 75 ARG B N 1
ATOM 2488 C CA . ARG B 1 75 ? -13.586 25.75 12.945 1 96.69 75 ARG B CA 1
ATOM 2489 C C . ARG B 1 75 ? -14.789 25.922 12.023 1 96.69 75 ARG B C 1
ATOM 2491 O O . ARG B 1 75 ? -15.656 26.75 12.289 1 96.69 75 ARG B O 1
ATOM 2498 N N . GLY B 1 76 ? -14.766 25.156 10.969 1 96.06 76 GLY B N 1
ATOM 2499 C CA . GLY B 1 76 ? -15.938 25.156 10.102 1 96.06 76 GLY B CA 1
ATOM 2500 C C . GLY B 1 76 ? -17 24.156 10.523 1 96.06 76 GLY B C 1
ATOM 2501 O O . GLY B 1 76 ? -16.688 23.031 10.914 1 96.06 76 GLY B O 1
ATOM 2502 N N . THR B 1 77 ? -18.266 24.609 10.367 1 93.69 77 THR B N 1
ATOM 2503 C CA . THR B 1 77 ? -19.375 23.719 10.727 1 93.69 77 THR B CA 1
ATOM 2504 C C . THR B 1 77 ? -20.156 23.312 9.484 1 93.69 77 THR B C 1
ATOM 2506 O O . THR B 1 77 ? -20.906 22.344 9.508 1 93.69 77 THR B O 1
ATOM 2509 N N . THR B 1 78 ? -19.984 24.172 8.508 1 94.25 78 THR B N 1
ATOM 2510 C CA . THR B 1 78 ? -20.594 23.859 7.219 1 94.25 78 THR B CA 1
ATOM 2511 C C . THR B 1 78 ? -19.516 23.719 6.137 1 94.25 78 THR B C 1
ATOM 2513 O O . THR B 1 78 ? -18.359 24.094 6.348 1 94.25 78 THR B O 1
ATOM 2516 N N . ARG B 1 79 ? -20 23.109 5.051 1 93.25 79 ARG B N 1
ATOM 2517 C CA . ARG B 1 79 ? -19.094 22.984 3.918 1 93.25 79 ARG B CA 1
ATOM 2518 C C . ARG B 1 79 ? -18.594 24.344 3.459 1 93.25 79 ARG B C 1
ATOM 2520 O O . ARG B 1 79 ? -17.406 24.5 3.178 1 93.25 79 ARG B O 1
ATOM 2527 N N . GLU B 1 80 ? -19.453 25.297 3.369 1 95.81 80 GLU B N 1
ATOM 2528 C CA . GLU B 1 80 ? -19.094 26.641 2.938 1 95.81 80 GLU B CA 1
ATOM 2529 C C . GLU B 1 80 ? -18.109 27.297 3.9 1 95.81 80 GLU B C 1
ATOM 2531 O O . GLU B 1 80 ? -17.125 27.891 3.473 1 95.81 80 GLU B O 1
ATOM 2536 N N . GLU B 1 81 ? -18.375 27.188 5.176 1 97 81 GLU B N 1
ATOM 2537 C CA . GLU B 1 81 ? -17.469 27.734 6.188 1 97 81 GLU B CA 1
ATOM 2538 C C . GLU B 1 81 ? -16.109 27.062 6.121 1 97 81 GLU B C 1
ATOM 2540 O O . GLU B 1 81 ? -15.078 27.734 6.242 1 97 81 GLU B O 1
ATOM 2545 N N . SER B 1 82 ? -16.141 25.844 5.969 1 97.31 82 SER B N 1
ATOM 2546 C CA . SER B 1 82 ? -14.891 25.094 5.91 1 97.31 82 SER B CA 1
ATOM 2547 C C . SER B 1 82 ? -14.047 25.516 4.711 1 97.31 82 SER B C 1
ATOM 2549 O O . SER B 1 82 ? -12.836 25.688 4.832 1 97.31 82 SER B O 1
ATOM 2551 N N . HIS B 1 83 ? -14.703 25.672 3.574 1 97.19 83 HIS B N 1
ATOM 2552 C CA . HIS B 1 83 ? -13.977 26.109 2.389 1 97.19 83 HIS B CA 1
ATOM 2553 C C . HIS B 1 83 ? -13.414 27.516 2.578 1 97.19 83 HIS B C 1
ATOM 2555 O O . HIS B 1 83 ? -12.297 27.812 2.143 1 97.19 83 HIS B O 1
ATOM 2561 N N . ALA B 1 84 ? -14.156 28.328 3.17 1 98 84 ALA B N 1
ATOM 2562 C CA . ALA B 1 84 ? -13.719 29.703 3.418 1 98 84 ALA B CA 1
ATOM 2563 C C . ALA B 1 84 ? -12.508 29.734 4.344 1 98 84 ALA B C 1
ATOM 2565 O O . ALA B 1 84 ? -11.609 30.562 4.184 1 98 84 ALA B O 1
ATOM 2566 N N . LEU B 1 85 ? -12.516 28.891 5.301 1 98.06 85 LEU B N 1
ATOM 2567 C CA . LEU B 1 85 ? -11.406 28.797 6.242 1 98.06 85 LEU B CA 1
ATOM 2568 C C . LEU B 1 85 ? -10.141 28.297 5.551 1 98.06 85 LEU B C 1
ATOM 2570 O O . LEU B 1 85 ? -9.047 28.781 5.82 1 98.06 85 LEU B O 1
ATOM 2574 N N . MET B 1 86 ? -10.281 27.344 4.633 1 98.44 86 MET B N 1
ATOM 2575 C CA . MET B 1 86 ? -9.164 26.656 3.99 1 98.44 86 MET B CA 1
ATOM 2576 C C . MET B 1 86 ? -8.531 27.531 2.914 1 98.44 86 MET B C 1
ATOM 2578 O O . MET B 1 86 ? -7.324 27.469 2.678 1 98.44 86 MET B O 1
ATOM 2582 N N . LYS B 1 87 ? -9.32 28.391 2.266 1 98.19 87 LYS B N 1
ATOM 2583 C CA . LYS B 1 87 ? -8.984 29.094 1.03 1 98.19 87 LYS B CA 1
ATOM 2584 C C . LYS B 1 87 ? -7.695 29.891 1.186 1 98.19 87 LYS B C 1
ATOM 2586 O O . LYS B 1 87 ? -6.785 29.781 0.363 1 98.19 87 LYS B O 1
ATOM 2591 N N . PRO B 1 88 ? -7.531 30.656 2.252 1 98.12 88 PRO B N 1
ATOM 2592 C CA . PRO B 1 88 ? -6.309 31.453 2.346 1 98.12 88 PRO B CA 1
ATOM 2593 C C . PRO B 1 88 ? -5.047 30.594 2.445 1 98.12 88 PRO B C 1
ATOM 2595 O O . PRO B 1 88 ? -3.99 30.984 1.946 1 98.12 88 PRO B O 1
ATOM 2598 N N . TYR B 1 89 ? -5.137 29.484 3.049 1 98.25 89 TYR B N 1
ATOM 2599 C CA . TYR B 1 89 ? -3.986 28.609 3.248 1 98.25 89 TYR B CA 1
ATOM 2600 C C . TYR B 1 89 ? -3.68 27.812 1.985 1 98.25 89 TYR B C 1
ATOM 2602 O O . TYR B 1 89 ? -2.516 27.547 1.68 1 98.25 89 TYR B O 1
ATOM 2610 N N . SER B 1 90 ? -4.695 27.5 1.218 1 97.25 90 SER B N 1
ATOM 2611 C CA . SER B 1 90 ? -4.52 26.812 -0.062 1 97.25 90 SER B CA 1
ATOM 2612 C C . SER B 1 90 ? -3.943 27.766 -1.113 1 97.25 90 SER B C 1
ATOM 2614 O O . SER B 1 90 ? -3.205 27.328 -2.002 1 97.25 90 SER B O 1
ATOM 2616 N N . GLU B 1 91 ? -4.246 29.016 -0.986 1 96.56 91 GLU B N 1
ATOM 2617 C CA . GLU B 1 91 ? -3.793 30 -1.96 1 96.56 91 GLU B CA 1
ATOM 2618 C C . GLU B 1 91 ? -2.404 30.531 -1.609 1 96.56 91 GLU B C 1
ATOM 2620 O O . GLU B 1 91 ? -1.688 31.031 -2.477 1 96.56 91 GLU B O 1
ATOM 2625 N N . ASN B 1 92 ? -2.059 30.422 -0.345 1 97.88 92 ASN B N 1
ATOM 2626 C CA . ASN B 1 92 ? -0.777 30.922 0.144 1 97.88 92 ASN B CA 1
ATOM 2627 C C . ASN B 1 92 ? 0.049 29.812 0.784 1 97.88 92 ASN B C 1
ATOM 2629 O O . ASN B 1 92 ? 0.5 29.953 1.923 1 97.88 92 ASN B O 1
ATOM 2633 N N . ARG B 1 93 ? 0.359 28.797 -0.033 1 98.31 93 ARG B N 1
ATOM 2634 C CA . ARG B 1 93 ? 0.971 27.578 0.465 1 98.31 93 ARG B CA 1
ATOM 2635 C C . ARG B 1 93 ? 2.424 27.812 0.866 1 98.31 93 ARG B C 1
ATOM 2637 O O . ARG B 1 93 ? 2.926 27.172 1.795 1 98.31 93 ARG B O 1
ATOM 2644 N N . SER B 1 94 ? 3.146 28.781 0.203 1 97.94 94 SER B N 1
ATOM 2645 C CA . SER B 1 94 ? 4.574 28.969 0.43 1 97.94 94 SER B CA 1
ATOM 2646 C C . SER B 1 94 ? 4.832 30 1.516 1 97.94 94 SER B C 1
ATOM 2648 O O . SER B 1 94 ? 5.98 30.25 1.887 1 97.94 94 SER B O 1
ATOM 2650 N N . THR B 1 95 ? 3.799 30.625 2.066 1 97.69 95 THR B N 1
ATOM 2651 C CA . THR B 1 95 ? 3.953 31.641 3.1 1 97.69 95 THR B CA 1
ATOM 2652 C C . THR B 1 95 ? 3.086 31.312 4.312 1 97.69 95 THR B C 1
ATOM 2654 O O . THR B 1 95 ? 3.492 30.547 5.188 1 97.69 95 THR B O 1
ATOM 2657 N N . LEU B 1 96 ? 1.768 31.672 4.176 1 98.06 96 LEU B N 1
ATOM 2658 C CA . LEU B 1 96 ? 0.871 31.531 5.32 1 98.06 96 LEU B CA 1
ATOM 2659 C C . LEU B 1 96 ? 0.792 30.062 5.766 1 98.06 96 LEU B C 1
ATOM 2661 O O . LEU B 1 96 ? 0.988 29.766 6.945 1 98.06 96 LEU B O 1
ATOM 2665 N N . CYS B 1 97 ? 0.478 29.203 4.867 1 98.62 97 CYS B N 1
ATOM 2666 C CA . CYS B 1 97 ? 0.32 27.797 5.211 1 98.62 97 CYS B CA 1
ATOM 2667 C C . CYS B 1 97 ? 1.637 27.188 5.691 1 98.62 97 CYS B C 1
ATOM 2669 O O . CYS B 1 97 ? 1.676 26.516 6.719 1 98.62 97 CYS B O 1
ATOM 2671 N N . LYS B 1 98 ? 2.695 27.469 4.965 1 98.62 98 LYS B N 1
ATOM 2672 C CA . LYS B 1 98 ? 4.02 27 5.348 1 98.62 98 LYS B CA 1
ATOM 2673 C C . LYS B 1 98 ? 4.352 27.391 6.785 1 98.62 98 LYS B C 1
ATOM 2675 O O . LYS B 1 98 ? 4.789 26.547 7.578 1 98.62 98 LYS B O 1
ATOM 2680 N N . ASN B 1 99 ? 4.129 28.641 7.113 1 98.62 99 ASN B N 1
ATOM 2681 C CA . ASN B 1 99 ? 4.438 29.125 8.453 1 98.62 99 ASN B CA 1
ATOM 2682 C C . ASN B 1 99 ? 3.66 28.359 9.523 1 98.62 99 ASN B C 1
ATOM 2684 O O . ASN B 1 99 ? 4.207 28.031 10.578 1 98.62 99 ASN B O 1
ATOM 2688 N N . ARG B 1 100 ? 2.438 28.109 9.25 1 98.81 100 ARG B N 1
ATOM 2689 C CA . ARG B 1 100 ? 1.601 27.359 10.188 1 98.81 100 ARG B CA 1
ATOM 2690 C C . ARG B 1 100 ? 2.131 25.953 10.391 1 98.81 100 ARG B C 1
ATOM 2692 O O . ARG B 1 100 ? 2.17 25.453 11.516 1 98.81 100 ARG B O 1
ATOM 2699 N N . LEU B 1 101 ? 2.492 25.297 9.32 1 98.88 101 LEU B N 1
ATOM 2700 C CA . LEU B 1 101 ? 2.994 23.938 9.383 1 98.88 101 LEU B CA 1
ATOM 2701 C C . LEU B 1 101 ? 4.293 23.875 10.188 1 98.88 101 LEU B C 1
ATOM 2703 O O . LEU B 1 101 ? 4.453 23 11.039 1 98.88 101 LEU B O 1
ATOM 2707 N N . PHE B 1 102 ? 5.176 24.797 9.953 1 98.75 102 PHE B N 1
ATOM 2708 C CA . PHE B 1 102 ? 6.461 24.797 10.648 1 98.75 102 PHE B CA 1
ATOM 2709 C C . PHE B 1 102 ? 6.285 25.188 12.109 1 98.75 102 PHE B C 1
ATOM 2711 O O . PHE B 1 102 ? 7.023 24.719 12.977 1 98.75 102 PHE B O 1
ATOM 2718 N N . ALA B 1 103 ? 5.301 26.047 12.406 1 98.69 103 ALA B N 1
ATOM 2719 C CA . ALA B 1 103 ? 5 26.344 13.805 1 98.69 103 ALA B CA 1
ATOM 2720 C C . ALA B 1 103 ? 4.633 25.078 14.57 1 98.69 103 ALA B C 1
ATOM 2722 O O . ALA B 1 103 ? 5.082 24.875 15.703 1 98.69 103 ALA B O 1
ATOM 2723 N N . ALA B 1 104 ? 3.82 24.25 13.977 1 98.69 104 ALA B N 1
ATOM 2724 C CA . ALA B 1 104 ? 3.432 22.984 14.602 1 98.69 104 ALA B CA 1
ATOM 2725 C C . ALA B 1 104 ? 4.641 22.078 14.781 1 98.69 104 ALA B C 1
ATOM 2727 O O . ALA B 1 104 ? 4.828 21.5 15.852 1 98.69 104 ALA B O 1
ATOM 2728 N N . LEU B 1 105 ? 5.434 21.922 13.719 1 98.69 105 LEU B N 1
ATOM 2729 C CA . LEU B 1 105 ? 6.633 21.094 13.766 1 98.69 105 LEU B CA 1
ATOM 2730 C C . LEU B 1 105 ? 7.578 21.562 14.867 1 98.69 105 LEU B C 1
ATOM 2732 O O . LEU B 1 105 ? 8.07 20.766 15.656 1 98.69 105 LEU B O 1
ATOM 2736 N N . ASN B 1 106 ? 7.805 22.875 14.914 1 98.12 106 ASN B N 1
ATOM 2737 C CA . ASN B 1 106 ? 8.703 23.438 15.914 1 98.12 106 ASN B CA 1
ATOM 2738 C C . ASN B 1 106 ? 8.172 23.219 17.328 1 98.12 106 ASN B C 1
ATOM 2740 O O . ASN B 1 106 ? 8.953 23 18.266 1 98.12 106 ASN B O 1
ATOM 2744 N N . HIS B 1 107 ? 6.883 23.328 17.469 1 98.06 107 HIS B N 1
ATOM 2745 C CA . HIS B 1 107 ? 6.305 23.078 18.781 1 98.06 107 HIS B CA 1
ATOM 2746 C C . HIS B 1 107 ? 6.582 21.641 19.234 1 98.06 107 HIS B C 1
ATOM 2748 O O . HIS B 1 107 ? 7.02 21.422 20.359 1 98.06 107 HIS B O 1
ATOM 2754 N N . VAL B 1 108 ? 6.309 20.672 18.391 1 98.31 108 VAL B N 1
ATOM 2755 C CA . VAL B 1 108 ? 6.516 19.281 18.734 1 98.31 108 VAL B CA 1
ATOM 2756 C C . VAL B 1 108 ? 7.992 19.031 19.031 1 98.31 108 VAL B C 1
ATOM 2758 O O . VAL B 1 108 ? 8.328 18.297 19.969 1 98.31 108 VAL B O 1
ATOM 2761 N N . LYS B 1 109 ? 8.883 19.656 18.281 1 97.88 109 LYS B N 1
ATOM 2762 C CA . LYS B 1 109 ? 10.32 19.531 18.5 1 97.88 109 LYS B CA 1
ATOM 2763 C C . LYS B 1 109 ? 10.727 20.062 19.859 1 97.88 109 LYS B C 1
ATOM 2765 O O . LYS B 1 109 ? 11.727 19.641 20.438 1 97.88 109 LYS B O 1
ATOM 2770 N N . SER B 1 110 ? 9.977 20.969 20.359 1 97.25 110 SER B N 1
ATOM 2771 C CA . SER B 1 110 ? 10.32 21.625 21.609 1 97.25 110 SER B CA 1
ATOM 2772 C C . SER B 1 110 ? 9.938 20.766 22.812 1 97.25 110 SER B C 1
ATOM 2774 O O . SER B 1 110 ? 10.367 21.031 23.938 1 97.25 110 SER B O 1
ATOM 2776 N N . LEU B 1 111 ? 9.086 19.781 22.57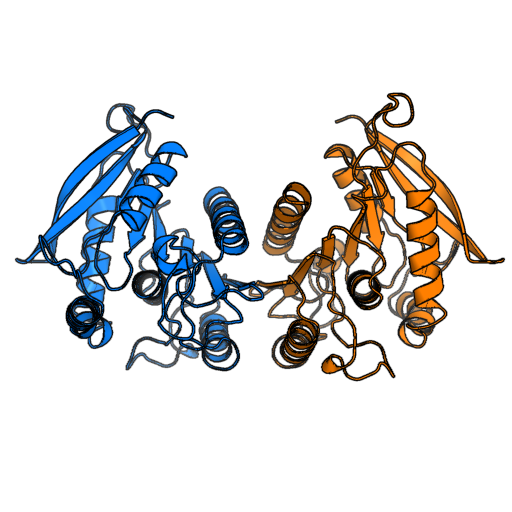8 1 96.94 111 LEU B N 1
ATOM 2777 C CA . LEU B 1 111 ? 8.703 18.891 23.672 1 96.94 111 LEU B CA 1
ATOM 2778 C C . LEU B 1 111 ? 9.875 18.016 24.109 1 96.94 111 LEU B C 1
ATOM 2780 O O . LEU B 1 111 ? 10.477 17.328 23.281 1 96.94 111 LEU B O 1
ATOM 2784 N N . ASN B 1 112 ? 10.18 17.969 25.344 1 95.62 112 ASN B N 1
ATOM 2785 C CA . ASN B 1 112 ? 11.398 17.359 25.844 1 95.62 112 ASN B CA 1
ATOM 2786 C C . ASN B 1 112 ? 11.328 15.836 25.766 1 95.62 112 ASN B C 1
ATOM 2788 O O . ASN B 1 112 ? 12.352 15.156 25.906 1 95.62 112 ASN B O 1
ATOM 2792 N N . PHE B 1 113 ? 10.18 15.281 25.531 1 96.88 113 PHE B N 1
ATOM 2793 C CA . PHE B 1 113 ? 10.016 13.828 25.484 1 96.88 113 PHE B CA 1
ATOM 2794 C C . PHE B 1 113 ? 9.781 13.359 24.062 1 96.88 113 PHE B C 1
ATOM 2796 O O . PHE B 1 113 ? 9.266 12.266 23.844 1 96.88 113 PHE B O 1
ATOM 2803 N N . VAL B 1 114 ? 10.148 14.188 23.094 1 98 114 VAL B N 1
ATOM 2804 C CA . VAL B 1 114 ? 10.062 13.828 21.672 1 98 114 VAL B CA 1
ATOM 2805 C C . VAL B 1 114 ? 11.469 13.656 21.109 1 98 114 VAL B C 1
ATOM 2807 O O . VAL B 1 114 ? 12.359 14.469 21.375 1 98 114 VAL B O 1
ATOM 2810 N N . ASP B 1 115 ? 11.711 12.547 20.422 1 97.88 115 ASP B N 1
ATOM 2811 C CA . ASP B 1 115 ? 12.906 12.391 19.594 1 97.88 115 ASP B CA 1
ATOM 2812 C C . ASP B 1 115 ? 12.797 13.211 18.312 1 97.88 115 ASP B C 1
ATOM 2814 O O . ASP B 1 115 ? 12.062 12.844 17.391 1 97.88 115 ASP B O 1
ATOM 2818 N N . GLN B 1 116 ? 13.562 14.25 18.203 1 97.12 116 GLN B N 1
ATOM 2819 C CA . GLN B 1 116 ? 13.453 15.227 17.125 1 97.12 116 GLN B CA 1
ATOM 2820 C C . GLN B 1 116 ? 13.805 14.602 15.781 1 97.12 116 GLN B C 1
ATOM 2822 O O . GLN B 1 116 ? 13.477 15.164 14.727 1 97.12 116 GLN B O 1
ATOM 2827 N N . LYS B 1 117 ? 14.461 13.453 15.805 1 96.38 117 LYS B N 1
ATOM 2828 C CA . LYS B 1 117 ? 14.867 12.805 14.562 1 96.38 117 LYS B CA 1
ATOM 2829 C C . LYS B 1 117 ? 13.805 11.812 14.094 1 96.38 117 LYS B C 1
ATOM 2831 O O . LYS B 1 117 ? 13.898 11.266 12.992 1 96.38 117 LYS B O 1
ATOM 2836 N N . LYS B 1 118 ? 12.781 11.586 14.906 1 98.31 118 LYS B N 1
ATOM 2837 C CA . LYS B 1 118 ? 11.766 10.586 14.609 1 98.31 118 LYS B CA 1
ATOM 2838 C C . LYS B 1 118 ? 10.367 11.195 14.641 1 98.31 118 LYS B C 1
ATOM 2840 O O . LYS B 1 118 ? 9.453 10.648 15.273 1 98.31 118 LYS B O 1
ATOM 2845 N N . ILE B 1 119 ? 10.227 12.344 13.961 1 98.88 119 ILE B N 1
ATOM 2846 C CA . ILE B 1 119 ? 8.93 13.008 13.82 1 98.88 119 ILE B CA 1
ATOM 2847 C C . ILE B 1 119 ? 8.344 12.703 12.438 1 98.88 119 ILE B C 1
ATOM 2849 O O . ILE B 1 119 ? 9.023 12.852 11.422 1 98.88 119 ILE B O 1
ATOM 2853 N N . SER B 1 120 ? 7.176 12.148 12.391 1 98.94 120 SER B N 1
ATOM 2854 C CA . SER B 1 120 ? 6.395 11.922 11.18 1 98.94 120 SER B CA 1
ATOM 2855 C C . SER B 1 120 ? 5.141 12.797 11.164 1 98.94 120 SER B C 1
ATOM 2857 O O . SER B 1 120 ? 4.879 13.531 12.109 1 98.94 120 SER B O 1
ATOM 2859 N N . ALA B 1 121 ? 4.453 12.781 10.062 1 98.94 121 ALA B N 1
ATOM 2860 C CA . ALA B 1 121 ? 3.211 13.539 9.938 1 98.94 121 ALA B CA 1
ATOM 2861 C C . ALA B 1 121 ? 2.178 12.766 9.125 1 98.94 121 ALA B C 1
ATOM 2863 O O . ALA B 1 121 ? 2.523 12.078 8.164 1 98.94 121 ALA B O 1
ATOM 2864 N N . ILE B 1 122 ? 0.976 12.875 9.562 1 99 122 ILE B N 1
ATOM 2865 C CA . ILE B 1 122 ? -0.148 12.383 8.773 1 99 122 ILE B CA 1
ATOM 2866 C C . ILE B 1 122 ? -1.147 13.516 8.531 1 99 122 ILE B C 1
ATOM 2868 O O . ILE B 1 122 ? -1.152 14.508 9.258 1 99 122 ILE B O 1
ATOM 2872 N N . GLY B 1 123 ? -1.937 13.383 7.523 1 98.94 123 GLY B N 1
ATOM 2873 C CA . GLY B 1 123 ? -2.965 14.375 7.266 1 98.94 123 GLY B CA 1
ATOM 2874 C C . GLY B 1 123 ? -4.066 13.867 6.355 1 98.94 123 GLY B C 1
ATOM 2875 O O . GLY B 1 123 ? -3.883 12.883 5.633 1 98.94 123 GLY B O 1
ATOM 2876 N N . PHE B 1 124 ? -5.188 14.531 6.395 1 98.88 124 PHE B N 1
ATOM 2877 C CA . PHE B 1 124 ? -6.383 14.141 5.656 1 98.88 124 PHE B CA 1
ATOM 2878 C C . PHE B 1 124 ? -6.848 15.273 4.742 1 98.88 124 PHE B C 1
ATOM 2880 O O . PHE B 1 124 ? -7.043 16.406 5.188 1 98.88 124 PHE B O 1
ATOM 2887 N N . CYS B 1 125 ? -7.121 14.938 3.422 1 98.62 125 CYS B N 1
ATOM 2888 C CA . CYS B 1 125 ? -7.598 15.945 2.473 1 98.62 125 CYS B CA 1
ATOM 2889 C C . CYS B 1 125 ? -6.652 17.141 2.42 1 98.62 125 CYS B C 1
ATOM 2891 O O . CYS B 1 125 ? -5.516 17.016 1.961 1 98.62 125 CYS B O 1
ATOM 2893 N N . PHE B 1 126 ? -7.051 18.297 2.918 1 98.75 126 PHE B N 1
ATOM 2894 C CA . PHE B 1 126 ? -6.199 19.484 3.055 1 98.75 126 PHE B CA 1
ATOM 2895 C C . PHE B 1 126 ? -4.957 19.156 3.879 1 98.75 126 PHE B C 1
ATOM 2897 O O . PHE B 1 126 ? -3.842 19.516 3.502 1 98.75 126 PHE B O 1
ATOM 2904 N N . GLY B 1 127 ? -5.121 18.453 4.938 1 98.88 127 GLY B N 1
ATOM 2905 C CA . GLY B 1 127 ? -4.012 18.031 5.789 1 98.88 127 GLY B CA 1
ATOM 2906 C C . GLY B 1 127 ? -3.033 17.109 5.09 1 98.88 127 GLY B C 1
ATOM 2907 O O . GLY B 1 127 ? -1.838 17.125 5.391 1 98.88 127 GLY B O 1
ATOM 2908 N N . GLY B 1 128 ? -3.586 16.234 4.23 1 98.94 128 GLY B N 1
ATOM 2909 C CA . GLY B 1 128 ? -2.697 15.422 3.42 1 98.94 128 GLY B CA 1
ATOM 2910 C C . GLY B 1 128 ? -1.792 16.25 2.518 1 98.94 128 GLY B C 1
ATOM 2911 O O . GLY B 1 128 ? -0.604 15.945 2.387 1 98.94 128 GLY B O 1
ATOM 2912 N N . GLN B 1 129 ? -2.365 17.234 1.906 1 98.81 129 GLN B N 1
ATOM 2913 C CA . GLN B 1 129 ? -1.57 18.172 1.11 1 98.81 129 GLN B CA 1
ATOM 2914 C C . GLN B 1 129 ? -0.505 18.844 1.963 1 98.81 129 GLN B C 1
ATOM 2916 O O . GLN B 1 129 ? 0.634 19.016 1.523 1 98.81 129 GLN B O 1
ATOM 2921 N N . CYS B 1 130 ? -0.855 19.219 3.146 1 98.88 130 CYS B N 1
ATOM 2922 C CA . CYS B 1 130 ? 0.069 19.875 4.066 1 98.88 130 CYS B CA 1
ATOM 2923 C C . CYS B 1 130 ? 1.265 18.984 4.367 1 98.88 130 CYS B C 1
ATOM 2925 O O . CYS B 1 130 ? 2.406 19.453 4.379 1 98.88 130 CYS B O 1
ATOM 2927 N N . VAL B 1 131 ? 1.004 17.734 4.578 1 98.94 131 VAL B N 1
ATOM 2928 C CA . VAL B 1 131 ? 2.062 16.766 4.863 1 98.94 131 VAL B CA 1
ATOM 2929 C C . VAL B 1 131 ? 3.006 16.672 3.666 1 98.94 131 VAL B C 1
ATOM 2931 O O . VAL B 1 131 ? 4.23 16.688 3.83 1 98.94 131 VAL B O 1
ATOM 2934 N N . LEU B 1 132 ? 2.432 16.594 2.525 1 98.88 132 LEU B N 1
ATOM 2935 C CA . LEU B 1 132 ? 3.24 16.5 1.313 1 98.88 132 LEU B CA 1
ATOM 2936 C C . LEU B 1 132 ? 4.047 17.781 1.109 1 98.88 132 LEU B C 1
ATOM 2938 O O . LEU B 1 132 ? 5.188 17.734 0.645 1 98.88 132 LEU B O 1
ATOM 2942 N N . ASP B 1 133 ? 3.465 18.922 1.461 1 98.81 133 ASP B N 1
ATOM 2943 C CA . ASP B 1 133 ? 4.191 20.188 1.348 1 98.81 133 ASP B CA 1
ATOM 2944 C C . ASP B 1 133 ? 5.375 20.219 2.312 1 98.81 133 ASP B C 1
ATOM 2946 O O . ASP B 1 133 ? 6.453 20.703 1.958 1 98.81 133 ASP B O 1
ATOM 2950 N N . LEU B 1 134 ? 5.184 19.734 3.539 1 98.88 134 LEU B N 1
ATOM 2951 C CA . LEU B 1 134 ? 6.312 19.656 4.461 1 98.88 134 LEU B CA 1
ATOM 2952 C C . LEU B 1 134 ? 7.453 18.844 3.85 1 98.88 134 LEU B C 1
ATOM 2954 O O . LEU B 1 134 ? 8.625 19.203 3.998 1 98.88 134 LEU B O 1
ATOM 2958 N N . ALA B 1 135 ? 7.137 17.75 3.227 1 98.75 135 ALA B N 1
ATOM 2959 C CA . ALA B 1 135 ? 8.148 16.938 2.551 1 98.75 135 ALA B CA 1
ATOM 2960 C C . ALA B 1 135 ? 8.812 17.734 1.421 1 98.75 135 ALA B C 1
ATOM 2962 O O . ALA B 1 135 ? 10.031 17.672 1.254 1 98.75 135 ALA B O 1
ATOM 2963 N N . ARG B 1 136 ? 7.965 18.438 0.671 1 98.5 136 ARG B N 1
ATOM 2964 C CA . ARG B 1 136 ? 8.477 19.25 -0.43 1 98.5 136 ARG B CA 1
ATOM 2965 C C . ARG B 1 136 ? 9.477 20.297 0.073 1 98.5 136 ARG B C 1
ATOM 2967 O O . ARG B 1 136 ? 10.445 20.609 -0.615 1 98.5 136 ARG B O 1
ATOM 2974 N N . TYR B 1 137 ? 9.242 20.781 1.279 1 97.94 137 TYR B N 1
ATOM 2975 C CA . TYR B 1 137 ? 10.117 21.781 1.878 1 97.94 137 TYR B CA 1
ATOM 2976 C C . TYR B 1 137 ? 11.312 21.109 2.559 1 97.94 137 TYR B C 1
ATOM 2978 O O . TYR B 1 137 ? 12.148 21.797 3.152 1 97.94 137 TYR B O 1
ATOM 2986 N N . ASN B 1 138 ? 11.359 19.844 2.619 1 97.5 138 ASN B N 1
ATOM 2987 C CA . ASN B 1 138 ? 12.359 19.062 3.33 1 97.5 138 ASN B CA 1
ATOM 2988 C C . ASN B 1 138 ? 12.422 19.422 4.809 1 97.5 138 ASN B C 1
ATOM 2990 O O . ASN B 1 138 ? 13.508 19.656 5.352 1 97.5 138 ASN B O 1
ATOM 2994 N N . ALA B 1 139 ? 11.172 19.578 5.523 1 96.06 139 ALA B N 1
ATOM 2995 C CA . ALA B 1 139 ? 11.008 19.891 6.938 1 96.06 139 ALA B CA 1
ATOM 2996 C C . ALA B 1 139 ? 11.539 18.766 7.82 1 96.06 139 ALA B C 1
ATOM 2998 O O . ALA B 1 139 ? 11.344 18.781 9.039 1 96.06 139 ALA B O 1
ATOM 2999 N N . ASP B 1 140 ? 12.43 17.906 7.527 1 90.56 140 ASP B N 1
ATOM 3000 C CA . ASP B 1 140 ? 13.102 16.844 8.258 1 90.56 140 ASP B CA 1
ATOM 3001 C C . ASP B 1 140 ? 12.102 15.891 8.898 1 90.56 140 ASP B C 1
ATOM 3003 O O . ASP B 1 140 ? 12.148 15.656 10.109 1 90.56 140 ASP B O 1
ATOM 3007 N N . LEU B 1 141 ? 11.172 15.391 8.273 1 98.5 141 LEU B N 1
ATOM 3008 C CA . LEU B 1 141 ? 10.25 14.344 8.711 1 98.5 141 LEU B CA 1
ATOM 3009 C C . LEU B 1 141 ? 10.797 12.961 8.375 1 98.5 141 LEU B C 1
ATOM 3011 O O . LEU B 1 141 ? 11.367 12.758 7.297 1 98.5 141 LEU B O 1
ATOM 3015 N N . ALA B 1 142 ? 10.648 12.062 9.367 1 98.75 142 ALA B N 1
ATOM 3016 C CA . ALA B 1 142 ? 11 10.672 9.094 1 98.75 142 ALA B CA 1
ATOM 3017 C C . ALA B 1 142 ? 10.055 10.062 8.055 1 98.75 142 ALA B C 1
ATOM 3019 O O . ALA B 1 142 ? 10.5 9.383 7.133 1 98.75 142 ALA B O 1
ATOM 3020 N N . ALA B 1 143 ? 8.766 10.344 8.203 1 98.88 143 ALA B N 1
ATOM 3021 C CA . ALA B 1 143 ? 7.754 9.875 7.262 1 98.88 143 ALA B CA 1
ATOM 3022 C C . ALA B 1 143 ? 6.617 10.883 7.125 1 98.88 143 ALA B C 1
ATOM 3024 O O . ALA B 1 143 ? 6.34 11.648 8.055 1 98.88 143 ALA B O 1
ATOM 3025 N N . GLY B 1 144 ? 6.043 10.984 5.988 1 98.94 144 GLY B N 1
ATOM 3026 C CA . GLY B 1 144 ? 4.824 11.727 5.699 1 98.94 144 GLY B CA 1
ATOM 3027 C C . GLY B 1 144 ? 3.748 10.875 5.055 1 98.94 144 GLY B C 1
ATOM 3028 O O . GLY B 1 144 ? 3.992 10.219 4.039 1 98.94 144 GLY B O 1
ATOM 3029 N N . ILE B 1 145 ? 2.578 10.844 5.625 1 99 145 ILE B N 1
ATOM 3030 C CA . ILE B 1 145 ? 1.47 10.039 5.121 1 99 145 ILE B CA 1
ATOM 3031 C C . ILE B 1 145 ? 0.31 10.945 4.723 1 99 145 ILE B C 1
ATOM 3033 O O . ILE B 1 145 ? -0.192 11.719 5.539 1 99 145 ILE B O 1
ATOM 3037 N N . SER B 1 146 ? -0.084 10.875 3.521 1 98.94 146 SER B N 1
ATOM 3038 C CA . SER B 1 146 ? -1.232 11.617 3.006 1 98.94 146 SER B CA 1
ATOM 3039 C C . SER B 1 146 ? -2.43 10.695 2.789 1 98.94 146 SER B C 1
ATOM 3041 O O . SER B 1 146 ? -2.35 9.734 2.021 1 98.94 146 SER B O 1
ATOM 3043 N N . PHE B 1 147 ? -3.523 10.969 3.467 1 98.94 147 PHE B N 1
ATOM 3044 C CA . PHE B 1 147 ? -4.793 10.297 3.221 1 98.94 147 PHE B CA 1
ATOM 3045 C C . PHE B 1 147 ? -5.699 11.156 2.344 1 98.94 147 PHE B C 1
ATOM 3047 O O . PHE B 1 147 ? -6.176 12.211 2.777 1 98.94 147 PHE B O 1
ATOM 3054 N N . HIS B 1 148 ? -5.984 10.672 1.142 1 98.81 148 HIS B N 1
ATOM 3055 C CA . HIS B 1 148 ? -6.805 11.367 0.155 1 98.81 148 HIS B CA 1
ATOM 3056 C C . HIS B 1 148 ? -6.453 12.852 0.099 1 98.81 148 HIS B C 1
ATOM 3058 O O . HIS B 1 148 ? -7.344 13.703 0.039 1 98.81 148 HIS B O 1
ATOM 3064 N N . GLY B 1 149 ? -5.199 13.18 0.148 1 98.81 149 GLY B N 1
ATOM 3065 C CA . GLY B 1 149 ? -4.723 14.555 0.165 1 98.81 149 GLY B CA 1
ATOM 3066 C C . GLY B 1 149 ? -4.578 15.148 -1.221 1 98.81 149 GLY B C 1
ATOM 3067 O O . GLY B 1 149 ? -4.477 14.422 -2.211 1 98.81 149 GLY B O 1
ATOM 3068 N N . GLY B 1 150 ? -4.629 16.484 -1.26 1 98.56 150 GLY B N 1
ATOM 3069 C CA . GLY B 1 150 ? -4.285 17.156 -2.502 1 98.56 150 GLY B CA 1
ATOM 3070 C C . GLY B 1 150 ? -2.889 16.828 -2.994 1 98.56 150 GLY B C 1
ATOM 3071 O O . GLY B 1 150 ? -1.954 16.719 -2.197 1 98.56 150 GLY B O 1
ATOM 3072 N N . LEU B 1 151 ? -2.752 16.688 -4.32 1 98.75 151 LEU B N 1
ATOM 3073 C CA . LEU B 1 151 ? -1.511 16.172 -4.883 1 98.75 151 LEU B CA 1
ATOM 3074 C C . LEU B 1 151 ? -0.797 17.234 -5.707 1 98.75 151 LEU B C 1
ATOM 3076 O O . LEU B 1 151 ? 0.337 17.031 -6.145 1 98.75 151 LEU B O 1
ATOM 3080 N N . SER B 1 152 ? -1.367 18.391 -5.863 1 97.94 152 SER B N 1
ATOM 3081 C CA . SER B 1 152 ? -0.798 19.422 -6.727 1 97.94 152 SER B CA 1
ATOM 3082 C C . SER B 1 152 ? 0.5 19.969 -6.145 1 97.94 152 SER B C 1
ATOM 3084 O O . SER B 1 152 ? 0.65 20.062 -4.926 1 97.94 152 SER B O 1
ATOM 3086 N N . PRO B 1 153 ? 1.397 20.359 -7.008 1 97.69 153 PRO B N 1
ATOM 3087 C CA . PRO B 1 153 ? 2.633 20.969 -6.516 1 97.69 153 PRO B CA 1
ATOM 3088 C C . PRO B 1 153 ? 2.398 22.328 -5.859 1 97.69 153 PRO B C 1
ATOM 3090 O O . PRO B 1 153 ? 1.309 22.891 -5.977 1 97.69 153 PRO B O 1
ATOM 3093 N N . ILE B 1 154 ? 3.416 22.781 -5.152 1 97.5 154 ILE B N 1
ATOM 3094 C CA . ILE B 1 154 ? 3.377 24.125 -4.598 1 97.5 154 ILE B CA 1
ATOM 3095 C C . ILE B 1 154 ? 3.357 25.141 -5.727 1 97.5 154 ILE B C 1
ATOM 3097 O O . ILE B 1 154 ? 4.23 25.141 -6.602 1 97.5 154 ILE B O 1
ATOM 3101 N N . PRO B 1 155 ? 2.357 26 -5.68 1 95.5 155 PRO B N 1
ATOM 3102 C CA . PRO B 1 155 ? 2.291 27 -6.742 1 95.5 155 PRO B CA 1
ATOM 3103 C C . PRO B 1 155 ? 3.543 27.875 -6.812 1 95.5 155 PRO B C 1
ATOM 3105 O O . PRO B 1 155 ? 4.047 28.328 -5.777 1 95.5 155 PRO B O 1
ATOM 3108 N N . GLY B 1 156 ? 4.07 28 -8.023 1 93.69 156 GLY B N 1
ATOM 3109 C CA . GLY B 1 156 ? 5.195 28.891 -8.242 1 93.69 156 GLY B CA 1
ATOM 3110 C C . GLY B 1 156 ? 6.531 28.266 -7.902 1 93.69 156 GLY B C 1
ATOM 3111 O O . GLY B 1 156 ? 7.574 28.922 -7.988 1 93.69 156 GLY B O 1
ATOM 3112 N N . ALA B 1 157 ? 6.504 27.047 -7.488 1 92.62 157 ALA B N 1
ATOM 3113 C CA . ALA B 1 157 ? 7.762 26.375 -7.176 1 92.62 157 ALA B CA 1
ATOM 3114 C C . ALA B 1 157 ? 8.609 26.172 -8.43 1 92.62 157 ALA B C 1
ATOM 3116 O O . ALA B 1 157 ? 8.07 26.078 -9.539 1 92.62 157 ALA B O 1
ATOM 3117 N N . GLU B 1 158 ? 9.844 26.094 -8.195 1 92.81 158 GLU B N 1
ATOM 3118 C CA . GLU B 1 158 ? 10.766 25.75 -9.273 1 92.81 158 GLU B CA 1
ATOM 3119 C C . GLU B 1 158 ? 10.5 24.328 -9.789 1 92.81 158 GLU B C 1
ATOM 3121 O O . GLU B 1 158 ? 9.812 23.547 -9.133 1 92.81 158 GLU B O 1
ATOM 3126 N N . SER B 1 159 ? 11.125 24.125 -10.977 1 96.12 159 SER B N 1
ATOM 3127 C CA . SER B 1 159 ? 11 22.781 -11.539 1 96.12 159 SER B CA 1
ATOM 3128 C C . SER B 1 159 ? 11.578 21.734 -10.586 1 96.12 159 SER B C 1
ATOM 3130 O O . SER B 1 159 ? 12.656 21.938 -10.023 1 96.12 159 SER B O 1
ATOM 3132 N N . PRO B 1 160 ? 10.828 20.672 -10.398 1 96.94 160 PRO B N 1
ATOM 3133 C CA . PRO B 1 160 ? 11.273 19.656 -9.438 1 96.94 160 PRO B CA 1
ATOM 3134 C C . PRO B 1 160 ? 12.695 19.156 -9.711 1 96.94 160 PRO B C 1
ATOM 3136 O O . PRO B 1 160 ? 13.43 18.828 -8.781 1 96.94 160 PRO B O 1
ATOM 3139 N N . GLU B 1 161 ? 13.086 19.156 -10.922 1 96.19 161 GLU B N 1
ATOM 3140 C CA . GLU B 1 161 ? 14.398 18.641 -11.312 1 96.19 161 GLU B CA 1
ATOM 3141 C C . GLU B 1 161 ? 15.516 19.516 -10.75 1 96.19 161 GLU B C 1
ATOM 3143 O O . GLU B 1 161 ? 16.672 19.078 -10.656 1 96.19 161 GLU B O 1
ATOM 3148 N N . THR B 1 162 ? 15.211 20.719 -10.383 1 97.19 162 THR B N 1
ATOM 3149 C CA . THR B 1 162 ? 16.219 21.672 -9.922 1 97.19 162 THR B CA 1
ATOM 3150 C C . THR B 1 162 ? 16.266 21.703 -8.398 1 97.19 162 THR B C 1
ATOM 3152 O O . THR B 1 162 ? 17.125 22.375 -7.82 1 97.19 162 THR B O 1
ATOM 3155 N N . LEU B 1 163 ? 15.391 21.031 -7.824 1 96.94 163 LEU B N 1
ATOM 3156 C CA . LEU B 1 163 ? 15.289 21.078 -6.371 1 96.94 163 LEU B CA 1
ATOM 3157 C C . LEU B 1 163 ? 15.992 19.875 -5.742 1 96.94 163 LEU B C 1
ATOM 3159 O O . LEU B 1 163 ? 16.172 18.844 -6.395 1 96.94 163 LEU B O 1
ATOM 3163 N N . ASP B 1 164 ? 16.375 20 -4.504 1 97.12 164 ASP B N 1
ATOM 3164 C CA . ASP B 1 164 ? 17.016 18.922 -3.766 1 97.12 164 ASP B CA 1
ATOM 3165 C C . ASP B 1 164 ? 16.094 17.719 -3.645 1 97.12 164 ASP B C 1
ATOM 3167 O O . ASP B 1 164 ? 14.875 17.859 -3.627 1 97.12 164 ASP B O 1
ATOM 3171 N N . PRO B 1 165 ? 16.688 16.531 -3.535 1 97.88 165 PRO B N 1
ATOM 3172 C CA . PRO B 1 165 ? 15.867 15.344 -3.301 1 97.88 165 PRO B CA 1
ATOM 3173 C C . PRO B 1 165 ? 15.039 15.438 -2.021 1 97.88 165 PRO B C 1
ATOM 3175 O O . PRO B 1 165 ? 15.484 16.031 -1.037 1 97.88 165 PRO B O 1
ATOM 3178 N N . ILE B 1 166 ? 13.883 14.867 -2.057 1 98.44 166 ILE B N 1
ATOM 3179 C CA . ILE B 1 166 ? 13.039 14.773 -0.868 1 98.44 166 ILE B CA 1
ATOM 3180 C C . ILE B 1 166 ? 13.57 13.672 0.051 1 98.44 166 ILE B C 1
ATOM 3182 O O . ILE B 1 166 ? 13.758 12.531 -0.377 1 98.44 166 ILE B O 1
ATOM 3186 N N . LYS B 1 167 ? 13.734 13.977 1.31 1 97.56 167 LYS B N 1
ATOM 3187 C CA . LYS B 1 167 ? 14.359 13.047 2.25 1 97.56 167 LYS B CA 1
ATOM 3188 C C . LYS B 1 167 ? 13.312 12.258 3.02 1 97.56 167 LYS B C 1
ATOM 3190 O O . LYS B 1 167 ? 13.586 11.156 3.502 1 97.56 167 LYS B O 1
ATOM 3195 N N . THR B 1 168 ? 12.141 12.828 3.141 1 98.56 168 THR B N 1
ATOM 3196 C CA . THR B 1 168 ? 11.039 12.203 3.875 1 98.56 168 THR B CA 1
ATOM 3197 C C . THR B 1 168 ? 10.531 10.969 3.139 1 98.56 168 THR B C 1
ATOM 3199 O O . THR B 1 168 ? 10.375 10.992 1.916 1 98.56 168 THR B O 1
ATOM 3202 N N . SER B 1 169 ? 10.359 9.82 3.863 1 98.81 169 SER B N 1
ATOM 3203 C CA . SER B 1 169 ? 9.656 8.672 3.291 1 98.81 169 SER B CA 1
ATOM 3204 C C . SER B 1 169 ? 8.164 8.93 3.188 1 98.81 169 SER B C 1
ATOM 3206 O O . SER B 1 169 ? 7.516 9.281 4.18 1 98.81 169 SER B O 1
ATOM 3208 N N . LEU B 1 170 ? 7.613 8.781 2.006 1 98.94 170 LEU B N 1
ATOM 3209 C CA . LEU B 1 170 ? 6.238 9.211 1.771 1 98.94 170 LEU B CA 1
ATOM 3210 C C . LEU B 1 170 ? 5.332 8.016 1.512 1 98.94 170 LEU B C 1
ATOM 3212 O O . LEU B 1 170 ? 5.727 7.07 0.824 1 98.94 170 LEU B O 1
ATOM 3216 N N . LEU B 1 171 ? 4.188 8.031 2.104 1 98.94 171 LEU B N 1
ATOM 3217 C CA . LEU B 1 171 ? 3.076 7.133 1.808 1 98.94 171 LEU B CA 1
ATOM 3218 C C . LEU B 1 171 ? 1.835 7.922 1.4 1 98.94 171 LEU B C 1
ATOM 3220 O O . LEU B 1 171 ? 1.344 8.75 2.166 1 98.94 171 LEU B O 1
ATOM 3224 N N . ILE B 1 172 ? 1.424 7.719 0.2 1 98.94 172 ILE B N 1
ATOM 3225 C CA . ILE B 1 172 ? 0.208 8.352 -0.302 1 98.94 172 ILE B CA 1
ATOM 3226 C C . ILE B 1 172 ? -0.902 7.309 -0.422 1 98.94 172 ILE B C 1
ATOM 3228 O O . ILE B 1 172 ? -0.793 6.363 -1.208 1 98.94 172 ILE B O 1
ATOM 3232 N N . CYS B 1 173 ? -1.927 7.434 0.38 1 98.94 173 CYS B N 1
ATOM 3233 C CA . CYS B 1 173 ? -3.127 6.605 0.314 1 98.94 173 CYS B CA 1
ATOM 3234 C C . CYS B 1 173 ? -4.254 7.336 -0.405 1 98.94 173 CYS B C 1
ATOM 3236 O O . CYS B 1 173 ? -4.809 8.305 0.124 1 98.94 173 CYS B O 1
ATOM 3238 N N . HIS B 1 174 ? -4.641 6.879 -1.557 1 98.88 174 HIS B N 1
ATOM 3239 C CA . HIS B 1 174 ? -5.555 7.617 -2.426 1 98.88 174 HIS B CA 1
ATOM 3240 C C . HIS B 1 174 ? -6.648 6.703 -2.975 1 98.88 174 HIS B C 1
ATOM 3242 O O . HIS B 1 174 ? -6.41 5.52 -3.211 1 98.88 174 HIS B O 1
ATOM 3248 N N . GLY B 1 175 ? -7.863 7.246 -3.082 1 98.62 175 GLY B N 1
ATOM 3249 C CA . GLY B 1 175 ? -8.961 6.469 -3.65 1 98.62 175 GLY B CA 1
ATOM 3250 C C . GLY B 1 175 ? -9.008 6.531 -5.164 1 98.62 175 GLY B C 1
ATOM 3251 O O . GLY B 1 175 ? -8.93 7.609 -5.754 1 98.62 175 GLY B O 1
ATOM 3252 N N . ASP B 1 176 ? -9.156 5.406 -5.785 1 97.94 176 ASP B N 1
ATOM 3253 C CA . ASP B 1 176 ? -9.305 5.32 -7.234 1 97.94 176 ASP B CA 1
ATOM 3254 C C . ASP B 1 176 ? -10.57 6.031 -7.707 1 97.94 176 ASP B C 1
ATOM 3256 O O . ASP B 1 176 ? -10.633 6.516 -8.844 1 97.94 176 ASP B O 1
ATOM 3260 N N . GLY B 1 177 ? -11.578 6.094 -6.855 1 97.25 177 GLY B N 1
ATOM 3261 C CA . GLY B 1 177 ? -12.852 6.723 -7.188 1 97.25 177 GLY B CA 1
ATOM 3262 C C . GLY B 1 177 ? -12.898 8.195 -6.816 1 97.25 177 GLY B C 1
ATOM 3263 O O . GLY B 1 177 ? -13.961 8.812 -6.855 1 97.25 177 GLY B O 1
ATOM 3264 N N . ASP B 1 178 ? -11.805 8.781 -6.395 1 98 178 ASP B N 1
ATOM 3265 C CA . ASP B 1 178 ? -11.75 10.195 -6.031 1 98 178 ASP B CA 1
ATOM 3266 C C . ASP B 1 178 ? -11.781 11.086 -7.277 1 98 178 ASP B C 1
ATOM 3268 O O . ASP B 1 178 ? -10.742 11.367 -7.871 1 98 178 ASP B O 1
ATOM 3272 N N . ILE B 1 179 ? -12.883 11.602 -7.625 1 96.94 179 ILE B N 1
ATOM 3273 C CA . ILE B 1 179 ? -13.047 12.375 -8.844 1 96.94 179 ILE B CA 1
ATOM 3274 C C . ILE B 1 179 ? -12.594 13.812 -8.609 1 96.94 179 ILE B C 1
ATOM 3276 O O . ILE B 1 179 ? -12.438 14.586 -9.555 1 96.94 179 ILE B O 1
ATOM 3280 N N . HIS B 1 180 ? -12.398 14.227 -7.359 1 97.06 180 HIS B N 1
ATOM 3281 C CA . HIS B 1 180 ? -11.922 15.57 -7.035 1 97.06 180 HIS B CA 1
ATOM 3282 C C . HIS B 1 180 ? -10.414 15.68 -7.207 1 97.06 180 HIS B C 1
ATOM 3284 O O . HIS B 1 180 ? -9.891 16.766 -7.434 1 97.06 180 HIS B O 1
ATOM 3290 N N . ILE B 1 181 ? -9.742 14.617 -7.004 1 97.94 181 ILE B N 1
ATOM 3291 C CA . ILE B 1 181 ? -8.305 14.469 -7.215 1 97.94 181 ILE B CA 1
ATOM 3292 C C . ILE B 1 181 ? -8.023 13.195 -8 1 97.94 181 ILE B C 1
ATOM 3294 O O . ILE B 1 181 ? -7.555 12.195 -7.441 1 97.94 181 ILE B O 1
ATOM 3298 N N . PRO B 1 182 ? -8.242 13.25 -9.258 1 96.69 182 PRO B N 1
ATOM 3299 C CA . PRO B 1 182 ? -8.164 12.023 -10.055 1 96.69 182 PRO B CA 1
ATOM 3300 C C . PRO B 1 182 ? -6.742 11.477 -10.156 1 96.69 182 PRO B C 1
ATOM 3302 O O . PRO B 1 182 ? -5.809 12.227 -10.461 1 96.69 182 PRO B O 1
ATOM 3305 N N . VAL B 1 183 ? -6.594 10.203 -9.945 1 95.69 183 VAL B N 1
ATOM 3306 C CA . VAL B 1 183 ? -5.297 9.539 -9.992 1 95.69 183 VAL B CA 1
ATOM 3307 C C . VAL B 1 183 ? -4.719 9.625 -11.398 1 95.69 183 VAL B C 1
ATOM 3309 O O . VAL B 1 183 ? -3.521 9.859 -11.578 1 95.69 183 VAL B O 1
ATOM 3312 N N . GLU B 1 184 ? -5.469 9.516 -12.422 1 93.19 184 GLU B N 1
ATOM 3313 C CA . GLU B 1 184 ? -5.047 9.406 -13.812 1 93.19 184 GLU B CA 1
ATOM 3314 C C . GLU B 1 184 ? -4.383 10.688 -14.297 1 93.19 184 GLU B C 1
ATOM 3316 O O . GLU B 1 184 ? -3.645 10.688 -15.281 1 93.19 184 GLU B O 1
ATOM 3321 N N . THR B 1 185 ? -4.688 11.773 -13.664 1 95 185 THR B N 1
ATOM 3322 C CA . THR B 1 185 ? -4.086 13.039 -14.047 1 95 185 THR B CA 1
ATOM 3323 C C . THR B 1 185 ? -3.197 13.578 -12.93 1 95 185 THR B C 1
ATOM 3325 O O . THR B 1 185 ? -1.973 13.453 -12.984 1 95 185 THR B O 1
ATOM 3328 N N . GLN B 1 186 ? -3.863 13.844 -11.789 1 97.19 186 GLN B N 1
ATOM 3329 C CA . GLN B 1 186 ? -3.123 14.477 -10.703 1 97.19 186 GLN B CA 1
ATOM 3330 C C . GLN B 1 186 ? -2.158 13.492 -10.047 1 97.19 186 GLN B C 1
ATOM 3332 O O . GLN B 1 186 ? -1.053 13.867 -9.648 1 97.19 186 GLN B O 1
ATOM 3337 N N . GLY B 1 187 ? -2.604 12.25 -9.922 1 97.25 187 GLY B N 1
ATOM 3338 C CA . GLY B 1 187 ? -1.693 11.242 -9.406 1 97.25 187 GLY B CA 1
ATOM 3339 C C . GLY B 1 187 ? -0.46 11.055 -10.266 1 97.25 187 GLY B C 1
ATOM 3340 O O . GLY B 1 187 ? 0.655 10.953 -9.75 1 97.25 187 GLY B O 1
ATOM 3341 N N . VAL B 1 188 ? -0.662 11.031 -11.539 1 95.31 188 VAL B N 1
ATOM 3342 C CA . VAL B 1 188 ? 0.418 10.836 -12.5 1 95.31 188 VAL B CA 1
ATOM 3343 C C . VAL B 1 188 ? 1.412 11.992 -12.398 1 95.31 188 VAL B C 1
ATOM 3345 O O . VAL B 1 188 ? 2.623 11.773 -12.328 1 95.31 188 VAL B O 1
ATOM 3348 N N . GLU B 1 189 ? 0.932 13.219 -12.367 1 96.44 189 GLU B N 1
ATOM 3349 C CA . GLU B 1 189 ? 1.795 14.391 -12.258 1 96.44 189 GLU B CA 1
ATOM 3350 C C . GLU B 1 189 ? 2.543 14.406 -10.93 1 96.44 189 GLU B C 1
ATOM 3352 O O . GLU B 1 189 ? 3.711 14.797 -10.867 1 96.44 189 GLU B O 1
ATOM 3357 N N . PHE B 1 190 ? 1.848 14.016 -9.969 1 98.56 190 PHE B N 1
ATOM 3358 C CA . PHE B 1 190 ? 2.471 13.953 -8.656 1 98.56 190 PHE B CA 1
ATOM 3359 C C . PHE B 1 190 ? 3.635 12.969 -8.656 1 98.56 190 PHE B C 1
ATOM 3361 O O . PHE B 1 190 ? 4.715 13.273 -8.141 1 98.56 190 PHE B O 1
ATOM 3368 N N . ILE B 1 191 ? 3.445 11.781 -9.211 1 98 191 ILE B N 1
ATOM 3369 C CA . ILE B 1 191 ? 4.477 10.75 -9.25 1 98 191 ILE B CA 1
ATOM 3370 C C .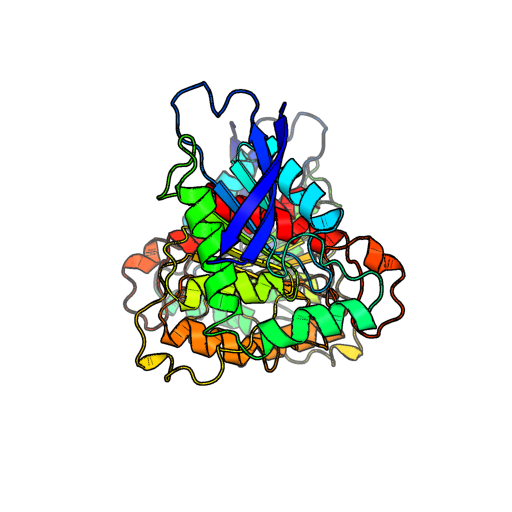 ILE B 1 191 ? 5.672 11.242 -10.062 1 98 191 ILE B C 1
ATOM 3372 O O . ILE B 1 191 ? 6.824 11.016 -9.688 1 98 191 ILE B O 1
ATOM 3376 N N . LYS B 1 192 ? 5.406 11.93 -11.125 1 96.94 192 LYS B N 1
ATOM 3377 C CA . LYS B 1 192 ? 6.484 12.516 -11.922 1 96.94 192 LYS B CA 1
ATOM 3378 C C . LYS B 1 192 ? 7.312 13.484 -11.086 1 96.94 192 LYS B C 1
ATOM 3380 O O . LYS B 1 192 ? 8.547 13.477 -11.148 1 96.94 192 LYS B O 1
ATOM 3385 N N . GLU B 1 193 ? 6.629 14.297 -10.352 1 98.31 193 GLU B N 1
ATOM 3386 C CA . GLU B 1 193 ? 7.309 15.234 -9.461 1 98.31 193 GLU B CA 1
ATOM 3387 C C . GLU B 1 193 ? 8.18 14.5 -8.445 1 98.31 193 GLU B C 1
ATOM 3389 O O . GLU B 1 193 ? 9.336 14.867 -8.234 1 98.31 193 GLU B O 1
ATOM 3394 N N . MET B 1 194 ? 7.598 13.477 -7.836 1 98.5 194 MET B N 1
ATOM 3395 C CA . MET B 1 194 ? 8.312 12.719 -6.816 1 98.5 194 MET B CA 1
ATOM 3396 C C . MET B 1 194 ? 9.531 12.016 -7.41 1 98.5 194 MET B C 1
ATOM 3398 O O . MET B 1 194 ? 10.586 11.938 -6.777 1 98.5 194 MET B O 1
ATOM 3402 N N . ARG B 1 195 ? 9.375 11.547 -8.602 1 97.19 195 ARG B N 1
ATOM 3403 C CA . ARG B 1 195 ? 10.492 10.914 -9.297 1 97.19 195 ARG B CA 1
ATOM 3404 C C . ARG B 1 195 ? 11.633 11.914 -9.523 1 97.19 195 ARG B C 1
ATOM 3406 O O . ARG B 1 195 ? 12.789 11.609 -9.242 1 97.19 195 ARG B O 1
ATOM 3413 N N . ALA B 1 196 ? 11.25 13.023 -10.008 1 97.75 196 ALA B N 1
ATOM 3414 C CA . ALA B 1 196 ? 12.242 14.055 -10.305 1 97.75 196 ALA B CA 1
ATOM 3415 C C . ALA B 1 196 ? 13 14.461 -9.039 1 97.75 196 ALA B C 1
ATOM 3417 O O . ALA B 1 196 ? 14.195 14.773 -9.102 1 97.75 196 ALA B O 1
ATOM 3418 N N . ARG B 1 197 ? 12.312 14.414 -7.953 1 98.06 197 ARG B N 1
ATOM 3419 C CA . ARG B 1 197 ? 12.891 14.828 -6.676 1 98.06 197 ARG B CA 1
ATOM 3420 C C . ARG B 1 197 ? 13.516 13.641 -5.953 1 98.06 197 ARG B C 1
ATOM 3422 O O . ARG B 1 197 ? 13.898 13.75 -4.789 1 98.06 197 ARG B O 1
ATOM 3429 N N . LYS B 1 198 ? 13.555 12.43 -6.602 1 97.75 198 LYS B N 1
ATOM 3430 C CA . LYS B 1 198 ? 14.188 11.211 -6.09 1 97.75 198 LYS B CA 1
ATOM 3431 C C . LYS B 1 198 ? 13.602 10.812 -4.742 1 97.75 198 LYS B C 1
ATOM 3433 O O . LYS B 1 198 ? 14.328 10.375 -3.848 1 97.75 198 LYS B O 1
ATOM 3438 N N . ALA B 1 199 ? 12.312 11.016 -4.613 1 98.56 199 ALA B N 1
ATOM 3439 C CA . ALA B 1 199 ? 11.648 10.734 -3.346 1 98.56 199 ALA B CA 1
ATOM 3440 C C . ALA B 1 199 ? 11.492 9.234 -3.121 1 98.56 199 ALA B C 1
ATOM 3442 O O . ALA B 1 199 ? 11.305 8.477 -4.074 1 98.56 199 ALA B O 1
ATOM 3443 N N . ASP B 1 200 ? 11.602 8.773 -1.869 1 98.62 200 ASP B N 1
ATOM 3444 C CA . ASP B 1 200 ? 11.117 7.477 -1.413 1 98.62 200 ASP B CA 1
ATOM 3445 C C . ASP B 1 200 ? 9.609 7.512 -1.17 1 98.62 200 ASP B C 1
ATOM 3447 O O . ASP B 1 200 ? 9.156 7.938 -0.105 1 98.62 200 ASP B O 1
ATOM 3451 N N . PHE B 1 201 ? 8.828 7.02 -2.182 1 98.81 201 PHE B N 1
ATOM 3452 C CA . PHE B 1 201 ? 7.383 7.082 -2.008 1 98.81 201 PHE B CA 1
ATOM 3453 C C . PHE B 1 201 ? 6.75 5.715 -2.234 1 98.81 201 PHE B C 1
ATOM 3455 O O . PHE B 1 201 ? 7.328 4.859 -2.908 1 98.81 201 PHE B O 1
ATOM 3462 N N . GLN B 1 202 ? 5.695 5.473 -1.577 1 98.88 202 GLN B N 1
ATOM 3463 C CA . GLN B 1 202 ? 4.672 4.473 -1.861 1 98.88 202 GLN B CA 1
ATOM 3464 C C . GLN B 1 202 ? 3.346 5.133 -2.223 1 98.88 202 GLN B C 1
ATOM 3466 O O . GLN B 1 202 ? 2.779 5.883 -1.425 1 98.88 202 GLN B O 1
ATOM 3471 N N . PHE B 1 203 ? 2.906 4.961 -3.412 1 98.88 203 PHE B N 1
ATOM 3472 C CA . PHE B 1 203 ? 1.598 5.457 -3.826 1 98.88 203 PHE B CA 1
ATOM 3473 C C . PHE B 1 203 ? 0.597 4.312 -3.934 1 98.88 203 PHE B C 1
ATOM 3475 O O . PHE B 1 203 ? 0.758 3.416 -4.766 1 98.88 203 PHE B O 1
ATOM 3482 N N . ILE B 1 204 ? -0.397 4.297 -3.117 1 98.94 204 ILE B N 1
ATOM 3483 C CA . ILE B 1 204 ? -1.396 3.236 -3.119 1 98.94 204 ILE B CA 1
ATOM 3484 C C . ILE B 1 204 ? -2.711 3.764 -3.686 1 98.94 204 ILE B C 1
ATOM 3486 O O . ILE B 1 204 ? -3.27 4.738 -3.174 1 98.94 204 ILE B O 1
ATOM 3490 N N . ASP B 1 205 ? -3.146 3.191 -4.727 1 98.75 205 ASP B N 1
ATOM 3491 C CA . ASP B 1 205 ? -4.461 3.434 -5.312 1 98.75 205 ASP B CA 1
ATOM 3492 C C . ASP B 1 205 ? -5.469 2.385 -4.852 1 98.75 205 ASP B C 1
ATOM 3494 O O . ASP B 1 205 ? -5.32 1.198 -5.152 1 98.75 205 ASP B O 1
ATOM 3498 N N . TYR B 1 206 ? -6.5 2.777 -4.082 1 98.88 206 TYR B N 1
ATOM 3499 C CA . TYR B 1 206 ? -7.496 1.866 -3.525 1 98.88 206 TYR B CA 1
ATOM 3500 C C . TYR B 1 206 ? -8.766 1.863 -4.367 1 98.88 206 TYR B C 1
ATOM 3502 O O . TYR B 1 206 ? -9.406 2.904 -4.547 1 98.88 206 TYR B O 1
ATOM 3510 N N . ALA B 1 207 ? -9.18 0.71 -4.723 1 98.31 207 ALA B N 1
ATOM 3511 C CA . ALA B 1 207 ? -10.367 0.529 -5.559 1 98.31 207 ALA B CA 1
ATOM 3512 C C . ALA B 1 207 ? -11.609 1.078 -4.871 1 98.31 207 ALA B C 1
ATOM 3514 O O . ALA B 1 207 ? -11.781 0.917 -3.66 1 98.31 207 ALA B O 1
ATOM 3515 N N . ASN B 1 208 ? -12.43 1.77 -5.547 1 95.75 208 ASN B N 1
ATOM 3516 C CA . ASN B 1 208 ? -13.797 2.119 -5.176 1 95.75 208 ASN B CA 1
ATOM 3517 C C . ASN B 1 208 ? -13.828 3.201 -4.102 1 95.75 208 ASN B C 1
ATOM 3519 O O . ASN B 1 208 ? -14.891 3.748 -3.797 1 95.75 208 ASN B O 1
ATOM 3523 N N . ALA B 1 209 ? -12.727 3.557 -3.543 1 98.44 209 ALA B N 1
ATOM 3524 C CA . ALA B 1 209 ? -12.695 4.562 -2.484 1 98.44 209 ALA B CA 1
ATOM 3525 C C . ALA B 1 209 ? -12.781 5.969 -3.062 1 98.44 209 ALA B C 1
ATOM 3527 O O . ALA B 1 209 ? -12.133 6.277 -4.066 1 98.44 209 ALA B O 1
ATOM 3528 N N . LYS B 1 210 ? -13.602 6.793 -2.459 1 98.38 210 LYS B N 1
ATOM 3529 C CA . LYS B 1 210 ? -13.812 8.18 -2.861 1 98.38 210 LYS B CA 1
ATOM 3530 C C . LYS B 1 210 ? -13.016 9.133 -1.979 1 98.38 210 LYS B C 1
ATOM 3532 O O . LYS B 1 210 ? -12.195 8.695 -1.166 1 98.38 210 LYS B O 1
ATOM 3537 N N . HIS B 1 211 ? -13.156 10.461 -2.297 1 98.62 211 HIS B N 1
ATOM 3538 C CA . HIS B 1 211 ? -12.531 11.453 -1.436 1 98.62 211 HIS B CA 1
ATOM 3539 C C . HIS B 1 211 ? -13.102 11.398 -0.021 1 98.62 211 HIS B C 1
ATOM 3541 O O . HIS B 1 211 ? -14.312 11.242 0.16 1 98.62 211 HIS B O 1
ATOM 3547 N N . GLY B 1 212 ? -12.234 11.508 0.988 1 98.62 212 GLY B N 1
ATOM 3548 C CA . GLY B 1 212 ? -12.68 11.492 2.371 1 98.62 212 GLY B CA 1
ATOM 3549 C C . GLY B 1 212 ? -13 10.102 2.885 1 98.62 212 GLY B C 1
ATOM 3550 O O . GLY B 1 212 ? -13.773 9.938 3.828 1 98.62 212 GLY B O 1
ATOM 3551 N N . PHE B 1 213 ? -12.406 9.047 2.307 1 98.81 213 PHE B N 1
ATOM 3552 C CA . PHE B 1 213 ? -12.758 7.656 2.582 1 98.81 213 PHE B CA 1
ATOM 3553 C C . PHE B 1 213 ? -12.43 7.293 4.023 1 98.81 213 PHE B C 1
ATOM 3555 O O . PHE B 1 213 ? -12.875 6.258 4.527 1 98.81 213 PHE B O 1
ATOM 3562 N N . THR B 1 214 ? -11.703 8.109 4.77 1 98.75 214 THR B N 1
ATOM 3563 C CA . THR B 1 214 ? -11.281 7.781 6.129 1 98.75 214 THR B CA 1
ATOM 3564 C C . THR B 1 214 ? -12.305 8.281 7.145 1 98.75 214 THR B C 1
ATOM 3566 O O . THR B 1 214 ? -12.25 7.922 8.32 1 98.75 214 THR B O 1
ATOM 3569 N N . GLU B 1 215 ? -13.195 9.133 6.785 1 97.88 215 GLU B N 1
ATOM 3570 C CA . GLU B 1 215 ? -14.047 9.828 7.746 1 97.88 215 GLU B CA 1
ATOM 3571 C C . GLU B 1 215 ? -15.445 9.219 7.773 1 97.88 215 GLU B C 1
ATOM 3573 O O . GLU B 1 215 ? -16.234 9.414 6.84 1 97.88 215 GLU B O 1
ATOM 3578 N N . PRO B 1 216 ? -15.883 8.625 8.836 1 96.62 216 PRO B N 1
ATOM 3579 C CA . PRO B 1 216 ? -17.188 7.965 8.922 1 96.62 216 PRO B CA 1
ATOM 3580 C C . PRO B 1 216 ? -18.359 8.922 8.672 1 96.62 216 PRO B C 1
ATOM 3582 O O . PRO B 1 216 ? -19.391 8.516 8.133 1 96.62 216 PRO B O 1
ATOM 3585 N N . LYS B 1 217 ? -18.188 10.188 9.016 1 93.94 217 LYS B N 1
ATOM 3586 C CA . LYS B 1 217 ? -19.266 11.164 8.812 1 93.94 217 LYS B CA 1
ATOM 3587 C C . LYS B 1 217 ? -19.625 11.281 7.336 1 93.94 217 LYS B C 1
ATOM 3589 O O . LYS B 1 217 ? -20.734 11.719 7 1 93.94 217 LYS B O 1
ATOM 3594 N N . ASN B 1 218 ? -18.719 10.875 6.473 1 96.31 218 ASN B N 1
ATOM 3595 C CA . ASN B 1 218 ? -18.953 10.969 5.031 1 96.31 218 ASN B CA 1
ATOM 3596 C C . ASN B 1 218 ? -19.812 9.82 4.527 1 96.31 218 ASN B C 1
ATOM 3598 O O . ASN B 1 218 ? -20.156 9.766 3.344 1 96.31 218 ASN B O 1
ATOM 3602 N N . ALA B 1 219 ? -20.188 8.852 5.359 1 95.5 219 ALA B N 1
ATOM 3603 C CA . ALA B 1 219 ? -21.031 7.73 4.965 1 95.5 219 ALA B CA 1
ATOM 3604 C C . ALA B 1 219 ? -22.375 8.219 4.422 1 95.5 219 ALA B C 1
ATOM 3606 O O . ALA B 1 219 ? -22.984 7.559 3.576 1 95.5 219 ALA B O 1
ATOM 3607 N N . THR B 1 220 ? -22.781 9.43 4.836 1 94.06 220 THR B N 1
ATOM 3608 C CA . THR B 1 220 ? -24.078 9.953 4.438 1 94.06 220 THR B CA 1
ATOM 3609 C C . THR B 1 220 ? -23.922 11.203 3.58 1 94.06 220 THR B C 1
ATOM 3611 O O . THR B 1 220 ? -24.859 11.992 3.432 1 94.06 220 THR B O 1
ATOM 3614 N N . SER B 1 221 ? -22.703 11.398 3.162 1 93.88 221 SER B N 1
ATOM 3615 C CA . SER B 1 221 ? -22.469 12.586 2.35 1 93.88 221 SER B CA 1
ATOM 3616 C C . SER B 1 221 ? -23.281 12.547 1.063 1 93.88 221 SER B C 1
ATOM 3618 O O . SER B 1 221 ? -23.406 11.5 0.43 1 93.88 221 SER B O 1
ATOM 3620 N N . THR B 1 222 ? -23.781 13.703 0.66 1 93.62 222 THR B N 1
ATOM 3621 C CA . THR B 1 222 ? -24.516 13.82 -0.593 1 93.62 222 THR B CA 1
ATOM 3622 C C . THR B 1 222 ? -23.656 14.469 -1.671 1 93.62 222 THR B C 1
ATOM 3624 O O . THR B 1 222 ? -24.109 14.664 -2.803 1 93.62 222 THR B O 1
ATOM 3627 N N . VAL B 1 223 ? -22.469 14.898 -1.281 1 94 223 VAL B N 1
ATOM 3628 C CA . VAL B 1 223 ? -21.531 15.477 -2.246 1 94 223 VAL B CA 1
ATOM 3629 C C . VAL B 1 223 ? -21 14.391 -3.166 1 94 223 VAL B C 1
ATOM 3631 O O . VAL B 1 223 ? -20.469 13.383 -2.695 1 94 223 VAL B O 1
ATOM 3634 N N . GLU B 1 224 ? -21.125 14.656 -4.457 1 95 224 GLU B N 1
ATOM 3635 C CA . GLU B 1 224 ? -20.641 13.672 -5.422 1 95 224 GLU B CA 1
ATOM 3636 C C . GLU B 1 224 ? -19.141 13.43 -5.262 1 95 224 GLU B C 1
ATOM 3638 O O . GLU B 1 224 ? -18.359 14.383 -5.152 1 95 224 GLU B O 1
ATOM 3643 N N . GLY B 1 225 ? -18.734 12.164 -5.184 1 96.38 225 GLY B N 1
ATOM 3644 C CA . GLY B 1 225 ? -17.328 11.805 -5.137 1 96.38 225 GLY B CA 1
ATOM 3645 C C . GLY B 1 225 ? -16.766 11.781 -3.73 1 96.38 225 GLY B C 1
ATOM 3646 O O . GLY B 1 225 ? -15.562 11.539 -3.539 1 96.38 225 GLY B O 1
ATOM 3647 N N . VAL B 1 226 ? -17.562 12.109 -2.771 1 97.62 226 VAL B N 1
ATOM 3648 C CA . VAL B 1 226 ? -17.156 12.047 -1.371 1 97.62 226 VAL B CA 1
ATOM 3649 C C . VAL B 1 226 ? -17.875 10.891 -0.674 1 97.62 226 VAL B C 1
ATOM 3651 O O . VAL B 1 226 ? -19.062 10.664 -0.891 1 97.62 226 VAL B O 1
ATOM 3654 N N . GLY B 1 227 ? -17.109 10.094 0.104 1 98.19 227 GLY B N 1
ATOM 3655 C CA . GLY B 1 227 ? -17.766 9 0.797 1 98.19 227 GLY B CA 1
ATOM 3656 C C . GLY B 1 227 ? -16.828 8.195 1.676 1 98.19 227 GLY B C 1
ATOM 3657 O O . GLY B 1 227 ? -15.664 7.977 1.318 1 98.19 227 GLY B O 1
ATOM 3658 N N . TYR B 1 228 ? -17.422 7.773 2.816 1 98.31 228 TYR B N 1
ATOM 3659 C CA . TYR B 1 228 ? -16.688 6.879 3.707 1 98.31 228 TYR B CA 1
ATOM 3660 C C . TYR B 1 228 ? -16.531 5.496 3.082 1 98.31 228 TYR B C 1
ATOM 3662 O O . TYR B 1 228 ? -17.438 5.004 2.412 1 98.31 228 TYR B O 1
ATOM 3670 N N . HIS B 1 229 ? -15.375 4.906 3.244 1 98.5 229 HIS B N 1
ATOM 3671 C CA . HIS B 1 229 ? -15.086 3.539 2.822 1 98.5 229 HIS B CA 1
ATOM 3672 C C . HIS B 1 229 ? -14.328 2.777 3.906 1 98.5 229 HIS B C 1
ATOM 3674 O O . HIS B 1 229 ? -13.102 2.84 3.971 1 98.5 229 HIS B O 1
ATOM 3680 N N . GLU B 1 230 ? -15.016 2.02 4.684 1 98.06 230 GLU B N 1
ATOM 3681 C CA . GLU B 1 230 ? -14.508 1.409 5.906 1 98.06 230 GLU B CA 1
ATOM 3682 C C . GLU B 1 230 ? -13.289 0.543 5.629 1 98.06 230 GLU B C 1
ATOM 3684 O O . GLU B 1 230 ? -12.281 0.634 6.336 1 98.06 230 GLU B O 1
ATOM 3689 N N . LYS B 1 231 ? -13.359 -0.33 4.625 1 97.75 231 LYS B N 1
ATOM 3690 C CA . LYS B 1 231 ? -12.273 -1.245 4.281 1 97.75 231 LYS B CA 1
ATOM 3691 C C . LYS B 1 231 ? -11 -0.482 3.938 1 97.75 231 LYS B C 1
ATOM 3693 O O . LYS B 1 231 ? -9.922 -0.792 4.457 1 97.75 231 LYS B O 1
ATOM 3698 N N . THR B 1 232 ? -11.102 0.502 3.117 1 98.75 232 THR B N 1
ATOM 3699 C CA . THR B 1 232 ? -9.945 1.3 2.717 1 98.75 232 THR B CA 1
ATOM 3700 C C . THR B 1 232 ? -9.406 2.094 3.9 1 98.75 232 THR B C 1
ATOM 3702 O O . THR B 1 232 ? -8.188 2.273 4.027 1 98.75 232 THR B O 1
ATOM 3705 N N . SER B 1 233 ? -10.305 2.621 4.727 1 98.69 233 SER B N 1
ATOM 3706 C CA . SER B 1 233 ? -9.867 3.314 5.934 1 98.69 233 SER B CA 1
ATOM 3707 C C . SER B 1 233 ? -8.969 2.426 6.785 1 98.69 233 SER B C 1
ATOM 3709 O O . SER B 1 233 ? -7.879 2.844 7.199 1 98.69 233 SER B O 1
ATOM 3711 N N . ARG B 1 234 ? -9.367 1.227 6.992 1 98.5 234 ARG B N 1
ATOM 3712 C CA . ARG B 1 234 ? -8.594 0.273 7.777 1 98.5 234 ARG B CA 1
ATOM 3713 C C . ARG B 1 234 ? -7.285 -0.078 7.078 1 98.5 234 ARG B C 1
ATOM 3715 O O . ARG B 1 234 ? -6.223 -0.078 7.703 1 98.5 234 ARG B O 1
ATOM 3722 N N . ARG B 1 235 ? -7.328 -0.391 5.797 1 98.88 235 ARG B N 1
ATOM 3723 C CA . ARG B 1 235 ? -6.156 -0.785 5.02 1 98.88 235 ARG B CA 1
ATOM 3724 C C . ARG B 1 235 ? -5.109 0.322 5.012 1 98.88 235 ARG B C 1
ATOM 3726 O O . ARG B 1 235 ? -3.916 0.056 5.176 1 98.88 235 ARG B O 1
ATOM 3733 N N . SER B 1 236 ? -5.582 1.555 4.809 1 98.88 236 SER B N 1
ATOM 3734 C CA . SER B 1 236 ? -4.648 2.676 4.746 1 98.88 236 SER B CA 1
ATOM 3735 C C . SER B 1 236 ? -4.023 2.953 6.109 1 98.88 236 SER B C 1
ATOM 3737 O O . SER B 1 236 ? -2.857 3.338 6.195 1 98.88 236 SER B O 1
ATOM 3739 N N . TRP B 1 237 ? -4.77 2.781 7.172 1 98.81 237 TRP B N 1
ATOM 3740 C CA . TRP B 1 237 ? -4.215 2.912 8.516 1 98.81 237 TRP B CA 1
ATOM 3741 C C . TRP B 1 237 ? -3.135 1.864 8.766 1 98.81 237 TRP B C 1
ATOM 3743 O O . TRP B 1 237 ? -2.064 2.18 9.289 1 98.81 237 TRP B O 1
ATOM 3753 N N . ASN B 1 238 ? -3.363 0.637 8.344 1 98.81 238 ASN B N 1
ATOM 3754 C CA . ASN B 1 238 ? -2.375 -0.425 8.5 1 98.81 238 ASN B CA 1
ATOM 3755 C C . ASN B 1 238 ? -1.112 -0.136 7.691 1 98.81 238 ASN B C 1
ATOM 3757 O O . ASN B 1 238 ? -0.002 -0.415 8.148 1 98.81 238 ASN B O 1
ATOM 3761 N N . ALA B 1 239 ? -1.319 0.39 6.5 1 98.88 239 ALA B N 1
ATOM 3762 C CA . ALA B 1 239 ? -0.161 0.777 5.699 1 98.88 239 ALA B CA 1
ATOM 3763 C C . ALA B 1 239 ? 0.672 1.837 6.414 1 98.88 239 ALA B C 1
ATOM 3765 O O . ALA B 1 239 ? 1.903 1.775 6.41 1 98.88 239 ALA B O 1
ATOM 3766 N N . MET B 1 240 ? -0.011 2.787 6.984 1 98.94 240 MET B N 1
ATOM 3767 C CA . MET B 1 240 ? 0.673 3.809 7.773 1 98.94 240 MET B CA 1
ATOM 3768 C C . MET B 1 240 ? 1.465 3.176 8.914 1 98.94 240 MET B C 1
ATOM 3770 O O . MET B 1 240 ? 2.633 3.508 9.125 1 98.94 240 MET B O 1
ATOM 3774 N N . LEU B 1 241 ? 0.822 2.299 9.633 1 98.75 241 LEU B N 1
ATOM 3775 C CA . LEU B 1 241 ? 1.484 1.687 10.781 1 98.75 241 LEU B CA 1
ATOM 3776 C C . LEU B 1 241 ? 2.738 0.936 10.344 1 98.75 241 LEU B C 1
ATOM 3778 O O . LEU B 1 241 ? 3.752 0.954 11.047 1 98.75 241 LEU B O 1
ATOM 3782 N N . ASN B 1 242 ? 2.709 0.243 9.219 1 98.69 242 ASN B N 1
ATOM 3783 C CA . ASN B 1 242 ? 3.896 -0.421 8.695 1 98.69 242 ASN B CA 1
ATOM 3784 C C . ASN B 1 242 ? 5.027 0.572 8.438 1 98.69 242 ASN B C 1
ATOM 3786 O O . ASN B 1 242 ? 6.18 0.306 8.781 1 98.69 242 ASN B O 1
ATOM 3790 N N . LEU B 1 243 ? 4.676 1.72 7.844 1 98.88 243 LEU B N 1
ATOM 3791 C CA . LEU B 1 243 ? 5.711 2.703 7.543 1 98.88 243 LEU B CA 1
ATOM 3792 C C . LEU B 1 243 ? 6.254 3.326 8.828 1 98.88 243 LEU B C 1
ATOM 3794 O O . LEU B 1 243 ? 7.465 3.52 8.961 1 98.88 243 LEU B O 1
ATOM 3798 N N . LEU B 1 244 ? 5.375 3.623 9.773 1 98.75 244 LEU B N 1
ATOM 3799 C CA . LEU B 1 244 ? 5.816 4.223 11.031 1 98.75 244 LEU B CA 1
ATOM 3800 C C . LEU B 1 244 ? 6.723 3.266 11.797 1 98.75 244 LEU B C 1
ATOM 3802 O O . LEU B 1 244 ? 7.648 3.701 12.484 1 98.75 244 LEU B O 1
ATOM 3806 N N . ALA B 1 245 ? 6.48 1.998 11.703 1 97.88 245 ALA B N 1
ATOM 3807 C CA . ALA B 1 245 ? 7.332 1.002 12.344 1 97.88 245 ALA B CA 1
ATOM 3808 C C . ALA B 1 245 ? 8.711 0.956 11.695 1 97.88 245 ALA B C 1
ATOM 3810 O O . ALA B 1 245 ? 9.703 0.641 12.352 1 97.88 245 ALA B O 1
ATOM 3811 N N . GLU B 1 246 ? 8.773 1.223 10.477 1 97.62 246 GLU B N 1
ATOM 3812 C CA . GLU B 1 246 ? 10.008 1.174 9.688 1 97.62 246 GLU B CA 1
ATOM 3813 C C . GLU B 1 246 ? 10.93 2.334 10.039 1 97.62 246 GLU B C 1
ATOM 3815 O O . GLU B 1 246 ? 12.156 2.174 10.062 1 97.62 246 GLU B O 1
ATOM 3820 N N . VAL B 1 247 ? 10.375 3.49 10.328 1 96.5 247 VAL B N 1
ATOM 3821 C CA . VAL B 1 247 ? 11.188 4.695 10.453 1 96.5 247 VAL B CA 1
ATOM 3822 C C . VAL B 1 247 ? 11.367 5.047 11.922 1 96.5 247 VAL B C 1
ATOM 3824 O O . VAL B 1 247 ? 12.43 4.812 12.5 1 96.5 247 VAL B O 1
#

Secondary structure (DSSP, 8-state):
--EEEEEEEEEETTEEEEEEEEEETTTTTSS--EEEEEEE--TT-S-HHHHHHHHHHHHTT-EEEEE-SS-TT---SSHHHHHHHHHHHHH-IIIIIHHHHHHHHHHHHH-TTEEEEEEEEEEETHHHHHHHHHHHTT---SEEEEES---PPPTTPPPGGGSPPP-SEEEEEEETT-TTS-IIIIIHHHHHHHHHTT-EEEEEEETT--BTTT-GGGGG--STTB---HHHHHHHHHHHHHHHHH-/--EEEEEEEEEETTEEEEEEEEEETTTTTSS--EEEEEEE--TT-S-HHHHHHHHHHHHTT-EEEEE-SS-TT---SSHHHHHHHHHHHHH-IIIIIHHHHHHHHHHHHH-TTEEEEEEEEEEETHHHHHHHHHHHTT---SEEEEES---PPPTTPPPGGGSPPP-SEEEEEEETT-SSS-IIIIIHHHHHHHHHTT-EEEEEEETT--BTTT-GGGGG--STTB---HHHHHHHHHHHHHHHHH-

InterPro domains:
  IPR002925 Dienelactone hydrolase [PF01738] (18-246)
  IPR029058 Alpha/Beta hydrolase fold [G3DSA:3.40.50.1820] (1-247)
  IPR029058 Alpha/Beta hydrolase fold [SSF53474] (6-245)
  IPR050261 FrsA esterase [PTHR22946] (3-246)

pLDDT: mean 97.47, std 2.06, range [85.19, 99.0]

Nearest PDB structures (foldseek):
  7jiz-assembly1_B  TM=9.422E-01  e=5.188E-25  Solimonas sp. K1W22B-7
  7jka-assembly1_A  TM=9.372E-01  e=1.176E-24  Halieaceae bacterium
  4zi5-assembly1_B  TM=9.395E-01  e=1.513E-24  metagenome
  8vb3-assembly1_B-2  TM=9.318E-01  e=2.739E-23  Solimonas fluminis
  3f67-assembly1_A  TM=8.030E-01  e=2.941E-18  Klebsiella pneumoniae subsp. pneumoniae MGH 78578

Foldseek 3Di:
DDKDKDWDWFDLVVAIWIKIKMAHPCLLPPQAAFAEEEEEEALFFDDPLSVVVQNVVRVVGHTYMYTGLQGPPQGDDDPVSSCVSCVVCLVPVPPSNVSRLVRRLVVQCPRSRHDNQRYEYEYAACGLVSQVVCQVVLVNYQAYEHHQYQQDDDPPDDQLLPDAARPHAYEYQHECLAPVQHCVPSVVVSVVSNVSSVHNYDYDYHYPAFGCQQDQVQCPPPDPRTHHNPVSNVVSVVVVVVSSVVD/DAKDKDWDWFDLVVAIWIKIKMAHPCLLPPQAAFAEEEEEEALFFDDPLSNVVQNVVRVVGHTYMYTGLQGPPQGDDDPVSSCVSCVVCLVPVPPSNVSRLVRRLVVQCPRSRHDNQRYEYEYAACGLQSQVVCQVVLVNYQAYEHHQYQQDDDPPDDQLLPDAARPHAYEYQHECLAPVQHCVPSVVVSVVSNVSSVHNYDYDYHYPAFGPQQDQVQCPPPDPRTHHNPVSNVVSVVVVVVSSVVD

Organism: NCBI:txid290746

Solvent-accessible surface area (backbone atoms only — not comparable to full-atom values): 24416 Å² total; per-residue (Å²): 102,64,60,44,75,44,80,40,78,50,54,50,86,90,46,59,22,43,26,44,38,16,22,32,61,62,42,86,70,66,78,55,57,28,43,28,34,39,35,32,32,37,54,33,34,78,46,70,65,48,52,49,52,23,45,54,40,6,41,72,59,22,38,14,33,28,41,39,72,77,27,55,90,54,65,34,89,45,73,68,48,9,49,60,62,36,45,63,39,71,74,28,49,88,48,63,33,40,48,34,54,49,32,46,53,51,52,54,55,66,37,86,35,37,33,66,79,38,28,29,29,34,16,32,32,56,9,5,27,51,27,52,48,40,35,75,68,54,71,67,36,44,32,28,31,20,38,41,31,56,56,74,76,68,86,88,57,72,62,45,74,78,44,75,64,32,75,27,36,34,38,38,40,36,26,60,42,9,70,87,60,35,47,86,54,47,44,48,54,34,50,52,43,38,56,51,15,61,31,49,38,38,41,33,40,30,46,80,21,19,33,51,22,72,40,70,80,26,65,74,46,82,53,87,45,40,22,37,28,69,68,58,33,52,53,46,51,51,53,48,51,55,52,57,68,72,92,100,63,61,43,76,44,81,40,79,50,56,52,86,90,44,58,23,42,28,43,38,16,22,33,61,61,41,85,70,66,79,55,58,28,43,29,34,39,36,32,31,38,54,34,34,76,46,69,66,49,51,49,53,23,44,53,40,5,40,72,59,23,38,14,34,27,42,38,73,78,25,56,89,53,65,35,89,44,73,68,48,8,49,62,63,36,46,62,38,70,74,28,50,88,48,63,33,40,48,35,54,50,32,46,52,52,51,54,54,65,38,87,36,38,34,66,79,38,28,28,29,35,16,31,32,57,10,5,26,51,26,53,47,41,34,74,67,54,69,66,38,44,30,28,31,20,38,43,32,57,56,75,75,68,86,89,57,74,62,44,74,78,45,76,63,32,74,28,36,34,38,39,39,35,26,61,42,10,70,89,62,35,46,89,54,46,42,49,54,33,51,51,44,37,55,51,15,61,32,48,38,37,42,35,40,30,46,81,22,18,33,52,22,72,41,70,79,27,65,74,46,84,54,86,45,40,23,37,28,69,68,59,33,52,53,47,50,51,52,47,51,56,52,61,71,69,98

Radius of gyration: 24.09 Å; Cα contacts (8 Å, |Δi|>4): 1168; chains: 2; bounding box: 48×74×60 Å

Sequence (494 aa):
MSYIKKTIEYHDGNDVLEGVLAYPKDADKNGSKLKAVLVFHAFSGITEHEEEKTVDLAKLGFVAFAADVYGKGKRGTTREESHALMKPYSENRSTLCKNRLFAALNHVKSLNFVDQKKISAIGFCFGGQCVLDLARYNADLAAGISFHGGLSPIPGAESPETLDPIKTSLLICHGDGDIHIPVETQGVEFIKEMRARKADFQFIDYANAKHGFTEPKNATSTVEGVGYHEKTSRRSWNAMLNLLAEVMSYIKKTIEYHDGNDVLEGVLAYPKDADKNGSKLKAVLVFHAFSGITEHEEEKTVDLAKLGFVAFAADVYGKGKRGTTREESHALMKPYSENRSTLCKNRLFAALNHVKSLNFVDQKKISAIGFCFGGQCVLDLARYNADLAAGISFHGGLSPIPGAESPETLDPIKTSLLICHGDGDIHIPVETQGVEFIKEMRARKADFQFIDYANAKHGFTEPKNATSTVEGVGYHEKTSRRSWNAMLNLLAEV